Protein 5VLA (pdb70)

Organism: Homo sapiens (NCBI:txid9606)

Secondary structure (DSSP, 8-state):
--EEE--SSGGGEEEEEEEEEEPTT--HHHHHHHHHHHHHHHHHTT---EEEEEE-SSS-EEEEE--GGGHHHHHTSTTEEEEEEEEEEEE---SEEEEEES---TT-TTTTTTEEEEEEE--PPP---SHHHHHHHHHHH-TTT-S-TT-EEEEEE-S-TTSEEEHHHHHHHHHHHHHHHHHS--S-EEEEE-EEEE--HHHHHHHHHHHHTT-EEEEE--SSSSBGGGEETTT-TTSEEEEEE-TTS-BPEETTEE--BSTT--EEEE-SSEEEE-TTSTT-EEEE-SHHHHHHHHHHHHHHHHHH-TT--HHHHHHHHHHHSEES-S-GGGS-GGGTTTS--EE-----/--BSSHHHHHHH---HHHHHTT--

GO terms:
  GO:1990666 PCSK9-LDLR complex (C, IDA)
  GO:0050750 low-density lipoprotein particle receptor binding (F, IPI)
  GO:0001920 negative regulation of receptor recycling (P, IDA)
  GO:0010989 negative regulation of low-density lipoprotein particle clearance (P, IDA)
  GO:0050750 low-density lipoprotein particle receptor binding (F, IDA)
  GO:0005576 extracellular region (C, IDA)
  GO:0004252 serine-type endopeptidase activity (F, IDA)
  GO:0016540 protein autoprocessing (P, IDA)
  GO:0032802 low-density lipoprotein particle receptor catabolic process (P, IDA)
  GO:0042632 cholesterol homeostasis (P, IMP)
  GO:0043525 positive regulation of neuron apoptotic process (P, IMP)
  GO:0005737 cytoplasm (C, IDA)
  GO:0005764 lysosome (C, IDA)
  GO:0005769 early endosome (C, IDA)
  GO:0005770 late endosome (C, IDA)
  GO:0005783 endoplasmic reticulum (C, IDA)
  GO:0005794 Golgi apparatus (C, IDA)
  GO:0009986 cell surface (C, IDA)
  GO:0019871 sodium channel inhibitor activity (F, IDA)
  GO:0005515 protein binding (F, IPI)

InterPro domains:
  IPR000209 Peptidase S8/S53 domain [PF00082] (181-419)
  IPR010259 Peptidase S8 propeptide/proteinase inhibitor I9 [PF05922] (77-149)
  IPR015500 Peptidase S8, subtilisin-related [PR00723] (177-196)
  IPR015500 Peptidase S8, subtilisin-related [PR00723] (222-235)
  IPR015500 Peptidase S8, subtilisin-related [PR00723] (383-399)
  IPR034193 Proteinase K-like catalytic domain [cd04077] (156-421)
  IPR036852 Peptidase S8/S53 domain superfamily [G3DSA:3.40.50.200] (153-450)
  IPR036852 Peptidase S8/S53 domain superfamily [SSF52743] (152-421)
  IPR037045 Peptidase S8 propeptide/proteinase inhibitor I9 superfamily [G3DSA:3.30.70.80] (61-148)
  IPR041051 Proprotein convertase subtilisin/kexin type 9, C-terminal domain 3 [PF18463] (602-682)
  IPR041052 Proprotein convertase subtilisin/kexin type 9, C-terminal domain 2 [PF18464] (535-600)
  IPR041254 Proprotein convertase subtilisin/kexin type 9, C-terminal domain 1 [PF18459] (450-531)
  IPR050131 Subtilisin-like serine protease [PTHR43806] (18-536)

Nearest PDB structures (foldseek):
  5vla-assembly1_A  TM=1.003E+00  e=1.173E-86  Homo sapiens
  5vll-assembly1_A  TM=9.993E-01  e=4.180E-81  Homo sapiens
  6u3i-assembly1_A  TM=9.933E-01  e=1.807E-78  Homo sapiens
  6u2f-assembly1_A  TM=9.933E-01  e=1.732E-77  Homo sapiens
  6u38-assembly1_B  TM=9.871E-01  e=8.038E-51  Homo sapiens

Radius of gyration: 20.64 Å; Cα contacts (8 Å, |Δi|>4): 999; chains: 2; bounding box: 62×49×56 Å

Solvent-accessible surface area: 15704 Å² total; per-residue (Å²): 186,20,65,76,57,136,10,108,86,85,125,38,51,53,90,27,26,10,0,0,4,1,120,129,174,18,110,54,48,51,0,69,140,4,0,121,117,0,53,52,42,0,66,181,124,72,72,170,14,122,27,78,43,29,4,66,46,23,8,9,0,0,10,0,123,10,43,30,101,4,21,133,25,0,40,162,8,75,65,8,47,7,0,8,3,5,3,3,0,51,30,12,99,94,2,23,0,10,0,0,0,6,35,20,31,43,94,0,167,3,0,93,78,60,13,100,81,15,136,23,112,51,42,33,154,78,135,193,51,34,29,27,0,0,0,0,0,0,0,0,0,0,98,58,0,0,1,2,65,55,4,41,2,77,6,2,39,0,0,0,43,100,7,48,0,13,1,6,0,0,6,16,0,0,6,55,0,48,66,35,38,108,122,137,101,103,32,33,7,0,0,0,0,0,0,0,0,3,124,2,86,0,0,12,17,2,0,56,59,0,4,175,43,57,1,6,0,0,0,0,0,0,29,44,95,42,27,0,15,92,2,0,0,1,10,2,104,61,2,5,0,0,0,0,3,22,27,130,49,56,1,0,72,45,68,131,76,0,0,0,10,0,170,20,4,14,3,0,0,0,0,53,87,0,6,0,0,7,16,101,46,56,47,4,8,27,48,44,47,0,0,0,1,0,0,0,0,0,0,0,0,0,3,84,6,4,31,83,72,62,170,21,77,30,75,78,0,104,102,79,4,34,113,62,5,42,105,109,67,8,59,61,68,35,3,66,136,122,29,78,138,88,5,38,16,20,7,0,17,17,65,170,109,69,11,88,33,32,118,84,18,69,128,177,118,180,8,49,1,2,57,90,0,47,61,124

B-factor: mean 36.17, std 13.04, range [15.6, 117.83]

Structure (mmCIF, N/CA/C/O backbone):
data_5VLA
#
_entry.id   5VLA
#
_cell.length_a   70.267
_cell.length_b   70.267
_cell.length_c   157.254
_cell.angle_alpha   90.00
_cell.angle_beta   90.00
_cell.angle_gamma   120.00
#
_symmetry.space_group_name_H-M   'P 32 2 1'
#
loop_
_entity.id
_entity.type
_entity.pdbx_description
1 polymer 'Proprotein convertase subtilisin/kexin type 9'
2 polymer THR-VAL-PHE-THR-SER-TRP-GLU-GLU-TYR-LEU-ASP-TRP-VAL-MET-PRO-TRP-ASN-LEU-VAL-ARG-ILE-GLY-LEU-LEU
3 non-polymer 'CALCIUM ION'
4 water water
#
loop_
_atom_site.group_PDB
_atom_site.id
_atom_site.type_symbol
_atom_site.label_atom_id
_atom_site.label_alt_id
_atom_site.label_comp_id
_atom_site.label_asym_id
_atom_site.label_entity_id
_atom_site.label_seq_id
_atom_site.pdbx_PDB_ins_code
_atom_site.Cartn_x
_atom_site.Cartn_y
_atom_site.Cartn_z
_atom_site.occupancy
_atom_site.B_iso_or_equiv
_atom_site.auth_seq_id
_atom_site.auth_comp_id
_atom_site.auth_asym_id
_atom_site.auth_atom_id
_atom_site.pdbx_PDB_model_num
ATOM 1 N N . THR A 1 61 ? 32.703 -18.996 -18.413 1.00 49.72 61 THR A N 1
ATOM 2 C CA . THR A 1 61 ? 33.865 -19.452 -17.635 1.00 48.78 61 THR A CA 1
ATOM 3 C C . THR A 1 61 ? 33.611 -19.490 -16.115 1.00 47.48 61 THR A C 1
ATOM 4 O O . THR A 1 61 ? 32.682 -18.847 -15.621 1.00 46.29 61 THR A O 1
ATOM 8 N N . ALA A 1 62 ? 34.453 -20.253 -15.390 1.00 40.37 62 ALA A N 1
ATOM 9 C CA . ALA A 1 62 ? 34.394 -20.401 -13.940 1.00 38.63 62 ALA A CA 1
ATOM 10 C C . ALA A 1 62 ? 34.903 -19.123 -13.272 1.00 39.03 62 ALA A C 1
ATOM 11 O O . ALA A 1 62 ? 35.867 -18.521 -13.751 1.00 38.30 62 ALA A O 1
ATOM 13 N N . THR A 1 63 ? 34.245 -18.710 -12.176 1.00 33.45 63 THR A N 1
ATOM 14 C CA . THR A 1 63 ? 34.553 -17.482 -11.429 1.00 32.23 63 THR A CA 1
ATOM 15 C C . THR A 1 63 ? 35.003 -17.742 -9.982 1.00 33.83 63 THR A C 1
ATOM 16 O O . THR A 1 63 ? 34.687 -18.784 -9.431 1.00 33.22 63 THR A O 1
ATOM 20 N N . PHE A 1 64 ? 35.733 -16.783 -9.371 1.00 28.40 64 PHE A N 1
ATOM 21 C CA . PHE A 1 64 ? 36.191 -16.873 -7.990 1.00 26.61 64 PHE A CA 1
ATOM 22 C C . PHE A 1 64 ? 35.525 -15.797 -7.150 1.00 31.29 64 PHE A C 1
ATOM 23 O O . PHE A 1 64 ? 35.375 -14.651 -7.591 1.00 32.22 64 PHE A O 1
ATOM 31 N N . HIS A 1 65 ? 35.069 -16.185 -5.958 1.00 25.83 65 HIS A N 1
ATOM 32 C CA . HIS A 1 65 ? 34.380 -15.275 -5.061 1.00 24.16 65 HIS A CA 1
ATOM 33 C C . HIS A 1 65 ? 34.926 -15.429 -3.653 1.00 28.13 65 HIS A C 1
ATOM 34 O O . HIS A 1 65 ? 35.150 -16.538 -3.195 1.00 27.82 65 HIS A O 1
ATOM 41 N N . ARG A 1 66 ? 35.141 -14.314 -2.974 1.00 25.02 66 ARG A N 1
ATOM 42 C CA . ARG A 1 66 ? 35.564 -14.280 -1.584 1.00 24.20 66 ARG A CA 1
ATOM 43 C C . ARG A 1 66 ? 34.705 -13.220 -0.896 1.00 27.92 66 ARG A C 1
ATOM 44 O O . ARG A 1 66 ? 34.236 -12.296 -1.557 1.00 27.17 66 ARG A O 1
ATOM 52 N N . CYS A 1 67 ? 34.430 -13.401 0.402 1.00 24.83 67 CYS A N 1
ATOM 53 C CA . CYS A 1 67 ? 33.641 -12.476 1.210 1.00 24.06 67 CYS A CA 1
ATOM 54 C C . CYS A 1 67 ? 34.168 -11.025 1.099 1.00 28.23 67 CYS A C 1
ATOM 55 O O . CYS A 1 67 ? 35.360 -10.785 1.319 1.00 26.95 67 CYS A O 1
ATOM 58 N N . ALA A 1 68 ? 33.276 -10.085 0.731 1.00 25.34 68 ALA A N 1
ATOM 59 C CA . ALA A 1 68 ? 33.556 -8.647 0.633 1.00 25.74 68 ALA A CA 1
ATOM 60 C C . ALA A 1 68 ? 33.890 -8.056 2.033 1.00 31.75 68 ALA A C 1
ATOM 61 O O . ALA A 1 68 ? 34.683 -7.119 2.107 1.00 31.50 68 ALA A O 1
ATOM 63 N N . LYS A 1 69 ? 33.307 -8.622 3.129 1.00 28.90 69 LYS A N 1
ATOM 64 C CA . LYS A 1 69 ? 33.618 -8.220 4.511 1.00 29.30 69 LYS A CA 1
ATOM 65 C C . LYS A 1 69 ? 34.918 -8.950 4.852 1.00 35.97 69 LYS A C 1
ATOM 66 O O . LYS A 1 69 ? 34.896 -10.109 5.290 1.00 37.07 69 LYS A O 1
ATOM 72 N N . ASP A 1 70 ? 36.058 -8.287 4.562 1.00 31.05 70 ASP A N 1
ATOM 73 C CA . ASP A 1 70 ? 37.408 -8.822 4.745 1.00 29.88 70 ASP A CA 1
ATOM 74 C C . ASP A 1 70 ? 37.643 -9.503 6.138 1.00 32.33 70 ASP A C 1
ATOM 75 O O . ASP A 1 70 ? 38.169 -10.613 6.149 1.00 31.93 70 ASP A O 1
ATOM 80 N N . PRO A 1 71 ? 37.254 -8.922 7.300 1.00 27.38 71 PRO A N 1
ATOM 81 C CA . PRO A 1 71 ? 37.468 -9.644 8.580 1.00 27.80 71 PRO A CA 1
ATOM 82 C C . PRO A 1 71 ? 36.683 -10.972 8.699 1.00 31.69 71 PRO A C 1
ATOM 83 O O . PRO A 1 71 ? 37.054 -11.832 9.494 1.00 32.17 71 PRO A O 1
ATOM 87 N N . TRP A 1 72 ? 35.622 -11.153 7.908 1.00 26.30 72 TRP A N 1
ATOM 88 C CA . TRP A 1 72 ? 34.856 -12.400 7.940 1.00 25.64 72 TRP A CA 1
ATOM 89 C C . TRP A 1 72 ? 35.416 -13.499 7.032 1.00 30.79 72 TRP A C 1
ATOM 90 O O . TRP A 1 72 ? 34.914 -14.621 7.083 1.00 31.01 72 TRP A O 1
ATOM 101 N N . ARG A 1 73 ? 36.446 -13.188 6.207 1.00 26.33 73 ARG A N 1
ATOM 102 C CA . ARG A 1 73 ? 37.063 -14.153 5.298 1.00 25.82 73 ARG A CA 1
ATOM 103 C C . ARG A 1 73 ? 37.769 -15.272 6.052 1.00 31.22 73 ARG A C 1
ATOM 104 O O . ARG A 1 73 ? 38.307 -15.058 7.144 1.00 30.53 73 ARG A O 1
ATOM 112 N N . LEU A 1 74 ? 37.763 -16.475 5.465 1.00 29.05 74 LEU A N 1
ATOM 113 C CA . LEU A 1 74 ? 38.453 -17.631 6.036 1.00 28.47 74 LEU A CA 1
ATOM 114 C C . LEU A 1 74 ? 39.397 -18.202 4.976 1.00 32.52 74 LEU A C 1
ATOM 115 O O . LEU A 1 74 ? 39.049 -19.175 4.305 1.00 32.25 74 LEU A O 1
ATOM 120 N N . PRO A 1 75 ? 40.555 -17.543 4.737 1.00 29.72 75 PRO A N 1
ATOM 121 C CA . PRO A 1 75 ? 41.453 -17.996 3.658 1.00 29.81 75 PRO A CA 1
ATOM 122 C C . PRO A 1 75 ? 42.072 -19.359 3.930 1.00 35.02 75 PRO A C 1
ATOM 123 O O . PRO A 1 75 ? 42.231 -19.734 5.093 1.00 35.87 75 PRO A O 1
ATOM 127 N N . GLY A 1 76 ? 42.391 -20.083 2.859 1.00 31.36 76 GLY A N 1
ATOM 128 C CA . GLY A 1 76 ? 42.967 -21.424 2.928 1.00 30.47 76 GLY A CA 1
ATOM 129 C C . GLY A 1 76 ? 41.943 -22.533 2.763 1.00 34.58 76 GLY A C 1
ATOM 130 O O . GLY A 1 76 ? 42.329 -23.685 2.580 1.00 35.81 76 GLY A O 1
ATOM 131 N N . THR A 1 77 ? 40.631 -22.202 2.836 1.00 30.89 77 THR A N 1
ATOM 132 C CA . THR A 1 77 ? 39.517 -23.152 2.677 1.00 31.18 77 THR A CA 1
ATOM 133 C C . THR A 1 77 ? 38.582 -22.709 1.542 1.00 33.70 77 THR A C 1
ATOM 134 O O . THR A 1 77 ? 38.070 -21.586 1.550 1.00 33.29 77 THR A O 1
ATOM 138 N N . TYR A 1 78 ? 38.341 -23.609 0.586 1.00 28.51 78 TYR A N 1
ATOM 139 C CA . TYR A 1 78 ? 37.535 -23.282 -0.576 1.00 28.07 78 TYR A CA 1
ATOM 140 C C . TYR A 1 78 ? 36.394 -24.249 -0.883 1.00 30.17 78 TYR A C 1
ATOM 141 O O . TYR A 1 78 ? 36.589 -25.466 -0.918 1.00 29.87 78 TYR A O 1
ATOM 150 N N . VAL A 1 79 ? 35.217 -23.681 -1.180 1.00 24.79 79 VAL A N 1
ATOM 151 C CA . VAL A 1 79 ? 34.059 -24.426 -1.668 1.00 23.57 79 VAL A CA 1
ATOM 152 C C . VAL A 1 79 ? 34.160 -24.386 -3.185 1.00 29.55 79 VAL A C 1
ATOM 153 O O . VAL A 1 79 ? 34.028 -23.310 -3.783 1.00 28.98 79 VAL A O 1
ATOM 157 N N . VAL A 1 80 ? 34.412 -25.553 -3.804 1.00 26.82 80 VAL A N 1
ATOM 158 C CA . VAL A 1 80 ? 34.491 -25.674 -5.258 1.00 27.12 80 VAL A CA 1
ATOM 159 C C . VAL A 1 80 ? 33.139 -26.223 -5.724 1.00 32.73 80 VAL A C 1
ATOM 160 O O . VAL A 1 80 ? 32.775 -27.346 -5.371 1.00 32.19 80 VAL A O 1
ATOM 164 N N . VAL A 1 81 ? 32.376 -25.398 -6.444 1.00 30.24 81 VAL A N 1
ATOM 165 C CA . VAL A 1 81 ? 31.023 -25.726 -6.893 1.00 30.17 81 VAL A CA 1
ATOM 166 C C . VAL A 1 81 ? 31.024 -26.207 -8.323 1.00 33.80 81 VAL A C 1
ATOM 167 O O . VAL A 1 81 ? 31.539 -25.528 -9.217 1.00 32.88 81 VAL A O 1
ATOM 171 N N . LEU A 1 82 ? 30.444 -27.385 -8.542 1.00 30.09 82 LEU A N 1
ATOM 172 C CA . LEU A 1 82 ? 30.401 -27.921 -9.890 1.00 29.48 82 LEU A CA 1
ATOM 173 C C . LEU A 1 82 ? 29.063 -27.642 -10.519 1.00 34.01 82 LEU A C 1
ATOM 174 O O . LEU A 1 82 ? 28.107 -27.366 -9.802 1.00 32.73 82 LEU A O 1
ATOM 179 N N . LYS A 1 83 ? 29.004 -27.684 -11.853 1.00 33.94 83 LYS A N 1
ATOM 180 C CA . LYS A 1 83 ? 27.812 -27.501 -12.686 1.00 36.14 83 LYS A CA 1
ATOM 181 C C . LYS A 1 83 ? 26.658 -28.373 -12.189 1.00 44.87 83 LYS A C 1
ATOM 182 O O . LYS A 1 83 ? 26.884 -29.512 -11.766 1.00 44.01 83 LYS A O 1
ATOM 188 N N . GLU A 1 84 ? 25.440 -27.793 -12.200 1.00 44.53 84 GLU A N 1
ATOM 189 C CA . GLU A 1 84 ? 24.165 -28.310 -11.689 1.00 45.99 84 GLU A CA 1
ATOM 190 C C . GLU A 1 84 ? 23.933 -29.845 -11.760 1.00 50.67 84 GLU A C 1
ATOM 191 O O . GLU A 1 84 ? 23.438 -30.416 -10.779 1.00 51.38 84 GLU A O 1
ATOM 197 N N . GLU A 1 85 ? 24.228 -30.495 -12.897 1.00 46.28 85 GLU A N 1
ATOM 198 C CA . GLU A 1 85 ? 23.921 -31.924 -13.026 1.00 46.61 85 GLU A CA 1
ATOM 199 C C . GLU A 1 85 ? 25.125 -32.865 -12.813 1.00 49.93 85 GLU A C 1
ATOM 200 O O . GLU A 1 85 ? 25.030 -34.055 -13.150 1.00 49.73 85 GLU A O 1
ATOM 206 N N . THR A 1 86 ? 26.228 -32.355 -12.212 1.00 44.26 86 THR A N 1
ATOM 207 C CA . THR A 1 86 ? 27.424 -33.157 -11.942 1.00 42.43 86 THR A CA 1
ATOM 208 C C . THR A 1 86 ? 27.105 -34.248 -10.935 1.00 45.23 86 THR A C 1
ATOM 209 O O . THR A 1 86 ? 26.537 -33.984 -9.877 1.00 45.31 86 THR A O 1
ATOM 213 N N . HIS A 1 87 ? 27.450 -35.478 -11.295 1.00 39.91 87 HIS A N 1
ATOM 214 C CA . HIS A 1 87 ? 27.235 -36.649 -10.468 1.00 39.06 87 HIS A CA 1
ATOM 215 C C . HIS A 1 87 ? 28.271 -36.686 -9.319 1.00 37.67 87 HIS A C 1
ATOM 216 O O . HIS A 1 87 ? 29.315 -36.035 -9.419 1.00 36.54 87 HIS A O 1
ATOM 223 N N . LEU A 1 88 ? 27.983 -37.441 -8.232 1.00 30.65 88 LEU A N 1
ATOM 224 C CA . LEU A 1 88 ? 28.893 -37.575 -7.088 1.00 29.20 88 LEU A CA 1
ATOM 225 C C . LEU A 1 88 ? 30.258 -38.163 -7.507 1.00 35.29 88 LEU A C 1
ATOM 226 O O . LEU A 1 88 ? 31.307 -37.638 -7.102 1.00 36.29 88 LEU A O 1
ATOM 231 N N . SER A 1 89 ? 30.239 -39.216 -8.354 1.00 30.74 89 SER A N 1
ATOM 232 C CA . SER A 1 89 ? 31.433 -39.882 -8.886 1.00 29.72 89 SER A CA 1
ATOM 233 C C . SER A 1 89 ? 32.330 -38.914 -9.610 1.00 32.32 89 SER A C 1
ATOM 234 O O . SER A 1 89 ? 33.543 -39.039 -9.498 1.00 32.23 89 SER A O 1
ATOM 237 N N . GLN A 1 90 ? 31.739 -37.958 -10.362 1.00 28.50 90 GLN A N 1
ATOM 238 C CA . GLN A 1 90 ? 32.458 -36.926 -11.110 1.00 27.98 90 GLN A CA 1
ATOM 239 C C . GLN A 1 90 ? 33.060 -35.905 -10.138 1.00 31.03 90 GLN A C 1
ATOM 240 O O . GLN A 1 90 ? 34.201 -35.479 -10.327 1.00 31.52 90 GLN A O 1
ATOM 246 N N . SER A 1 91 ? 32.299 -35.543 -9.087 1.00 27.01 91 SER A N 1
ATOM 247 C CA A SER A 1 91 ? 32.765 -34.601 -8.076 0.50 25.78 91 SER A CA 1
ATOM 248 C CA B SER A 1 91 ? 32.741 -34.607 -8.051 0.50 27.42 91 SER A CA 1
ATOM 249 C C . SER A 1 91 ? 33.996 -35.149 -7.361 1.00 31.17 91 SER A C 1
ATOM 250 O O . SER A 1 91 ? 34.968 -34.405 -7.167 1.00 32.40 91 SER A O 1
ATOM 255 N N . GLU A 1 92 ? 34.002 -36.467 -7.057 1.00 25.91 92 GLU A N 1
ATOM 256 C CA . GLU A 1 92 ? 35.145 -37.129 -6.429 1.00 25.14 92 GLU A CA 1
ATO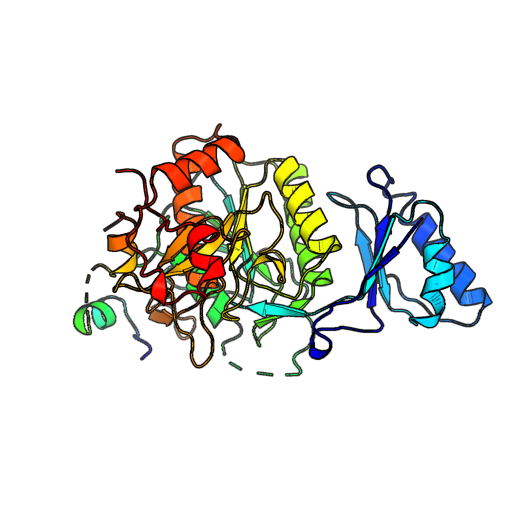M 257 C C . GLU A 1 92 ? 36.341 -37.174 -7.370 1.00 28.85 92 GLU A C 1
ATOM 258 O O . GLU A 1 92 ? 37.455 -36.933 -6.918 1.00 26.39 92 GLU A O 1
ATOM 264 N N . ARG A 1 93 ? 36.106 -37.461 -8.678 1.00 27.39 93 ARG A N 1
ATOM 265 C CA . ARG A 1 93 ? 37.154 -37.497 -9.712 1.00 27.57 93 ARG A CA 1
ATOM 266 C C . ARG A 1 93 ? 37.787 -36.121 -9.913 1.00 28.97 93 ARG A C 1
ATOM 267 O O . ARG A 1 93 ? 38.989 -36.051 -10.121 1.00 28.22 93 ARG A O 1
ATOM 275 N N . THR A 1 94 ? 36.984 -35.034 -9.859 1.00 26.02 94 THR A N 1
ATOM 276 C CA . THR A 1 94 ? 37.485 -33.655 -10.016 1.00 25.21 94 THR A CA 1
ATOM 277 C C . THR A 1 94 ? 38.348 -33.268 -8.784 1.00 29.81 94 THR A C 1
ATOM 278 O O . THR A 1 94 ? 39.382 -32.602 -8.948 1.00 28.62 94 THR A O 1
ATOM 282 N N . ALA A 1 95 ? 37.951 -33.743 -7.571 1.00 26.13 95 ALA A N 1
ATOM 283 C CA . ALA A 1 95 ? 38.694 -33.494 -6.340 1.00 26.14 95 ALA A CA 1
ATOM 284 C C . ALA A 1 95 ? 40.033 -34.184 -6.399 1.00 32.68 95 ALA A C 1
ATOM 285 O O . ALA A 1 95 ? 41.051 -33.551 -6.102 1.00 32.86 95 ALA A O 1
ATOM 287 N N . ARG A 1 96 ? 40.054 -35.445 -6.887 1.00 30.67 96 ARG A N 1
ATOM 288 C CA . ARG A 1 96 ? 41.276 -36.251 -7.021 1.00 29.52 96 ARG A CA 1
ATOM 289 C C . ARG A 1 96 ? 42.230 -35.641 -8.018 1.00 30.75 96 ARG A C 1
ATOM 290 O O . ARG A 1 96 ? 43.433 -35.631 -7.753 1.00 29.35 96 ARG A O 1
ATOM 298 N N . ARG A 1 97 ? 41.690 -35.114 -9.152 1.00 26.23 97 ARG A N 1
ATOM 299 C CA . ARG A 1 97 ? 42.447 -34.453 -10.231 1.00 26.24 97 ARG A CA 1
ATOM 300 C C . ARG A 1 97 ? 43.130 -33.194 -9.691 1.00 31.13 97 ARG A C 1
ATOM 301 O O . ARG A 1 97 ? 44.281 -32.927 -10.037 1.00 31.88 97 ARG A O 1
ATOM 309 N N . LEU A 1 98 ? 42.417 -32.441 -8.840 1.00 27.91 98 LEU A N 1
ATOM 310 C CA . LEU A 1 98 ? 42.923 -31.237 -8.210 1.00 28.03 98 LEU A CA 1
ATOM 311 C C . LEU A 1 98 ? 44.053 -31.624 -7.265 1.00 32.70 98 LEU A C 1
ATOM 312 O O . LEU A 1 98 ? 45.098 -31.006 -7.317 1.00 32.69 98 LEU A O 1
ATOM 317 N N . GLN A 1 99 ? 43.873 -32.679 -6.464 1.00 29.12 99 GLN A N 1
ATOM 318 C CA . GLN A 1 99 ? 44.911 -33.174 -5.556 1.00 28.15 99 GLN A CA 1
ATOM 319 C C . GLN A 1 99 ? 46.137 -33.610 -6.356 1.00 31.66 99 GLN A C 1
ATOM 320 O O . GLN A 1 99 ? 47.263 -33.225 -6.016 1.00 32.65 99 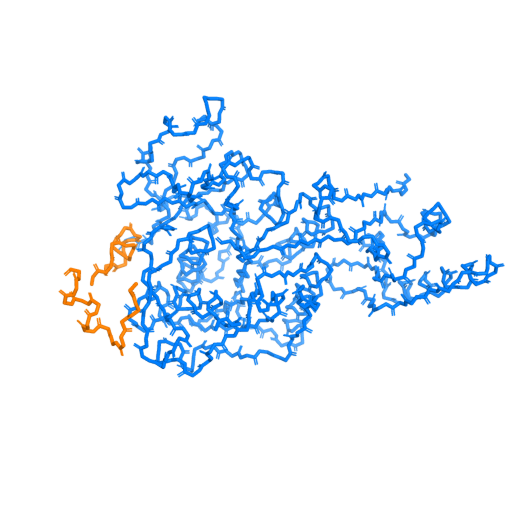GLN A O 1
ATOM 326 N N . ALA A 1 100 ? 45.911 -34.359 -7.446 1.00 26.09 100 ALA A N 1
ATOM 327 C CA . ALA A 1 100 ? 46.988 -34.879 -8.286 1.00 25.83 100 ALA A CA 1
ATOM 328 C C . ALA A 1 100 ? 47.753 -33.775 -9.000 1.00 30.74 100 ALA A C 1
ATOM 329 O O . ALA A 1 100 ? 48.979 -33.791 -8.930 1.00 32.16 100 ALA A O 1
ATOM 331 N N . GLN A 1 101 ? 47.044 -32.826 -9.677 1.00 25.34 101 GLN A N 1
ATOM 332 C CA . GLN A 1 101 ? 47.676 -31.699 -10.374 1.00 24.40 101 GLN A CA 1
ATOM 333 C C . GLN A 1 101 ? 48.387 -30.780 -9.370 1.00 26.52 101 GLN A C 1
ATOM 334 O O . GLN A 1 101 ? 49.478 -30.305 -9.653 1.00 24.39 101 GLN A O 1
ATOM 340 N N . ALA A 1 102 ? 47.776 -30.555 -8.198 1.00 24.34 102 ALA A N 1
ATOM 341 C CA . ALA A 1 102 ? 48.371 -29.762 -7.129 1.00 25.55 102 ALA A CA 1
ATOM 342 C C . ALA A 1 102 ? 49.675 -30.427 -6.621 1.00 33.30 102 ALA A C 1
ATOM 343 O O . ALA A 1 102 ? 50.654 -29.719 -6.376 1.00 32.40 102 ALA A O 1
ATOM 345 N N . ALA A 1 103 ? 49.691 -31.783 -6.514 1.00 33.11 103 ALA A N 1
ATOM 346 C CA . ALA A 1 103 ? 50.861 -32.561 -6.075 1.00 34.39 103 ALA A CA 1
ATOM 347 C C . ALA A 1 103 ? 52.047 -32.410 -7.039 1.00 41.27 103 ALA A C 1
ATOM 348 O O . ALA A 1 103 ? 53.189 -32.318 -6.585 1.00 41.38 103 ALA A O 1
ATOM 350 N N . ARG A 1 104 ? 51.770 -32.345 -8.353 1.00 38.72 104 ARG A N 1
ATOM 351 C CA . ARG A 1 104 ? 52.775 -32.157 -9.406 1.00 40.16 104 ARG A CA 1
ATOM 352 C C . ARG A 1 104 ? 53.500 -30.808 -9.233 1.00 44.23 104 ARG A C 1
ATOM 353 O O . ARG A 1 104 ? 54.682 -30.698 -9.557 1.00 43.46 104 ARG A O 1
ATOM 361 N N . ARG A 1 105 ? 52.790 -29.796 -8.706 1.00 41.05 105 ARG A N 1
ATOM 362 C CA . ARG A 1 105 ? 53.348 -28.461 -8.472 1.00 41.02 105 ARG A CA 1
ATOM 363 C C . ARG A 1 105 ? 53.904 -28.300 -7.036 1.00 43.89 105 ARG A C 1
ATOM 364 O O . ARG A 1 105 ? 54.267 -27.196 -6.635 1.00 42.99 105 ARG A O 1
ATOM 372 N N . GLY A 1 106 ? 53.987 -29.415 -6.302 1.00 39.64 106 GLY A N 1
ATOM 373 C CA . GLY A 1 106 ? 54.530 -29.484 -4.947 1.00 38.48 106 GLY A CA 1
ATOM 374 C C . GLY A 1 106 ? 53.630 -28.974 -3.841 1.00 40.12 106 GLY A C 1
ATOM 375 O O . GLY A 1 106 ? 54.115 -28.652 -2.748 1.00 41.29 106 GLY A O 1
ATOM 376 N N . TYR A 1 107 ? 52.323 -28.899 -4.102 1.00 32.76 107 TYR A N 1
ATOM 377 C CA . TYR A 1 107 ? 51.358 -28.415 -3.121 1.00 31.72 107 TYR A CA 1
ATOM 378 C C . TYR A 1 107 ? 50.579 -29.541 -2.485 1.00 36.32 107 TYR A C 1
ATOM 379 O O . TYR A 1 107 ? 50.061 -30.425 -3.170 1.00 35.29 107 TYR A O 1
ATOM 388 N N . LEU A 1 108 ? 50.426 -29.450 -1.175 1.00 33.83 108 LEU A N 1
ATOM 389 C CA . LEU A 1 108 ? 49.669 -30.395 -0.395 1.00 34.35 108 LEU A CA 1
ATOM 390 C C . LEU A 1 108 ? 48.251 -29.867 -0.240 1.00 38.19 108 LEU A C 1
ATOM 391 O O . LEU A 1 108 ? 48.066 -28.710 0.126 1.00 39.65 108 LEU A O 1
ATOM 396 N N . THR A 1 109 ? 47.254 -30.707 -0.538 1.00 33.27 109 THR A N 1
ATOM 397 C CA . THR A 1 109 ? 45.836 -30.365 -0.412 1.00 32.06 109 THR A CA 1
ATOM 398 C C . THR A 1 109 ? 45.075 -31.432 0.373 1.00 34.33 109 THR A C 1
ATOM 399 O O . THR A 1 109 ? 45.458 -32.608 0.357 1.00 34.10 109 THR A O 1
ATOM 403 N N . LYS A 1 110 ? 43.976 -31.017 1.025 1.00 29.69 110 LYS A N 1
ATOM 404 C CA A LYS A 1 110 ? 43.111 -31.925 1.768 0.50 29.01 110 LYS A CA 1
ATOM 405 C CA B LYS A 1 110 ? 43.109 -31.914 1.781 0.50 29.67 110 LYS A CA 1
ATOM 406 C C . LYS A 1 110 ? 41.666 -31.752 1.325 1.00 33.06 110 LYS A C 1
ATOM 407 O O . LYS A 1 110 ? 41.168 -30.629 1.283 1.00 32.63 110 LYS A O 1
ATOM 418 N N . ILE A 1 111 ? 40.991 -32.866 0.983 1.00 30.64 111 ILE A N 1
ATOM 419 C CA . ILE A 1 111 ? 39.575 -32.807 0.612 1.00 30.46 111 ILE A CA 1
ATOM 420 C C . ILE A 1 111 ? 38.855 -33.038 1.934 1.00 35.29 111 ILE A C 1
ATOM 421 O O . ILE A 1 111 ? 39.025 -34.090 2.544 1.00 36.51 111 ILE A O 1
ATOM 426 N N . LEU A 1 112 ? 38.173 -32.010 2.437 1.00 30.40 112 LEU A N 1
ATOM 427 C CA . LEU A 1 112 ? 37.511 -32.073 3.729 1.00 29.34 112 LEU A CA 1
ATOM 428 C C . LEU A 1 112 ? 36.118 -32.672 3.656 1.00 33.47 112 LEU A C 1
ATOM 429 O O . LEU A 1 112 ? 35.643 -33.210 4.663 1.00 34.05 112 LEU A O 1
ATOM 434 N N . HIS A 1 113 ? 35.441 -32.547 2.484 1.00 28.44 113 HIS A N 1
ATOM 435 C CA . HIS A 1 113 ? 34.050 -32.960 2.287 1.00 27.31 113 HIS A CA 1
ATOM 436 C C . HIS A 1 113 ? 33.688 -32.887 0.816 1.00 31.97 113 HIS A C 1
ATOM 437 O O . HIS A 1 113 ? 34.094 -31.952 0.129 1.00 31.69 113 HIS A O 1
ATOM 444 N N . VAL A 1 114 ? 32.882 -33.848 0.346 1.00 27.53 114 VAL A N 1
ATOM 445 C CA . VAL A 1 114 ? 32.381 -33.874 -1.020 1.00 26.93 114 VAL A CA 1
ATOM 446 C C . VAL A 1 114 ? 30.855 -33.678 -0.940 1.00 34.55 114 VAL A C 1
ATOM 447 O O . VAL A 1 114 ? 30.177 -34.381 -0.184 1.00 34.61 114 VAL A O 1
ATOM 451 N N . PHE A 1 115 ? 30.340 -32.668 -1.671 1.00 32.87 115 PHE A N 1
ATOM 452 C CA . PHE A 1 115 ? 28.926 -32.304 -1.724 1.00 33.11 115 PHE A CA 1
ATOM 453 C C . PHE A 1 115 ? 28.166 -33.049 -2.815 1.00 41.97 115 PHE A C 1
ATOM 454 O O . PHE A 1 115 ? 28.670 -33.238 -3.930 1.00 41.14 115 PHE A O 1
ATOM 462 N N . HIS A 1 116 ? 26.930 -33.443 -2.473 1.00 41.57 116 HIS A N 1
ATOM 463 C CA . HIS A 1 116 ? 25.948 -34.120 -3.319 1.00 42.60 116 HIS A CA 1
ATOM 464 C C . HIS A 1 116 ? 24.609 -34.098 -2.579 1.00 47.42 116 HIS A C 1
ATOM 465 O O . HIS A 1 116 ? 24.549 -34.455 -1.398 1.00 46.90 116 HIS A O 1
ATOM 472 N N . GLY A 1 117 ? 23.564 -33.655 -3.264 1.00 44.95 117 GLY A N 1
ATOM 473 C CA . GLY A 1 117 ? 22.234 -33.585 -2.672 1.00 45.90 117 GLY A CA 1
ATOM 474 C C . GLY A 1 117 ? 21.462 -32.366 -3.111 1.00 50.81 117 GLY A C 1
ATOM 475 O O . GLY A 1 117 ? 20.306 -32.479 -3.522 1.00 53.06 117 GLY A O 1
ATOM 476 N N . LEU A 1 118 ? 22.092 -31.198 -3.024 1.00 45.25 118 LEU A N 1
ATOM 477 C CA . LEU A 1 118 ? 21.497 -29.934 -3.460 1.00 43.99 118 LEU A CA 1
ATOM 478 C C . LEU A 1 118 ? 22.396 -29.348 -4.527 1.00 46.10 118 LEU A C 1
ATOM 479 O O . LEU A 1 118 ? 21.950 -28.904 -5.592 1.00 46.45 118 LEU A O 1
ATOM 484 N N . LEU A 1 119 ? 23.686 -29.341 -4.201 1.00 39.70 119 LEU A N 1
ATOM 485 C CA . LEU A 1 119 ? 24.753 -28.710 -4.932 1.00 37.67 119 LEU A CA 1
ATOM 486 C C . LEU A 1 119 ? 25.894 -29.704 -5.068 1.00 37.71 119 LEU A C 1
ATOM 487 O O . LEU A 1 119 ? 26.334 -30.236 -4.049 1.00 36.96 119 LEU A O 1
ATOM 492 N N . PRO A 1 120 ? 26.391 -29.995 -6.288 1.00 32.59 120 PRO A N 1
ATOM 493 C CA . PRO A 1 120 ? 27.563 -30.887 -6.393 1.00 32.24 120 PRO A CA 1
ATOM 494 C C . PRO A 1 120 ? 28.857 -30.074 -6.205 1.00 36.60 120 PRO A C 1
ATOM 495 O O . PRO A 1 120 ? 28.934 -28.908 -6.617 1.00 35.61 120 PRO A O 1
ATOM 499 N N . GLY A 1 121 ? 29.865 -30.690 -5.598 1.00 32.14 121 GLY A N 1
ATOM 500 C CA . GLY A 1 121 ? 31.137 -30.013 -5.394 1.00 30.96 121 GLY A CA 1
ATOM 501 C C . GLY A 1 121 ? 31.928 -30.564 -4.241 1.00 35.17 121 GLY A C 1
ATOM 502 O O . GLY A 1 121 ? 31.701 -31.703 -3.831 1.00 35.73 121 GLY A O 1
ATOM 503 N N . PHE A 1 122 ? 32.878 -29.764 -3.718 1.00 30.52 122 PHE A N 1
ATOM 504 C CA . PHE A 1 122 ? 33.736 -30.195 -2.609 1.00 28.65 122 PHE A CA 1
ATOM 505 C C . PHE A 1 122 ? 34.407 -29.053 -1.842 1.00 31.29 122 PHE A C 1
ATOM 506 O O . PHE A 1 122 ? 34.608 -27.957 -2.372 1.00 30.59 122 PHE A O 1
ATOM 514 N N . LEU A 1 123 ? 34.752 -29.338 -0.580 1.00 27.70 123 LEU A N 1
ATOM 515 C CA . LEU A 1 123 ? 35.433 -28.440 0.340 1.00 27.04 123 LEU A CA 1
ATOM 516 C C . LEU A 1 123 ? 36.887 -28.840 0.354 1.00 30.07 123 LEU A C 1
ATOM 517 O O . LEU A 1 123 ? 37.188 -29.988 0.670 1.00 30.26 123 LEU A O 1
ATOM 522 N N . VAL A 1 124 ? 37.784 -27.920 -0.019 1.00 25.47 124 VAL A N 1
ATOM 523 C CA . VAL A 1 124 ? 39.210 -28.212 -0.061 1.00 25.56 124 VAL A CA 1
ATOM 524 C C . VAL A 1 124 ? 40.030 -27.194 0.779 1.00 30.43 124 VAL A C 1
ATOM 525 O O . VAL A 1 124 ? 39.825 -25.982 0.696 1.00 28.98 124 VAL A O 1
ATOM 529 N N . LYS A 1 125 ? 40.933 -27.723 1.613 1.00 28.15 125 LYS A N 1
ATOM 530 C CA . LYS A 1 125 ? 41.911 -26.936 2.352 1.00 28.41 125 LYS A CA 1
ATOM 531 C C . LYS A 1 125 ? 43.138 -26.990 1.433 1.00 31.68 125 LYS A C 1
ATOM 532 O O . LYS A 1 125 ? 43.599 -28.082 1.083 1.00 30.97 125 LYS A O 1
ATOM 538 N N . MET A 1 126 ? 43.599 -25.819 0.974 1.00 27.81 126 MET A N 1
ATOM 539 C CA . MET A 1 126 ? 44.733 -25.696 0.048 1.00 27.41 126 MET A CA 1
ATOM 540 C C . MET A 1 126 ? 45.190 -24.253 -0.052 1.00 30.75 126 MET A C 1
ATOM 541 O O . MET A 1 126 ? 44.459 -23.327 0.327 1.00 29.05 126 MET A O 1
ATOM 546 N N . SER A 1 127 ? 46.341 -24.073 -0.705 1.00 28.11 127 SER A N 1
ATOM 547 C CA . SER A 1 127 ? 46.893 -22.763 -0.987 1.00 27.78 127 SER A CA 1
ATOM 548 C C . SER A 1 127 ? 46.094 -22.102 -2.109 1.00 29.81 127 SER A C 1
ATOM 549 O O . SER A 1 127 ? 45.783 -22.747 -3.124 1.00 27.54 127 SER A O 1
ATOM 552 N N . GLY A 1 128 ? 45.749 -20.829 -1.888 1.00 26.26 128 GLY A N 1
ATOM 553 C CA . GLY A 1 128 ? 45.058 -19.980 -2.856 1.00 25.74 128 GLY A CA 1
ATOM 554 C C . GLY A 1 128 ? 45.814 -19.872 -4.172 1.00 30.55 128 GLY A C 1
ATOM 555 O O . GLY A 1 128 ? 45.211 -19.583 -5.206 1.00 32.52 128 GLY A O 1
ATOM 556 N N . ASP A 1 129 ? 47.126 -20.176 -4.171 1.00 26.09 129 ASP A N 1
ATOM 557 C CA . ASP A 1 129 ? 47.951 -20.184 -5.393 1.00 26.38 129 ASP A CA 1
ATOM 558 C C . ASP A 1 129 ? 47.388 -21.136 -6.444 1.00 30.81 129 ASP A C 1
ATOM 559 O O . ASP A 1 129 ? 47.566 -20.917 -7.638 1.00 31.19 129 ASP A O 1
ATOM 564 N N . LEU A 1 130 ? 46.696 -22.182 -5.996 1.00 26.88 130 LEU A N 1
ATOM 565 C CA . LEU A 1 130 ? 46.142 -23.209 -6.872 1.00 26.28 130 LEU A CA 1
ATOM 566 C C . LEU A 1 130 ? 44.803 -22.872 -7.510 1.00 29.79 130 LEU A C 1
ATOM 567 O O . LEU A 1 130 ? 44.284 -23.702 -8.252 1.00 30.91 130 LEU A O 1
ATOM 572 N N . LEU A 1 131 ? 44.263 -21.666 -7.263 1.00 25.51 131 LEU A N 1
ATOM 573 C CA . LEU A 1 131 ? 42.960 -21.251 -7.770 1.00 25.53 131 LEU A CA 1
ATOM 574 C C . LEU A 1 131 ? 42.854 -21.173 -9.278 1.00 32.54 131 LEU A C 1
ATOM 575 O O . LEU A 1 131 ? 41.868 -21.694 -9.810 1.00 35.04 131 LEU A O 1
ATOM 580 N N . GLU A 1 132 ? 43.826 -20.565 -9.977 1.00 28.45 132 GLU A N 1
ATOM 581 C CA . GLU A 1 132 ? 43.782 -20.491 -11.447 1.00 28.43 132 GLU A CA 1
ATOM 582 C C . GLU A 1 132 ? 43.660 -21.895 -12.024 1.00 34.23 132 GLU A C 1
ATOM 583 O O . GLU A 1 132 ? 42.786 -22.129 -12.854 1.00 35.73 132 GLU A O 1
ATOM 589 N N . LEU A 1 133 ? 44.503 -22.839 -11.544 1.00 31.36 133 LEU A N 1
ATOM 590 C CA . LEU A 1 133 ? 44.500 -24.260 -11.930 1.00 31.10 133 LEU A CA 1
ATOM 591 C C . LEU A 1 133 ? 43.117 -24.866 -11.634 1.00 33.11 133 LEU A C 1
ATOM 592 O O . LEU A 1 133 ? 42.473 -25.387 -12.549 1.00 32.28 133 LEU A O 1
ATOM 597 N N . ALA A 1 134 ? 42.636 -24.718 -10.375 1.00 28.83 134 ALA A N 1
ATOM 598 C CA . ALA A 1 134 ? 41.325 -25.216 -9.930 1.00 29.04 134 ALA A CA 1
ATOM 599 C C . ALA A 1 134 ? 40.155 -24.688 -10.767 1.00 32.82 134 ALA A C 1
ATOM 600 O O . ALA A 1 134 ? 39.209 -25.429 -11.024 1.00 32.53 134 ALA A O 1
ATOM 602 N N . LEU A 1 135 ? 40.247 -23.431 -11.234 1.00 29.47 135 LEU A N 1
ATOM 603 C CA . LEU A 1 135 ? 39.197 -22.815 -12.042 1.00 29.46 135 LEU A CA 1
ATOM 604 C C . LEU A 1 135 ? 39.114 -23.409 -13.451 1.00 35.82 135 LEU A C 1
ATOM 605 O O . LEU A 1 135 ? 38.069 -23.308 -14.070 1.00 35.89 135 LEU A O 1
ATOM 610 N N . LYS A 1 136 ? 40.190 -24.076 -13.926 1.00 34.00 136 LYS A N 1
ATOM 611 C CA . LYS A 1 136 ? 40.271 -24.720 -15.246 1.00 34.01 136 LYS A CA 1
ATOM 612 C C . LYS A 1 136 ? 39.788 -26.180 -15.233 1.00 38.10 136 LYS A C 1
ATOM 613 O O . LYS A 1 136 ? 39.771 -26.832 -16.282 1.00 37.06 136 LYS A O 1
ATOM 619 N N . LEU A 1 137 ? 39.449 -26.706 -14.047 1.00 36.00 137 LEU A N 1
ATOM 620 C CA . LEU A 1 137 ? 38.948 -28.070 -13.903 1.00 36.52 137 LEU A CA 1
ATOM 621 C C . LEU A 1 137 ? 37.602 -28.213 -14.624 1.00 42.97 137 LEU A C 1
ATOM 622 O O . LEU A 1 137 ? 36.743 -27.333 -14.483 1.00 42.05 137 LEU A O 1
ATOM 627 N N . PRO A 1 138 ? 37.393 -29.302 -15.405 1.00 42.23 138 PRO A N 1
ATOM 628 C CA . PRO A 1 138 ? 36.085 -29.473 -16.064 1.00 42.78 138 PRO A CA 1
ATOM 629 C C . PRO A 1 138 ? 34.999 -29.702 -15.014 1.00 45.08 138 PRO A C 1
ATOM 630 O O . PRO A 1 138 ? 35.287 -30.213 -13.931 1.00 44.76 138 PRO A O 1
ATOM 634 N N . HIS A 1 139 ? 33.770 -29.271 -15.319 1.00 41.61 139 HIS A N 1
ATOM 635 C CA . HIS A 1 139 ? 32.578 -29.341 -14.458 1.00 41.41 139 HIS A CA 1
ATOM 636 C C . HIS A 1 139 ? 32.524 -28.192 -13.451 1.00 42.43 139 HIS A C 1
ATOM 637 O O . HIS A 1 139 ? 31.468 -27.977 -12.884 1.00 41.01 139 HIS A O 1
ATOM 644 N N . VAL A 1 140 ? 33.640 -27.452 -13.221 1.00 38.51 140 VAL A N 1
ATOM 645 C CA . VAL A 1 140 ? 33.657 -26.331 -12.270 1.00 37.42 140 VAL A CA 1
ATOM 646 C C . VAL A 1 140 ? 32.816 -25.145 -12.776 1.00 37.31 140 VAL A C 1
ATOM 647 O O . VAL A 1 140 ? 33.063 -24.605 -13.857 1.00 36.65 140 VAL A O 1
ATOM 651 N N . ASP A 1 141 ? 31.825 -24.758 -11.961 1.00 31.13 141 ASP A N 1
ATOM 652 C CA . ASP A 1 141 ? 30.932 -23.627 -12.174 1.00 29.64 141 ASP A CA 1
ATOM 653 C C . ASP A 1 141 ? 31.552 -22.362 -11.540 1.00 31.69 141 ASP A C 1
ATOM 654 O O . ASP A 1 141 ? 31.645 -21.325 -12.196 1.00 31.24 141 ASP A O 1
ATOM 659 N N . TYR A 1 142 ? 31.981 -22.460 -10.263 1.00 26.68 142 TYR A N 1
ATOM 660 C CA . TYR A 1 142 ? 32.648 -21.383 -9.510 1.00 24.72 142 TYR A CA 1
ATOM 661 C C . TYR A 1 142 ? 33.262 -21.918 -8.227 1.00 27.42 142 TYR A C 1
ATOM 662 O O . TYR A 1 142 ? 32.916 -23.015 -7.778 1.00 25.99 142 TYR A O 1
ATOM 671 N N . ILE A 1 143 ? 34.173 -21.130 -7.630 1.00 22.83 143 ILE A N 1
ATOM 672 C CA . ILE A 1 143 ? 34.839 -21.449 -6.373 1.00 21.27 143 ILE A CA 1
ATOM 673 C C . ILE A 1 143 ? 34.626 -20.271 -5.444 1.00 25.76 143 ILE A C 1
ATOM 674 O O . ILE A 1 143 ? 34.696 -19.121 -5.873 1.00 26.29 143 ILE A O 1
ATOM 679 N N . GLU A 1 144 ? 34.363 -20.560 -4.172 1.00 22.20 144 GLU A N 1
ATOM 680 C CA . GLU A 1 144 ? 34.152 -19.560 -3.150 1.00 21.22 144 GLU A CA 1
ATOM 681 C C . GLU A 1 144 ? 35.024 -19.864 -1.962 1.00 26.39 144 GLU A C 1
ATOM 682 O O . GLU A 1 144 ? 35.051 -20.992 -1.486 1.00 25.88 144 GLU A O 1
ATOM 688 N N . GLU A 1 145 ? 35.738 -18.850 -1.471 1.00 23.14 145 GLU A N 1
ATOM 689 C CA . GLU A 1 145 ? 36.555 -18.991 -0.286 1.00 22.76 145 GLU A CA 1
ATOM 690 C C . GLU A 1 145 ? 35.600 -19.022 0.914 1.00 25.72 145 GLU A C 1
ATOM 691 O O . GLU A 1 145 ? 34.633 -18.253 0.958 1.00 22.67 145 GLU A O 1
ATOM 697 N N . ASP A 1 146 ? 35.879 -19.898 1.890 1.00 24.21 146 ASP A N 1
ATOM 698 C CA . ASP A 1 146 ? 35.058 -20.010 3.094 1.00 24.44 146 ASP A CA 1
ATOM 699 C C . ASP A 1 146 ? 35.003 -18.693 3.855 1.00 29.02 146 ASP A C 1
ATOM 700 O O . ASP A 1 146 ? 35.918 -17.873 3.744 1.00 29.80 146 ASP A O 1
ATOM 705 N N . SER A 1 147 ? 33.913 -18.474 4.594 1.00 24.92 147 SER A N 1
ATOM 706 C CA . SER A 1 147 ? 33.729 -17.275 5.415 1.00 23.84 147 SER A CA 1
ATOM 707 C C . SER A 1 147 ? 32.867 -17.557 6.647 1.00 29.16 147 SER A C 1
ATOM 708 O O . SER A 1 147 ? 32.248 -18.632 6.751 1.00 28.63 147 SER A O 1
ATOM 711 N N . SER A 1 148 ? 32.860 -16.610 7.593 1.00 24.38 148 SER A N 1
ATOM 712 C CA . SER A 1 148 ? 32.133 -16.757 8.836 1.00 23.20 148 SER A CA 1
ATOM 713 C C . SER A 1 148 ? 30.704 -16.292 8.752 1.00 27.69 148 SER A C 1
ATOM 714 O O . SER A 1 148 ? 30.413 -15.317 8.062 1.00 27.91 148 SER A O 1
ATOM 717 N N . VAL A 1 149 ? 29.824 -16.962 9.530 1.00 23.18 149 VAL A N 1
ATOM 718 C CA . VAL A 1 149 ? 28.417 -16.619 9.783 1.00 21.94 149 VAL A CA 1
ATOM 719 C C . VAL A 1 149 ? 28.318 -16.465 11.306 1.00 25.93 149 VAL A C 1
ATOM 720 O O . VAL A 1 149 ? 29.140 -17.043 12.017 1.00 25.70 149 VAL A O 1
ATOM 724 N N . PHE A 1 150 ? 27.339 -15.693 11.800 1.00 22.97 150 PHE A N 1
ATOM 725 C CA . PHE A 1 150 ? 27.188 -15.404 13.227 1.00 22.75 150 PHE A CA 1
ATOM 726 C C . PHE A 1 150 ? 25.742 -15.424 13.661 1.00 27.96 150 PHE A C 1
ATOM 727 O O . PHE A 1 150 ? 24.866 -15.021 12.890 1.00 27.68 150 PHE A O 1
ATOM 735 N N . ALA A 1 151 ? 25.502 -15.812 14.939 1.00 25.57 151 ALA A N 1
ATOM 736 C CA . ALA A 1 151 ? 24.183 -15.793 15.593 1.00 25.43 151 ALA A CA 1
ATOM 737 C C . ALA A 1 151 ? 23.622 -14.370 15.518 1.00 28.89 151 ALA A C 1
ATOM 738 O O . ALA A 1 151 ? 24.349 -13.394 15.763 1.00 28.95 151 ALA A O 1
ATOM 740 N N . GLN A 1 152 ? 22.339 -14.251 15.194 1.00 23.80 152 GLN A N 1
ATOM 741 C CA . GLN A 1 152 ? 21.706 -12.944 15.066 1.00 23.14 152 GLN A CA 1
ATOM 742 C C . GLN A 1 152 ? 20.704 -12.683 16.183 1.00 26.04 152 GLN A C 1
ATOM 743 O O . GLN A 1 152 ? 19.724 -11.940 15.966 1.00 34.70 152 GLN A O 1
ATOM 749 N N . SER A 1 178 ? 2.446 -29.921 14.221 1.00 50.33 178 SER A N 1
ATOM 750 C CA . SER A 1 178 ? 2.690 -31.274 14.745 1.00 49.88 178 SER A CA 1
ATOM 751 C C . SER A 1 178 ? 3.022 -32.282 13.641 1.00 50.85 178 SER A C 1
ATOM 752 O O . SER A 1 178 ? 3.833 -33.190 13.865 1.00 51.13 178 SER A O 1
ATOM 755 N N . LEU A 1 179 ? 2.440 -32.092 12.437 1.00 44.01 179 LEU A N 1
ATOM 756 C CA . LEU A 1 179 ? 2.772 -32.902 11.259 1.00 41.86 179 LEU A CA 1
ATOM 757 C C . LEU A 1 179 ? 3.888 -32.184 10.442 1.00 39.41 179 LEU A C 1
ATOM 758 O O . LEU A 1 179 ? 4.319 -32.656 9.389 1.00 37.19 179 LEU A O 1
ATOM 763 N N . VAL A 1 180 ? 4.343 -31.039 10.969 1.00 33.21 180 VAL A N 1
ATOM 764 C CA . VAL A 1 180 ? 5.415 -30.211 10.424 1.00 31.57 180 VAL A CA 1
ATOM 765 C C . VAL A 1 180 ? 6.668 -30.434 11.295 1.00 35.30 180 VAL A C 1
ATOM 766 O O . VAL A 1 180 ? 6.574 -30.510 12.522 1.00 34.28 180 VAL A O 1
ATOM 770 N N . GLU A 1 181 ? 7.831 -30.555 10.650 1.00 32.64 181 GLU A N 1
ATOM 771 C CA . GLU A 1 181 ? 9.099 -30.701 11.341 1.00 32.67 181 GLU A CA 1
ATOM 772 C C . GLU A 1 181 ? 9.876 -29.379 11.182 1.00 36.23 181 GLU A C 1
ATOM 773 O O . GLU A 1 181 ? 10.036 -28.896 10.056 1.00 35.35 181 GLU A O 1
ATOM 779 N N . VAL A 1 182 ? 10.314 -28.774 12.307 1.00 32.24 182 VAL A N 1
ATOM 780 C CA . VAL A 1 182 ? 11.100 -27.540 12.274 1.00 32.06 182 VAL A CA 1
ATOM 781 C C . VAL A 1 182 ? 12.561 -27.869 12.559 1.00 36.18 182 VAL A C 1
ATOM 782 O O . VAL A 1 182 ? 12.898 -28.315 13.648 1.00 35.68 182 VAL A O 1
ATOM 786 N N . TYR A 1 183 ? 13.433 -27.611 11.595 1.00 33.45 183 TYR A N 1
ATOM 787 C CA . TYR A 1 183 ? 14.865 -27.798 11.767 1.00 33.06 183 TYR A CA 1
ATOM 788 C C . TYR A 1 183 ? 15.512 -26.491 12.252 1.00 36.23 183 TYR A C 1
ATOM 789 O O . TYR A 1 183 ? 15.161 -25.406 11.781 1.00 35.06 183 TYR A O 1
ATOM 798 N N . LEU A 1 184 ? 16.427 -26.602 13.222 1.00 33.31 184 LEU A N 1
ATOM 799 C CA . LEU A 1 184 ? 17.165 -25.470 13.775 1.00 32.42 184 LEU A CA 1
ATOM 800 C C . LEU A 1 184 ? 18.664 -25.661 13.573 1.00 34.97 184 LEU A C 1
ATOM 801 O O . LEU A 1 184 ? 19.216 -26.634 14.084 1.00 35.08 184 LEU A O 1
ATOM 806 N N . LEU A 1 185 ? 19.319 -24.752 12.812 1.00 30.45 185 LEU A N 1
ATOM 807 C CA . LEU A 1 185 ? 20.783 -24.766 12.586 1.00 29.83 185 LEU A CA 1
ATOM 808 C C . LEU A 1 185 ? 21.331 -23.617 13.408 1.00 31.74 185 LEU A C 1
ATOM 809 O O . LEU A 1 185 ? 21.169 -22.455 13.026 1.00 30.41 185 LEU A O 1
ATOM 814 N N . ASP A 1 186 ? 21.849 -23.928 14.601 1.00 28.16 186 ASP A N 1
ATOM 815 C CA . ASP A 1 186 ? 22.287 -22.897 15.553 1.00 27.69 186 ASP A CA 1
ATOM 816 C C . ASP A 1 186 ? 23.366 -23.443 16.477 1.00 28.66 186 ASP A C 1
ATOM 817 O O . ASP A 1 186 ? 24.104 -24.341 16.087 1.00 26.67 186 ASP A O 1
ATOM 822 N N . THR A 1 187 ? 23.462 -22.898 17.698 1.00 25.84 187 THR A N 1
ATOM 823 C CA . THR A 1 187 ? 24.409 -23.330 18.726 1.00 25.84 187 THR A CA 1
ATOM 824 C C . THR A 1 187 ? 23.925 -24.654 19.271 1.00 31.60 187 THR A C 1
ATOM 825 O O . THR A 1 187 ? 22.856 -25.153 18.874 1.00 31.00 187 THR A O 1
ATOM 829 N N . SER A 1 188 ? 24.652 -25.180 20.260 1.00 30.37 188 SER A N 1
ATOM 830 C CA . SER A 1 188 ? 24.208 -26.374 20.975 1.00 31.04 188 SER A CA 1
ATOM 831 C C . SER A 1 188 ? 22.930 -25.962 21.742 1.00 35.78 188 SER A C 1
ATOM 832 O O . SER A 1 188 ? 22.635 -24.764 21.876 1.00 34.34 188 SER A O 1
ATOM 835 N N . ILE A 1 189 ? 22.127 -26.930 22.155 1.00 34.46 189 ILE A N 1
ATOM 836 C CA . ILE A 1 189 ? 20.886 -26.604 22.853 1.00 34.97 189 ILE A CA 1
ATOM 837 C C . ILE A 1 189 ? 20.721 -27.447 24.122 1.00 39.37 189 ILE A C 1
ATOM 838 O O . ILE A 1 189 ? 21.163 -28.599 24.164 1.00 38.56 189 ILE A O 1
ATOM 843 N N . GLN A 1 190 ? 20.066 -26.882 25.144 1.00 36.89 190 GLN A N 1
ATOM 844 C CA . GLN A 1 190 ? 19.735 -27.619 26.357 1.00 36.75 190 GLN A CA 1
ATOM 845 C C . GLN A 1 190 ? 18.391 -28.323 26.094 1.00 39.63 190 GLN A C 1
ATOM 846 O O . GLN A 1 190 ? 17.325 -27.742 26.318 1.00 38.14 190 GLN A O 1
ATOM 852 N N . SER A 1 191 ? 18.457 -29.561 25.583 1.00 36.86 191 SER A N 1
ATOM 853 C CA . SER A 1 191 ? 17.274 -30.353 25.207 1.00 37.47 191 SER A CA 1
ATOM 854 C C . SER A 1 191 ? 16.357 -30.754 26.372 1.00 41.72 191 SER A C 1
ATOM 855 O O . SER A 1 191 ? 15.182 -31.055 26.129 1.00 42.05 191 SER A O 1
ATOM 858 N N . ASP A 1 192 ? 16.868 -30.741 27.614 1.00 38.16 192 ASP A N 1
ATOM 859 C CA . ASP A 1 192 ? 16.059 -31.121 28.772 1.00 38.34 192 ASP A CA 1
ATOM 860 C C . ASP A 1 192 ? 15.436 -29.916 29.492 1.00 40.91 192 ASP A C 1
ATOM 861 O O . ASP A 1 192 ? 14.807 -30.081 30.544 1.00 41.66 192 ASP A O 1
ATOM 866 N N . HIS A 1 193 ? 15.536 -28.723 28.894 1.00 35.04 193 HIS A N 1
ATOM 867 C CA . HIS A 1 193 ? 14.900 -27.543 29.462 1.00 33.49 193 HIS A CA 1
ATOM 868 C C . HIS A 1 193 ? 13.391 -27.797 29.511 1.00 38.06 193 HIS A C 1
ATOM 869 O O . HIS A 1 193 ? 12.842 -28.277 28.525 1.00 37.38 193 HIS A O 1
ATOM 876 N N . ARG A 1 194 ? 12.736 -27.524 30.662 1.00 36.35 194 ARG A N 1
ATOM 877 C CA . ARG A 1 194 ? 11.292 -27.768 30.879 1.00 36.99 194 ARG A CA 1
ATOM 878 C C . ARG A 1 194 ? 10.438 -27.289 29.702 1.00 41.17 194 ARG A C 1
ATOM 879 O O . ARG A 1 194 ? 9.513 -27.983 29.270 1.00 41.50 194 ARG A O 1
ATOM 887 N N . GLU A 1 195 ? 10.800 -26.121 29.174 1.00 36.30 195 GLU A N 1
ATOM 888 C CA . GLU A 1 195 ? 10.182 -25.442 28.055 1.00 34.52 195 GLU A CA 1
ATOM 889 C C . GLU A 1 195 ? 10.179 -26.251 26.747 1.00 36.38 195 GLU A C 1
ATOM 890 O O . GLU A 1 195 ? 9.186 -26.201 26.022 1.00 36.28 195 GLU A O 1
ATOM 896 N N . ILE A 1 196 ? 11.262 -26.984 26.442 1.00 32.37 196 ILE A N 1
ATOM 897 C CA . ILE A 1 196 ? 11.375 -27.713 25.166 1.00 32.89 196 ILE A CA 1
ATOM 898 C C . ILE A 1 196 ? 11.589 -29.229 25.297 1.00 40.84 196 ILE A C 1
ATOM 899 O O . ILE A 1 196 ? 11.643 -29.910 24.264 1.00 40.15 196 ILE A O 1
ATOM 904 N N . GLU A 1 197 ? 11.691 -29.754 26.539 1.00 40.00 197 GLU A N 1
ATOM 905 C CA . GLU A 1 197 ? 11.858 -31.181 26.829 1.00 40.96 197 GLU A CA 1
ATOM 906 C C . GLU A 1 197 ? 10.835 -32.017 26.030 1.00 46.23 197 GLU A C 1
ATOM 907 O O . GLU A 1 197 ? 9.642 -31.715 26.058 1.00 45.54 197 GLU A O 1
ATOM 913 N N . GLY A 1 198 ? 11.337 -32.984 25.263 1.00 44.64 198 GLY A N 1
ATOM 914 C CA . GLY A 1 198 ? 10.530 -33.884 24.438 1.00 45.79 198 GLY A CA 1
ATOM 915 C C . GLY A 1 198 ? 9.927 -33.318 23.159 1.00 52.14 198 GLY A C 1
ATOM 916 O O . GLY A 1 198 ? 9.095 -33.984 22.532 1.00 52.72 198 GLY A O 1
ATOM 917 N N . ARG A 1 199 ? 10.316 -32.087 22.772 1.00 48.61 199 ARG A N 1
ATOM 918 C CA . ARG A 1 199 ? 9.840 -31.413 21.553 1.00 48.27 199 ARG A CA 1
ATOM 919 C C . ARG A 1 199 ? 11.014 -31.171 20.623 1.00 51.42 199 ARG A C 1
ATOM 920 O O . ARG A 1 199 ? 10.819 -30.986 19.425 1.00 50.63 199 ARG A O 1
ATOM 928 N N . VAL A 1 200 ? 12.240 -31.205 21.171 1.00 47.93 200 VAL A N 1
ATOM 929 C CA . VAL A 1 200 ? 13.459 -31.023 20.388 1.00 47.01 200 VAL A CA 1
ATOM 930 C C . VAL A 1 200 ? 14.301 -32.288 20.391 1.00 48.06 200 VAL A C 1
ATOM 931 O O . VAL A 1 200 ? 14.647 -32.805 21.451 1.00 47.62 200 VAL A O 1
ATOM 935 N N . MET A 1 201 ? 14.647 -32.760 19.195 1.00 42.97 201 MET A N 1
ATOM 936 C CA . MET A 1 201 ? 15.494 -33.916 18.982 1.00 42.14 201 MET A CA 1
ATOM 937 C C . MET A 1 201 ? 16.874 -33.406 18.533 1.00 43.77 201 MET A C 1
ATOM 938 O O . MET A 1 201 ? 16.997 -32.691 17.531 1.00 43.68 201 MET A O 1
ATOM 943 N N . VAL A 1 202 ? 17.907 -33.752 19.302 1.00 37.43 202 VAL A N 1
ATOM 944 C CA . VAL A 1 202 ? 19.266 -33.347 18.984 1.00 35.37 202 VAL A CA 1
ATOM 945 C C . VAL A 1 202 ? 19.818 -34.350 17.984 1.00 38.91 202 VAL A C 1
ATOM 946 O O . VAL A 1 202 ? 19.936 -35.541 18.313 1.00 38.92 202 VAL A O 1
ATOM 950 N N . THR A 1 203 ? 20.126 -33.878 16.749 1.00 34.53 203 THR A N 1
ATOM 951 C CA . THR A 1 203 ? 20.736 -34.727 15.711 1.00 34.57 203 THR A CA 1
ATOM 952 C C . THR A 1 203 ? 22.216 -34.909 16.062 1.00 42.14 203 THR A C 1
ATOM 953 O O . THR A 1 203 ? 22.750 -34.184 16.917 1.00 42.46 203 THR A O 1
ATOM 957 N N . ASP A 1 204 ? 22.891 -35.840 15.389 1.00 41.18 204 ASP A N 1
ATOM 958 C CA . ASP A 1 204 ? 24.317 -36.056 15.626 1.00 42.77 204 ASP A CA 1
ATOM 959 C C . ASP A 1 204 ? 25.170 -35.069 14.787 1.00 45.58 204 ASP A C 1
ATOM 960 O O . ASP A 1 204 ? 26.405 -35.121 14.820 1.00 45.09 204 ASP A O 1
ATOM 965 N N . PHE A 1 205 ? 24.499 -34.154 14.053 1.00 40.75 205 PHE A N 1
ATOM 966 C CA . PHE A 1 205 ? 25.195 -33.191 13.221 1.00 39.23 205 PHE A CA 1
ATOM 967 C C . PHE A 1 205 ? 25.915 -32.102 14.005 1.00 43.06 205 PHE A C 1
ATOM 968 O O . PHE A 1 205 ? 25.309 -31.363 14.792 1.00 41.78 205 PHE A O 1
ATOM 976 N N . GLU A 1 206 ? 27.219 -31.980 13.722 1.00 39.85 206 GLU A N 1
ATOM 977 C CA . GLU A 1 206 ? 28.075 -30.967 14.306 1.00 39.38 206 GLU A CA 1
ATOM 978 C C . GLU A 1 206 ? 29.200 -30.567 13.364 1.00 41.13 206 GLU A C 1
ATOM 979 O O . GLU A 1 206 ? 30.052 -31.386 13.020 1.00 40.62 206 GLU A O 1
ATOM 985 N N . ASN A 1 207 ? 29.204 -29.297 12.960 1.00 36.84 207 ASN A N 1
ATOM 986 C CA . ASN A 1 207 ? 30.266 -28.714 12.134 1.00 35.97 207 ASN A CA 1
ATOM 987 C C . ASN A 1 207 ? 30.442 -27.263 12.558 1.00 40.02 207 ASN A C 1
ATOM 988 O O . ASN A 1 207 ? 29.643 -26.399 12.185 1.00 39.88 207 ASN A O 1
ATOM 993 N N . VAL A 1 208 ? 31.426 -27.024 13.435 1.00 36.55 208 VAL A N 1
ATOM 994 C CA . VAL A 1 208 ? 31.702 -25.703 14.019 1.00 36.78 208 VAL A CA 1
ATOM 995 C C . VAL A 1 208 ? 33.197 -25.351 13.980 1.00 41.51 208 VAL A C 1
ATOM 996 O O . VAL A 1 208 ? 34.021 -26.245 14.189 1.00 40.68 208 VAL A O 1
ATOM 1000 N N . PRO A 1 209 ? 33.579 -24.062 13.775 1.00 38.92 209 PRO A N 1
ATOM 1001 C CA . PRO A 1 209 ? 35.007 -23.720 13.863 1.00 39.43 209 PRO A CA 1
ATOM 1002 C C . PRO A 1 209 ? 35.431 -23.621 15.340 1.00 46.60 209 PRO A C 1
ATOM 1003 O O . PRO A 1 209 ? 34.583 -23.452 16.237 1.00 45.11 209 PRO A O 1
ATOM 1007 N N . GLU A 1 210 ? 36.743 -23.751 15.592 1.00 46.57 210 GLU A N 1
ATOM 1008 C CA . GLU A 1 210 ? 37.306 -23.655 16.939 1.00 47.68 210 GLU A CA 1
ATOM 1009 C C . GLU A 1 210 ? 37.071 -22.257 17.523 1.00 52.18 210 GLU A C 1
ATOM 1010 O O . GLU A 1 210 ? 36.926 -21.290 16.761 1.00 51.65 210 GLU A O 1
ATOM 1016 N N . GLU A 1 211 ? 36.972 -22.167 18.863 1.00 49.49 211 GLU A N 1
ATOM 1017 C CA . GLU A 1 211 ? 36.756 -20.892 19.554 1.00 50.13 211 GLU A CA 1
ATOM 1018 C C . GLU A 1 211 ? 38.047 -20.056 19.524 1.00 55.17 211 GLU A C 1
ATOM 1019 O O . GLU A 1 211 ? 39.143 -20.621 19.486 1.00 54.59 211 GLU A O 1
ATOM 1025 N N . ASP A 1 212 ? 37.906 -18.717 19.509 1.00 52.36 212 ASP A N 1
ATOM 1026 C CA . ASP A 1 212 ? 39.020 -17.765 19.451 1.00 90.58 212 ASP A CA 1
ATOM 1027 C C . ASP A 1 212 ? 39.605 -17.463 20.830 1.00 109.79 212 ASP A C 1
ATOM 1028 O O . ASP A 1 212 ? 38.902 -17.545 21.834 1.00 71.31 212 ASP A O 1
ATOM 1033 N N . LYS A 1 222 ? 26.047 -21.159 28.411 1.00 47.98 222 LYS A N 1
ATOM 1034 C CA . LYS A 1 222 ? 26.461 -20.088 27.501 1.00 47.99 222 LYS A CA 1
ATOM 1035 C C . LYS A 1 222 ? 26.778 -20.597 26.087 1.00 49.22 222 LYS A C 1
ATOM 1036 O O . LYS A 1 222 ? 26.580 -19.848 25.133 1.00 49.50 222 LYS A O 1
ATOM 1042 N N . CYS A 1 223 ? 27.225 -21.865 25.941 1.00 42.95 223 CYS A N 1
ATOM 1043 C CA . CYS A 1 223 ? 27.441 -22.487 24.622 1.00 41.33 223 CYS A CA 1
ATOM 1044 C C . CYS A 1 223 ? 26.073 -22.668 23.967 1.00 41.32 223 CYS A C 1
ATOM 1045 O O . CYS A 1 223 ? 25.964 -22.633 22.746 1.00 40.73 223 CYS A O 1
ATOM 1048 N N . ASP A 1 224 ? 25.051 -22.923 24.795 1.00 34.84 224 ASP A N 1
ATOM 1049 C CA . ASP A 1 224 ? 23.711 -23.234 24.352 1.00 34.61 224 ASP A CA 1
ATOM 1050 C C . ASP A 1 224 ? 22.678 -22.100 24.513 1.00 36.83 224 ASP A C 1
ATOM 1051 O O . ASP A 1 224 ? 21.542 -22.295 24.107 1.00 36.96 224 ASP A O 1
ATOM 1056 N N . SER A 1 225 ? 23.058 -20.927 25.031 1.00 32.71 225 SER A N 1
ATOM 1057 C CA . SER A 1 225 ? 22.137 -19.792 25.232 1.00 32.37 225 SER A CA 1
ATOM 1058 C C . SER A 1 225 ? 21.289 -19.393 24.000 1.00 34.78 225 SER A C 1
ATOM 1059 O O . SER A 1 225 ? 20.060 -19.318 24.102 1.00 32.76 225 SER A O 1
ATOM 1062 N N . HIS A 1 226 ? 21.953 -19.127 22.853 1.00 30.42 226 HIS A N 1
ATOM 1063 C CA . HIS A 1 226 ? 21.294 -18.666 21.639 1.00 29.43 226 HIS A CA 1
ATOM 1064 C C . HIS A 1 226 ? 20.271 -19.687 21.098 1.00 30.55 226 HIS A C 1
ATOM 1065 O O . HIS A 1 226 ? 19.100 -19.334 21.014 1.00 30.10 226 HIS A O 1
ATOM 1072 N N . GLY A 1 227 ? 20.684 -20.935 20.848 1.00 24.92 227 GLY A N 1
ATOM 1073 C CA . GLY A 1 227 ? 19.792 -21.996 20.374 1.00 24.82 227 GLY A CA 1
ATOM 1074 C C . GLY A 1 227 ? 18.603 -22.329 21.265 1.00 30.85 227 GLY A C 1
ATOM 1075 O O . GLY A 1 227 ? 17.471 -22.420 20.769 1.00 32.11 227 GLY A O 1
ATOM 1076 N N . THR A 1 228 ? 18.833 -22.490 22.590 1.00 26.79 228 THR A N 1
ATOM 1077 C CA . THR A 1 228 ? 17.787 -22.847 23.562 1.00 27.14 228 THR A CA 1
ATOM 1078 C C . THR A 1 228 ? 16.669 -21.811 23.561 1.00 32.54 228 THR A C 1
ATOM 1079 O O . THR A 1 228 ? 15.482 -22.161 23.476 1.00 33.78 228 THR A O 1
ATOM 1083 N N . HIS A 1 229 ? 17.053 -20.531 23.628 1.00 26.32 229 HIS A N 1
ATOM 1084 C CA . HIS A 1 229 ? 16.096 -19.436 23.616 1.00 24.02 229 HIS A CA 1
ATOM 1085 C C . HIS A 1 229 ? 15.244 -19.487 22.339 1.00 27.17 229 HIS A C 1
ATOM 1086 O O . HIS A 1 229 ? 14.027 -19.324 22.419 1.00 26.86 229 HIS A O 1
ATOM 1093 N N . LEU A 1 230 ? 15.882 -19.753 21.186 1.00 24.02 230 LEU A N 1
ATOM 1094 C CA . LEU A 1 230 ? 15.220 -19.813 19.880 1.00 24.55 230 LEU A CA 1
ATOM 1095 C C . LEU A 1 230 ? 14.296 -20.999 19.737 1.00 31.12 230 LEU A C 1
ATOM 1096 O O . LEU A 1 230 ? 13.170 -20.819 19.281 1.00 31.27 230 LEU A O 1
ATOM 1101 N N . ALA A 1 231 ? 14.732 -22.186 20.221 1.00 28.80 231 ALA A N 1
ATOM 1102 C CA . ALA A 1 231 ? 13.928 -23.404 20.262 1.00 28.39 231 ALA A CA 1
ATOM 1103 C C . ALA A 1 231 ? 12.683 -23.114 21.094 1.00 32.31 231 ALA A C 1
ATOM 1104 O O . ALA A 1 231 ? 11.572 -23.437 20.666 1.00 32.97 231 ALA A O 1
ATOM 1106 N N . GLY A 1 232 ? 12.874 -22.400 22.201 1.00 26.83 232 GLY A N 1
ATOM 1107 C CA . GLY A 1 232 ? 11.787 -21.997 23.086 1.00 26.77 232 GLY A CA 1
ATOM 1108 C C . GLY A 1 232 ? 10.800 -21.036 22.463 1.00 31.57 232 GLY A C 1
ATOM 1109 O O . GLY A 1 232 ? 9.602 -21.126 22.743 1.00 30.92 232 GLY A O 1
ATOM 1110 N N . VAL A 1 233 ? 11.293 -20.104 21.613 1.00 28.93 233 VAL A N 1
ATOM 1111 C CA . VAL A 1 233 ? 10.449 -19.129 20.909 1.00 29.15 233 VAL A CA 1
ATOM 1112 C C . VAL A 1 233 ? 9.570 -19.853 19.868 1.00 33.86 233 VAL A C 1
ATOM 1113 O O . VAL A 1 233 ? 8.397 -19.513 19.689 1.00 33.53 233 VAL A O 1
ATOM 1117 N N . VAL A 1 234 ? 10.125 -20.886 19.238 1.00 31.26 234 VAL A N 1
ATOM 1118 C CA . VAL A 1 234 ? 9.400 -21.674 18.247 1.00 31.92 234 VAL A CA 1
ATOM 1119 C C . VAL A 1 234 ? 8.365 -22.588 18.917 1.00 37.08 234 VAL A C 1
ATOM 1120 O O . VAL A 1 234 ? 7.208 -22.567 18.515 1.00 37.44 234 VAL A O 1
ATOM 1124 N N . SER A 1 235 ? 8.767 -23.377 19.930 1.00 33.41 235 SER A N 1
ATOM 1125 C CA . SER A 1 235 ? 7.888 -24.402 20.488 1.00 34.00 235 SER A CA 1
ATOM 1126 C C . SER A 1 235 ? 7.757 -24.529 22.013 1.00 38.77 235 SER A C 1
ATOM 1127 O O . SER A 1 235 ? 7.241 -25.545 22.477 1.00 37.95 235 SER A O 1
ATOM 1130 N N . GLY A 1 236 ? 8.205 -23.533 22.768 1.00 36.14 236 GLY A N 1
ATOM 1131 C CA . GLY A 1 236 ? 8.170 -23.571 24.225 1.00 35.17 236 GLY A CA 1
ATOM 1132 C C . GLY A 1 236 ? 6.787 -23.666 24.832 1.00 37.62 236 GLY A C 1
ATOM 1133 O O . GLY A 1 236 ? 5.862 -23.009 24.353 1.00 37.55 236 GLY A O 1
ATOM 1134 N N . ARG A 1 237 ? 6.645 -24.476 25.906 1.00 33.06 237 ARG A N 1
ATOM 1135 C CA . ARG A 1 237 ? 5.377 -24.704 26.605 1.00 32.96 237 ARG A CA 1
ATOM 1136 C C . ARG A 1 237 ? 4.716 -23.431 27.108 1.00 35.59 237 ARG A C 1
ATOM 1137 O O . ARG A 1 237 ? 3.501 -23.318 27.008 1.00 36.53 237 ARG A O 1
ATOM 1145 N N . ASP A 1 238 ? 5.490 -22.477 27.640 1.00 31.14 238 ASP A N 1
ATOM 1146 C CA . ASP A 1 238 ? 4.912 -21.248 28.183 1.00 30.80 238 ASP A CA 1
ATOM 1147 C C . ASP A 1 238 ? 5.055 -20.012 27.292 1.00 35.44 238 ASP A C 1
ATOM 1148 O O . ASP A 1 238 ? 4.135 -19.195 27.229 1.00 35.10 238 ASP A O 1
ATOM 1153 N N . ALA A 1 239 ? 6.213 -19.867 26.628 1.00 32.62 239 ALA A N 1
ATOM 1154 C CA . ALA A 1 239 ? 6.581 -18.699 25.831 1.00 31.96 239 ALA A CA 1
ATOM 1155 C C . ALA A 1 239 ? 6.700 -18.949 24.307 1.00 35.07 239 ALA A C 1
ATOM 1156 O O . ALA A 1 239 ? 7.067 -18.033 23.559 1.00 35.50 239 ALA A O 1
ATOM 1158 N N . GLY A 1 240 ? 6.358 -20.157 23.870 1.00 29.98 240 GLY A N 1
ATOM 1159 C CA . GLY A 1 240 ? 6.443 -20.560 22.472 1.00 29.49 240 GLY A CA 1
ATOM 1160 C C . GLY A 1 240 ? 5.272 -20.191 21.584 1.00 33.89 240 GLY A C 1
ATOM 1161 O O . GLY A 1 240 ? 4.123 -20.122 22.033 1.00 31.83 240 GLY A O 1
ATOM 1162 N N . VAL A 1 241 ? 5.588 -19.973 20.290 1.00 32.32 241 VAL A N 1
ATOM 1163 C CA . VAL A 1 241 ? 4.658 -19.622 19.216 1.00 32.26 241 VAL A CA 1
ATOM 1164 C C . VAL A 1 241 ? 3.867 -20.878 18.748 1.00 36.63 241 VAL A C 1
ATOM 1165 O O . VAL A 1 241 ? 2.639 -20.857 18.754 1.00 37.25 241 VAL A O 1
ATOM 1169 N N . ALA A 1 242 ? 4.570 -21.934 18.317 1.00 32.59 242 ALA A N 1
ATOM 1170 C CA . ALA A 1 242 ? 3.971 -23.198 17.874 1.00 32.90 242 ALA A CA 1
ATOM 1171 C C . ALA A 1 242 ? 4.253 -24.314 18.921 1.00 37.28 242 ALA A C 1
ATOM 1172 O O . ALA A 1 242 ? 5.138 -25.153 18.735 1.00 35.42 242 ALA A O 1
ATOM 1174 N N . LYS A 1 243 ? 3.492 -24.301 20.023 1.00 36.27 243 LYS A N 1
ATOM 1175 C CA . LYS A 1 243 ? 3.623 -25.274 21.120 1.00 37.59 243 LYS A CA 1
ATOM 1176 C C . LYS A 1 243 ? 3.619 -26.750 20.663 1.00 43.78 243 LYS A C 1
ATOM 1177 O O . LYS A 1 243 ? 4.376 -27.551 21.200 1.00 43.11 243 LYS A O 1
ATOM 1183 N N . GLY A 1 244 ? 2.822 -27.074 19.643 1.00 42.68 244 GLY A N 1
ATOM 1184 C CA . GLY A 1 244 ? 2.727 -28.430 19.105 1.00 43.52 244 GLY A CA 1
ATOM 1185 C C . GLY A 1 244 ? 3.776 -28.825 18.074 1.00 50.36 244 GLY A C 1
ATOM 1186 O O . GLY A 1 244 ? 3.733 -29.945 17.550 1.00 51.23 244 GLY A O 1
ATOM 1187 N N . ALA A 1 245 ? 4.731 -27.926 17.765 1.00 45.82 245 ALA A N 1
ATOM 1188 C CA . ALA A 1 245 ? 5.752 -28.231 16.772 1.00 44.40 245 ALA A CA 1
ATOM 1189 C C . ALA A 1 245 ? 6.908 -29.010 17.340 1.00 43.93 245 ALA A C 1
ATOM 1190 O O . ALA A 1 245 ? 7.397 -28.720 18.438 1.00 42.61 245 ALA A O 1
ATOM 1192 N N . SER A 1 246 ? 7.358 -29.989 16.563 1.00 38.57 246 SER A N 1
ATOM 1193 C CA . SER A 1 246 ? 8.514 -30.792 16.907 1.00 37.70 246 SER A CA 1
ATOM 1194 C C . SER A 1 246 ? 9.709 -30.190 16.159 1.00 40.76 246 SER A C 1
ATOM 1195 O O . SER A 1 246 ? 9.552 -29.660 15.055 1.00 41.28 246 SER A O 1
ATOM 1198 N N . MET A 1 247 ? 10.882 -30.219 16.789 1.00 35.02 247 MET A N 1
ATOM 1199 C CA . MET A 1 247 ? 12.103 -29.611 16.268 1.00 33.58 247 MET A CA 1
ATOM 1200 C C . MET A 1 247 ? 13.281 -30.567 16.207 1.00 35.11 247 MET A C 1
ATOM 1201 O O . MET A 1 247 ? 13.438 -31.397 17.091 1.00 35.08 247 MET A O 1
ATOM 1206 N N . ARG A 1 248 ? 14.108 -30.445 15.171 1.00 31.10 248 ARG A N 1
ATOM 1207 C CA . ARG A 1 248 ? 15.344 -31.222 15.018 1.00 31.45 248 ARG A CA 1
ATOM 1208 C C . ARG A 1 248 ? 16.480 -30.201 14.964 1.00 34.98 248 ARG A C 1
ATOM 1209 O O . ARG A 1 248 ? 16.414 -29.270 14.161 1.00 35.39 248 ARG A O 1
ATOM 1217 N N . SER A 1 249 ? 17.473 -30.309 15.853 1.00 29.98 249 SER A N 1
ATOM 1218 C CA . SER A 1 249 ? 18.524 -29.297 15.863 1.00 29.16 249 SER A CA 1
ATOM 1219 C C . SER A 1 249 ? 19.877 -29.806 15.397 1.00 31.13 249 SER A C 1
ATOM 1220 O O . SER A 1 249 ? 20.258 -30.931 15.699 1.00 28.96 249 SER A O 1
ATOM 1223 N N . LEU A 1 250 ? 20.591 -28.946 14.636 1.00 27.84 250 LEU A N 1
ATOM 1224 C CA . LEU A 1 250 ? 21.937 -29.182 14.109 1.00 27.83 250 LEU A CA 1
ATOM 1225 C C . LEU A 1 250 ? 22.834 -28.101 14.688 1.00 32.49 250 LEU A C 1
ATOM 1226 O O . LEU A 1 250 ? 22.399 -26.949 14.826 1.00 34.00 250 LEU A O 1
ATOM 1231 N N . ARG A 1 251 ? 24.078 -28.457 15.024 1.00 26.63 251 ARG A N 1
ATOM 1232 C CA . ARG A 1 251 ? 25.005 -27.477 15.564 1.00 24.99 251 ARG A CA 1
ATOM 1233 C C . ARG A 1 251 ? 25.928 -26.993 14.469 1.00 27.57 251 ARG A C 1
ATOM 1234 O O . ARG A 1 251 ? 26.747 -27.776 13.956 1.00 26.30 251 ARG A O 1
ATOM 1242 N N . VAL A 1 252 ? 25.763 -25.697 14.090 1.00 23.39 252 VAL A N 1
ATOM 1243 C CA . VAL A 1 252 ? 26.580 -25.018 13.078 1.00 23.50 252 VAL A CA 1
ATOM 1244 C C . VAL A 1 252 ? 27.268 -23.772 13.684 1.00 27.49 252 VAL A C 1
ATOM 1245 O O . VAL A 1 252 ? 28.158 -23.195 13.058 1.00 26.72 252 VAL A O 1
ATOM 1249 N N . LEU A 1 253 ? 26.848 -23.370 14.902 1.00 23.66 253 LEU A N 1
ATOM 1250 C CA . LEU A 1 253 ? 27.416 -22.232 15.624 1.00 23.35 253 LEU A CA 1
ATOM 1251 C C . LEU A 1 253 ? 28.158 -22.726 16.841 1.00 31.35 253 LEU A C 1
ATOM 1252 O O . LEU A 1 253 ? 27.634 -23.568 17.581 1.00 31.67 253 LEU A O 1
ATOM 1257 N N . ASN A 1 254 ? 29.378 -22.215 17.058 1.00 29.76 254 ASN A N 1
ATOM 1258 C CA . ASN A 1 254 ? 30.189 -22.625 18.209 1.00 30.43 254 ASN A CA 1
ATOM 1259 C C . ASN A 1 254 ? 29.770 -21.885 19.479 1.00 36.42 254 ASN A C 1
ATOM 1260 O O . ASN A 1 254 ? 28.840 -21.086 19.425 1.00 36.08 254 ASN A O 1
ATOM 1265 N N . CYS A 1 255 ? 30.477 -22.105 20.603 1.00 36.14 255 CYS A N 1
ATOM 1266 C CA . CYS A 1 255 ? 30.187 -21.482 21.903 1.00 37.48 255 CYS A CA 1
ATOM 1267 C C . CYS A 1 255 ? 30.166 -19.943 21.874 1.00 39.68 255 CYS A C 1
ATOM 1268 O O . CYS A 1 255 ? 29.581 -19.341 22.773 1.00 38.45 255 CYS A O 1
ATOM 1271 N N . GLN A 1 256 ? 30.729 -19.313 20.813 1.00 36.16 256 GLN A N 1
ATOM 1272 C CA . GLN A 1 256 ? 30.715 -17.854 20.643 1.00 35.52 256 GLN A CA 1
ATOM 1273 C C . GLN A 1 256 ? 29.646 -17.376 19.627 1.00 37.04 256 GLN A C 1
ATOM 1274 O O . GLN A 1 256 ? 29.471 -16.172 19.452 1.00 37.15 256 GLN A O 1
ATOM 1280 N N . GLY A 1 257 ? 28.908 -18.310 19.021 1.00 31.89 257 GLY A N 1
ATOM 1281 C CA . GLY A 1 257 ? 27.868 -18.004 18.032 1.00 30.67 257 GLY A CA 1
ATOM 1282 C C . GLY A 1 257 ? 28.447 -17.822 16.641 1.00 30.81 257 GLY A C 1
ATOM 1283 O O . GLY A 1 257 ? 27.858 -17.182 15.779 1.00 29.00 257 GLY A O 1
ATOM 1284 N N . LYS A 1 258 ? 29.607 -18.399 16.434 1.00 27.58 258 LYS A N 1
ATOM 1285 C CA . LYS A 1 258 ? 30.387 -18.309 15.224 1.00 27.93 258 LYS A CA 1
ATOM 1286 C C . LYS A 1 258 ? 30.359 -19.654 14.491 1.00 30.35 258 LYS A C 1
ATOM 1287 O O . LYS A 1 258 ? 30.638 -20.695 15.078 1.00 28.42 258 LYS A O 1
ATOM 1293 N N . GLY A 1 259 ? 30.017 -19.595 13.216 1.00 27.08 259 GLY A N 1
ATOM 1294 C CA . GLY A 1 259 ? 30.006 -20.742 12.331 1.00 27.26 259 GLY A CA 1
ATOM 1295 C C . GLY A 1 259 ? 30.705 -20.417 11.033 1.00 31.96 259 GLY A C 1
ATOM 1296 O O . GLY A 1 259 ? 31.248 -19.322 10.873 1.00 33.37 259 GLY A O 1
ATOM 1297 N N . THR A 1 260 ? 30.664 -21.345 10.079 1.00 27.58 260 THR A N 1
ATOM 1298 C CA . THR A 1 260 ? 31.255 -21.114 8.763 1.00 26.41 260 THR A CA 1
ATOM 1299 C C . THR A 1 260 ? 30.171 -21.288 7.705 1.00 30.30 260 THR A C 1
ATOM 1300 O O . THR A 1 260 ? 29.170 -21.964 7.955 1.00 29.89 260 THR A O 1
ATOM 1304 N N . VAL A 1 261 ? 30.396 -20.736 6.497 1.00 26.65 261 VAL A N 1
ATOM 1305 C CA . VAL A 1 261 ? 29.483 -20.924 5.365 1.00 25.65 261 VAL A CA 1
ATOM 1306 C C . VAL A 1 261 ? 29.575 -22.407 4.962 1.00 29.61 261 VAL A C 1
ATOM 1307 O O . VAL A 1 261 ? 28.550 -23.032 4.684 1.00 29.76 261 VAL A O 1
ATOM 1311 N N . SER A 1 262 ? 30.789 -22.974 4.999 1.00 24.65 262 SER A N 1
ATOM 1312 C CA . SER A 1 262 ? 30.999 -24.374 4.657 1.00 24.98 262 SER A CA 1
ATOM 1313 C C . SER A 1 262 ? 30.237 -25.293 5.639 1.00 31.40 262 SER A C 1
ATOM 1314 O O . SER A 1 262 ? 29.529 -26.205 5.202 1.00 32.12 262 SER A O 1
ATOM 1317 N N . GLY A 1 263 ? 30.318 -24.987 6.929 1.00 26.93 263 GLY A N 1
ATOM 1318 C CA . GLY A 1 263 ? 29.632 -25.755 7.968 1.00 27.04 263 GLY A CA 1
ATOM 1319 C C . GLY A 1 263 ? 28.132 -25.731 7.788 1.00 31.65 263 GLY A C 1
ATOM 1320 O O . GLY A 1 263 ? 27.468 -26.764 7.919 1.00 30.84 263 GLY A O 1
ATOM 1321 N N . THR A 1 264 ? 27.602 -24.539 7.440 1.00 28.54 264 THR A N 1
ATOM 1322 C CA . THR A 1 264 ? 26.183 -24.298 7.171 1.00 27.51 264 THR A CA 1
ATOM 1323 C C . THR A 1 264 ? 25.716 -25.076 5.930 1.00 30.07 264 THR A C 1
ATOM 1324 O O . THR A 1 264 ? 24.637 -25.658 5.984 1.00 29.39 264 THR A O 1
ATOM 1328 N N . LEU A 1 265 ? 26.534 -25.117 4.845 1.00 25.94 265 LEU A N 1
ATOM 1329 C CA . LEU A 1 265 ? 26.226 -25.850 3.613 1.00 25.91 265 LEU A CA 1
ATOM 1330 C C . LEU A 1 265 ? 26.087 -27.324 3.926 1.00 32.33 265 LEU A C 1
ATOM 1331 O O . LEU A 1 265 ? 25.165 -27.962 3.433 1.00 33.29 265 LEU A O 1
ATOM 1336 N N . ILE A 1 266 ? 27.021 -27.869 4.724 1.00 30.14 266 ILE A N 1
ATOM 1337 C CA . ILE A 1 266 ? 27.047 -29.276 5.130 1.00 29.94 266 ILE A CA 1
ATOM 1338 C C . ILE A 1 266 ? 25.790 -29.611 5.949 1.00 33.31 266 ILE A C 1
ATOM 1339 O O . ILE A 1 266 ? 25.178 -30.653 5.714 1.00 32.67 266 ILE A O 1
ATOM 1344 N N . GLY A 1 267 ? 25.390 -28.686 6.826 1.00 29.85 267 GLY A N 1
ATOM 1345 C CA . GLY A 1 267 ? 24.187 -28.794 7.649 1.00 28.89 267 GLY A CA 1
ATOM 1346 C C . GLY A 1 267 ? 22.922 -28.792 6.810 1.00 32.37 267 GLY A C 1
ATOM 1347 O O . GLY A 1 267 ? 21.994 -29.568 7.067 1.00 32.10 267 GLY A O 1
ATOM 1348 N N . LEU A 1 268 ? 22.881 -27.917 5.785 1.00 28.10 268 LEU A N 1
ATOM 1349 C CA . LEU A 1 268 ? 21.752 -27.822 4.868 1.00 27.17 268 LEU A CA 1
ATOM 1350 C C . LEU A 1 268 ? 21.663 -29.113 3.991 1.00 32.49 268 LEU A C 1
ATOM 1351 O O . LEU A 1 268 ? 20.555 -29.589 3.692 1.00 32.55 268 LEU A O 1
ATOM 1356 N N . GLU A 1 269 ? 22.833 -29.696 3.648 1.00 26.59 269 GLU A N 1
ATOM 1357 C CA . GLU A 1 269 ? 22.912 -30.936 2.892 1.00 26.20 269 GLU A CA 1
ATOM 1358 C C . GLU A 1 269 ? 22.430 -32.102 3.776 1.00 29.72 269 GLU A C 1
ATOM 1359 O O . GLU A 1 269 ? 21.691 -32.958 3.286 1.00 28.57 269 GLU A O 1
ATOM 1365 N N . PHE A 1 270 ? 22.797 -32.094 5.081 1.00 26.28 270 PHE A N 1
ATOM 1366 C CA . PHE A 1 270 ? 22.364 -33.100 6.066 1.00 25.62 270 PHE A CA 1
ATOM 1367 C C . PHE A 1 270 ? 20.841 -33.154 6.124 1.00 29.52 270 PHE A C 1
ATOM 1368 O O . PHE A 1 270 ? 20.303 -34.244 6.235 1.00 29.44 270 PHE A O 1
ATOM 1376 N N . ILE A 1 271 ? 20.157 -31.989 6.053 1.00 26.55 271 ILE A N 1
ATOM 1377 C CA . ILE A 1 271 ? 18.691 -31.921 6.116 1.00 26.69 271 ILE A CA 1
ATOM 1378 C C . ILE A 1 271 ? 18.081 -32.606 4.908 1.00 31.39 271 ILE A C 1
ATOM 1379 O O . ILE A 1 271 ? 17.210 -33.461 5.073 1.00 31.60 271 ILE A O 1
ATOM 1384 N N . ARG A 1 272 ? 18.551 -32.241 3.701 1.00 27.70 272 ARG A N 1
ATOM 1385 C CA . ARG A 1 272 ? 18.072 -32.827 2.455 1.00 27.02 272 ARG A CA 1
ATOM 1386 C C . ARG A 1 272 ? 18.246 -34.375 2.432 1.00 30.32 272 ARG A C 1
ATOM 1387 O O . ARG A 1 272 ? 17.325 -35.092 2.030 1.00 29.88 272 ARG A O 1
ATOM 1395 N N . LYS A 1 273 ? 19.404 -34.856 2.889 1.00 26.15 273 LYS A N 1
ATOM 1396 C CA . LYS A 1 273 ? 19.759 -36.267 2.951 1.00 26.16 273 LYS A CA 1
ATOM 1397 C C . LYS A 1 273 ? 18.828 -37.066 3.867 1.00 30.11 273 LYS A C 1
ATOM 1398 O O . LYS A 1 273 ? 18.350 -38.126 3.466 1.00 29.53 273 LYS A O 1
ATOM 1404 N N . SER A 1 274 ? 18.546 -36.529 5.071 1.00 26.99 274 SER A N 1
ATOM 1405 C CA . SER A 1 274 ? 17.688 -37.132 6.100 1.00 26.54 274 SER A CA 1
ATOM 1406 C C . SER A 1 274 ? 16.275 -37.318 5.572 1.00 28.38 274 SER A C 1
ATOM 1407 O O . SER A 1 274 ? 15.678 -38.367 5.780 1.00 28.81 274 SER A O 1
ATOM 1410 N N . GLN A 1 275 ? 15.790 -36.313 4.839 1.00 21.24 275 GLN A N 1
ATOM 1411 C CA . GLN A 1 275 ? 14.494 -36.251 4.205 1.00 20.48 275 GLN A CA 1
ATOM 1412 C C . GLN A 1 275 ? 14.349 -37.306 3.100 1.00 27.28 275 GLN A C 1
ATOM 1413 O O . GLN A 1 275 ? 13.284 -37.899 2.996 1.00 27.71 275 GLN A O 1
ATOM 1419 N N . LEU A 1 276 ? 15.388 -37.511 2.268 1.00 23.86 276 LEU A N 1
ATOM 1420 C CA . LEU A 1 276 ? 15.367 -38.505 1.195 1.00 24.42 276 LEU A CA 1
ATOM 1421 C C . LEU A 1 276 ? 15.399 -39.925 1.766 1.00 26.57 276 LEU A C 1
ATOM 1422 O O . LEU A 1 276 ? 14.733 -40.808 1.233 1.00 25.32 276 LEU A O 1
ATOM 1427 N N . VAL A 1 277 ? 16.188 -40.131 2.843 1.00 23.21 277 VAL A N 1
ATOM 1428 C CA . VAL A 1 277 ? 16.347 -41.389 3.564 1.00 23.42 277 VAL A CA 1
ATOM 1429 C C . VAL A 1 277 ? 15.013 -41.742 4.278 1.00 28.99 277 VAL A C 1
ATOM 1430 O O . VAL A 1 277 ? 14.574 -42.892 4.205 1.00 28.65 277 VAL A O 1
ATOM 1434 N N . GLN A 1 278 ? 14.372 -40.755 4.942 1.00 25.84 278 GLN A N 1
ATOM 1435 C CA . GLN A 1 278 ? 13.141 -40.978 5.698 1.00 26.44 278 GLN A CA 1
ATOM 1436 C C . GLN A 1 278 ? 12.174 -39.818 5.563 1.00 30.02 278 GLN A C 1
ATOM 1437 O O . GLN A 1 278 ? 12.049 -39.002 6.477 1.00 29.89 278 GLN A O 1
ATOM 1443 N N . PRO A 1 279 ? 11.414 -39.745 4.462 1.00 26.48 279 PRO A N 1
ATOM 1444 C CA . PRO A 1 279 ? 10.498 -38.602 4.311 1.00 26.26 279 PRO A CA 1
ATOM 1445 C C . PRO A 1 279 ? 9.395 -38.519 5.359 1.00 31.93 279 PRO A C 1
ATOM 1446 O O . PRO A 1 279 ? 8.894 -39.550 5.838 1.00 32.74 279 PRO A O 1
ATOM 1450 N N . VAL A 1 280 ? 9.046 -37.280 5.728 1.00 27.21 280 VAL A N 1
ATOM 1451 C CA . VAL A 1 280 ? 7.946 -36.957 6.632 1.00 26.96 280 VAL A CA 1
ATOM 1452 C C . VAL A 1 280 ? 7.054 -35.890 5.950 1.00 28.33 280 VAL A C 1
ATOM 1453 O O . VAL A 1 280 ? 6.881 -35.936 4.725 1.00 25.79 280 VAL A O 1
ATOM 1457 N N . GLY A 1 281 ? 6.461 -34.997 6.734 1.00 25.69 281 GLY A N 1
ATOM 1458 C CA . GLY A 1 281 ? 5.599 -33.943 6.221 1.00 25.92 281 GLY A CA 1
ATOM 1459 C C . GLY A 1 281 ? 6.388 -32.712 5.822 1.00 31.49 281 GLY A C 1
ATOM 1460 O O . GLY A 1 281 ? 7.607 -32.801 5.587 1.00 30.89 281 GLY A O 1
ATOM 1461 N N . PRO A 1 282 ? 5.706 -31.538 5.757 1.00 27.97 282 PRO A N 1
ATOM 1462 C CA . PRO A 1 282 ? 6.408 -30.292 5.388 1.00 27.74 282 PRO A CA 1
ATOM 1463 C C . PRO A 1 282 ? 7.553 -29.922 6.340 1.00 31.55 282 PRO A C 1
ATOM 1464 O O . PRO A 1 282 ? 7.402 -30.061 7.555 1.00 31.00 282 PRO A O 1
ATOM 1468 N N . LEU A 1 283 ? 8.703 -29.482 5.784 1.00 28.60 283 LEU A N 1
ATOM 1469 C CA . LEU A 1 283 ? 9.859 -29.041 6.572 1.00 28.75 283 LEU A CA 1
ATOM 1470 C C . LEU A 1 283 ? 9.992 -27.512 6.602 1.00 34.05 283 LEU A C 1
ATOM 1471 O O . LEU A 1 283 ? 9.872 -26.853 5.561 1.00 34.35 283 LEU A O 1
ATOM 1476 N N . VAL A 1 284 ? 10.304 -26.963 7.795 1.00 30.12 284 VAL A N 1
ATOM 1477 C CA . VAL A 1 284 ? 10.598 -25.545 8.015 1.00 29.05 284 VAL A CA 1
ATOM 1478 C C . VAL A 1 284 ? 12.048 -25.518 8.500 1.00 34.25 284 VAL A C 1
ATOM 1479 O O . VAL A 1 284 ? 12.371 -26.206 9.467 1.00 34.78 284 VAL A O 1
ATOM 1483 N N . VAL A 1 285 ? 12.934 -24.786 7.793 1.00 29.42 285 VAL A N 1
ATOM 1484 C CA . VAL A 1 285 ? 14.351 -24.689 8.140 1.00 27.76 285 VAL A CA 1
ATOM 1485 C C . VAL A 1 285 ? 14.676 -23.287 8.653 1.00 29.98 285 VAL A C 1
ATOM 1486 O O . VAL A 1 285 ? 14.664 -22.324 7.886 1.00 28.52 285 VAL A O 1
ATOM 1490 N N . LEU A 1 286 ? 14.952 -23.192 9.967 1.00 25.37 286 LEU A N 1
ATOM 1491 C CA . LEU A 1 286 ? 15.280 -21.951 10.653 1.00 23.45 286 LEU A CA 1
ATOM 1492 C C . LEU A 1 286 ? 16.811 -21.759 10.712 1.00 28.15 286 LEU A C 1
ATOM 1493 O O . LEU A 1 286 ? 17.536 -22.587 11.290 1.00 24.68 286 LEU A O 1
ATOM 1498 N N . LEU A 1 287 ? 17.280 -20.661 10.065 1.00 26.64 287 LEU A N 1
ATOM 1499 C CA . LEU A 1 287 ? 18.683 -20.226 9.954 1.00 25.88 287 LEU A CA 1
ATOM 1500 C C . LEU A 1 287 ? 18.818 -18.868 10.635 1.00 31.54 287 LEU A C 1
ATOM 1501 O O . LEU A 1 287 ? 18.666 -17.819 9.999 1.00 31.58 287 LEU A O 1
ATOM 1506 N N . PRO A 1 288 ? 19.028 -18.875 11.965 1.00 29.37 288 PRO A N 1
ATOM 1507 C CA . PRO A 1 288 ? 19.059 -17.608 12.710 1.00 29.24 288 PRO A CA 1
ATOM 1508 C C . PRO A 1 288 ? 20.486 -17.064 12.776 1.00 31.26 288 PRO A C 1
ATOM 1509 O O . PRO A 1 288 ? 21.012 -16.721 13.835 1.00 30.10 288 PRO A O 1
ATOM 1513 N N . LEU A 1 289 ? 21.123 -17.051 11.610 1.00 25.90 289 LEU A N 1
ATOM 1514 C CA . LEU A 1 289 ? 22.500 -16.660 11.451 1.00 24.94 289 LEU A CA 1
ATOM 1515 C C . LEU A 1 289 ? 22.679 -15.814 10.207 1.00 27.97 289 LEU A C 1
ATOM 1516 O O . LEU A 1 289 ? 21.751 -15.694 9.389 1.00 25.83 289 LEU A O 1
ATOM 1521 N N . ALA A 1 290 ? 23.876 -15.216 10.064 1.00 25.31 290 ALA A N 1
ATOM 1522 C CA . ALA A 1 290 ? 24.201 -14.374 8.906 1.00 24.62 290 ALA A CA 1
ATOM 1523 C C . ALA A 1 290 ? 25.666 -14.122 8.786 1.00 26.24 290 ALA A C 1
ATOM 1524 O O . ALA A 1 290 ? 26.360 -13.884 9.779 1.00 23.57 290 ALA A O 1
ATOM 1526 N N . GLY A 1 291 ? 26.099 -14.142 7.539 1.00 23.52 291 GLY A N 1
ATOM 1527 C CA . GLY A 1 291 ? 27.443 -13.819 7.085 1.00 22.22 291 GLY A CA 1
ATOM 1528 C C . GLY A 1 291 ? 27.289 -12.865 5.925 1.00 25.56 291 GLY A C 1
ATOM 1529 O O . GLY A 1 291 ? 26.166 -12.508 5.568 1.00 23.53 291 GLY A O 1
ATOM 1530 N N . GLY A 1 292 ? 28.395 -12.465 5.316 1.00 24.78 292 GLY A N 1
ATOM 1531 C CA . GLY A 1 292 ? 28.346 -11.582 4.158 1.00 25.54 292 GLY A CA 1
ATOM 1532 C C . GLY A 1 292 ? 27.673 -12.272 2.987 1.00 29.80 292 GLY A C 1
ATOM 1533 O O . GLY A 1 292 ? 27.454 -13.495 3.030 1.00 28.09 292 GLY A O 1
ATOM 1534 N N . TYR A 1 293 ? 27.326 -11.497 1.935 1.00 25.98 293 TYR A N 1
ATOM 1535 C CA . TYR A 1 293 ? 26.683 -12.068 0.754 1.00 24.52 293 TYR A CA 1
ATOM 1536 C C . TYR A 1 293 ? 27.493 -13.284 0.296 1.00 28.71 293 TYR A C 1
ATOM 1537 O O . TYR A 1 293 ? 28.726 -13.208 0.177 1.00 27.97 293 TYR A O 1
ATOM 1546 N N . SER A 1 294 ? 26.809 -14.416 0.102 1.00 25.75 294 SER A N 1
ATOM 1547 C CA . SER A 1 294 ? 27.469 -15.646 -0.316 1.00 25.50 294 SER A CA 1
ATOM 1548 C C . SER A 1 294 ? 26.713 -16.275 -1.472 1.00 28.46 294 SER A C 1
ATOM 1549 O O . SER A 1 294 ? 25.533 -16.569 -1.350 1.00 26.94 294 SER A O 1
ATOM 1552 N N . ARG A 1 295 ? 27.396 -16.440 -2.608 1.00 25.31 295 ARG A N 1
ATOM 1553 C CA . ARG A 1 295 ? 26.845 -17.045 -3.806 1.00 24.18 295 ARG A CA 1
ATOM 1554 C C . ARG A 1 295 ? 26.501 -18.543 -3.542 1.00 28.45 295 ARG A C 1
ATOM 1555 O O . ARG A 1 295 ? 25.388 -18.975 -3.854 1.00 27.18 295 ARG A O 1
ATOM 1563 N N . VAL A 1 296 ? 27.443 -19.310 -2.945 1.00 24.07 296 VAL A N 1
ATOM 1564 C CA . VAL A 1 296 ? 27.224 -20.725 -2.662 1.00 24.02 296 VAL A CA 1
ATOM 1565 C C . VAL A 1 296 ? 26.057 -20.929 -1.644 1.00 29.67 296 VAL A C 1
ATOM 1566 O O . VAL A 1 296 ? 25.169 -21.743 -1.918 1.00 30.55 296 VAL A O 1
ATOM 1570 N N . LEU A 1 297 ? 26.020 -20.140 -0.539 1.00 25.10 297 LEU A N 1
ATOM 1571 C CA . LEU A 1 297 ? 24.985 -20.253 0.487 1.00 25.35 297 LEU A CA 1
ATOM 1572 C C . LEU A 1 297 ? 23.601 -19.928 -0.030 1.00 30.79 297 LEU A C 1
ATOM 1573 O O . LEU A 1 297 ? 22.648 -20.593 0.370 1.00 29.96 297 LEU A O 1
ATOM 1578 N N . ASN A 1 298 ? 23.492 -18.900 -0.904 1.00 27.00 298 ASN A N 1
ATOM 1579 C CA . ASN A 1 298 ? 22.246 -18.486 -1.542 1.00 25.66 298 ASN A CA 1
ATOM 1580 C C . ASN A 1 298 ? 21.770 -19.534 -2.514 1.00 28.35 298 ASN A C 1
ATOM 1581 O O . ASN A 1 298 ? 20.579 -19.807 -2.543 1.00 27.31 298 ASN A O 1
ATOM 1586 N N . ALA A 1 299 ? 22.698 -20.153 -3.280 1.00 26.02 299 ALA A N 1
ATOM 1587 C CA . ALA A 1 299 ? 22.402 -21.239 -4.233 1.00 25.76 299 ALA A CA 1
ATOM 1588 C C . ALA A 1 299 ? 21.909 -22.482 -3.457 1.00 31.25 299 ALA A C 1
ATOM 1589 O O . ALA A 1 299 ? 20.926 -23.088 -3.875 1.00 33.02 299 ALA A O 1
ATOM 1591 N 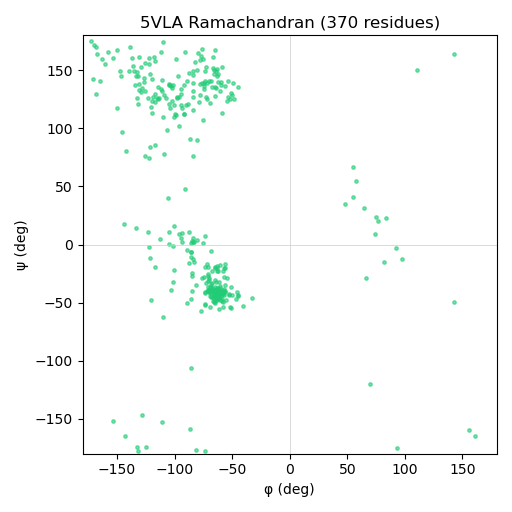N . ALA A 1 300 ? 22.564 -22.845 -2.322 1.00 25.61 300 ALA A N 1
ATOM 1592 C CA . ALA A 1 300 ? 22.121 -23.982 -1.509 1.00 25.23 300 ALA A CA 1
ATOM 1593 C C . ALA A 1 300 ? 20.690 -23.751 -0.969 1.00 29.94 300 ALA A C 1
ATOM 1594 O O . ALA A 1 300 ? 19.842 -24.648 -1.069 1.00 30.67 300 ALA A O 1
ATOM 1596 N N . CYS A 1 301 ? 20.417 -22.534 -0.446 1.00 24.79 301 CYS A N 1
ATOM 1597 C CA . CYS A 1 301 ? 19.098 -22.149 0.046 1.00 23.79 301 CYS A CA 1
ATOM 1598 C C . CYS A 1 301 ? 18.082 -22.204 -1.117 1.00 27.05 301 CYS A C 1
ATOM 1599 O O . CYS A 1 301 ? 16.969 -22.675 -0.913 1.00 27.03 301 CYS A O 1
ATOM 1602 N N . GLN A 1 302 ? 18.465 -21.731 -2.322 1.00 23.26 302 GLN A N 1
ATOM 1603 C CA . GLN A 1 302 ? 17.597 -21.706 -3.523 1.00 23.98 302 GLN A CA 1
ATOM 1604 C C . GLN A 1 302 ? 17.236 -23.123 -3.977 1.00 29.37 302 GLN A C 1
ATOM 1605 O O . GLN A 1 302 ? 16.098 -23.357 -4.368 1.00 28.36 302 GLN A O 1
ATOM 1611 N N . ARG A 1 303 ? 18.199 -24.063 -3.897 1.00 28.49 303 ARG A N 1
ATOM 1612 C CA . ARG A 1 303 ? 17.980 -25.462 -4.261 1.00 30.16 303 ARG A CA 1
ATOM 1613 C C . ARG A 1 303 ? 17.054 -26.152 -3.256 1.00 36.07 303 ARG A C 1
ATOM 1614 O O . ARG A 1 303 ? 16.086 -26.803 -3.659 1.00 35.53 303 ARG A O 1
ATOM 1622 N N . LEU A 1 304 ? 17.286 -25.917 -1.958 1.00 34.50 304 LEU A N 1
ATOM 1623 C CA . LEU A 1 304 ? 16.446 -26.450 -0.885 1.00 35.34 304 LEU A CA 1
ATOM 1624 C C . LEU A 1 304 ? 15.011 -25.935 -1.036 1.00 39.70 304 LEU A C 1
ATOM 1625 O O . LEU A 1 304 ? 14.078 -26.732 -0.934 1.00 39.99 304 LEU A O 1
ATOM 1630 N N . ALA A 1 305 ? 14.845 -24.638 -1.389 1.00 35.19 305 ALA A N 1
ATOM 1631 C CA . ALA A 1 305 ? 13.542 -24.001 -1.616 1.00 34.67 305 ALA A CA 1
ATOM 1632 C C . ALA A 1 305 ? 12.824 -24.576 -2.840 1.00 39.35 305 ALA A C 1
ATOM 1633 O O . ALA A 1 305 ? 11.646 -24.935 -2.732 1.00 39.25 305 ALA A O 1
ATOM 1635 N N . ARG A 1 306 ? 13.526 -24.686 -3.991 1.00 35.78 306 ARG A N 1
ATOM 1636 C CA . ARG A 1 306 ? 12.962 -25.282 -5.207 1.00 36.47 306 ARG A CA 1
ATOM 1637 C C . ARG A 1 306 ? 12.599 -26.778 -5.007 1.00 38.60 306 ARG A C 1
ATOM 1638 O O . ARG A 1 306 ? 11.744 -27.299 -5.715 1.00 37.39 306 ARG A O 1
ATOM 1646 N N . ALA A 1 307 ? 13.234 -27.439 -4.016 1.00 34.91 307 ALA A N 1
ATOM 1647 C CA . ALA A 1 307 ? 12.986 -28.829 -3.638 1.00 34.06 307 ALA A CA 1
ATOM 1648 C C . ALA A 1 307 ? 11.799 -28.951 -2.674 1.00 39.14 307 ALA A C 1
ATOM 1649 O O . ALA A 1 307 ? 11.514 -30.054 -2.233 1.00 40.49 307 ALA A O 1
ATOM 1651 N N . GLY A 1 308 ? 11.098 -27.841 -2.406 1.00 34.78 308 GLY A N 1
ATOM 1652 C CA . GLY A 1 308 ? 9.887 -27.805 -1.586 1.00 34.32 308 GLY A CA 1
ATOM 1653 C C . GLY A 1 308 ? 10.026 -27.519 -0.101 1.00 38.06 308 GLY A C 1
ATOM 1654 O O . GLY A 1 308 ? 9.014 -27.417 0.596 1.00 38.32 308 GLY A O 1
ATOM 1655 N N . VAL A 1 309 ? 11.262 -27.381 0.398 1.00 33.05 309 VAL A N 1
ATOM 1656 C CA . VAL A 1 309 ? 11.546 -27.096 1.804 1.00 31.93 309 VAL A CA 1
ATOM 1657 C C . VAL A 1 309 ? 11.460 -25.556 2.072 1.00 34.00 309 VAL A C 1
ATOM 1658 O O . VAL A 1 309 ? 11.996 -24.769 1.293 1.00 32.55 309 VAL A O 1
ATOM 1662 N N . VAL A 1 310 ? 10.735 -25.145 3.144 1.00 29.82 310 VAL A N 1
ATOM 1663 C CA . VAL A 1 310 ? 10.546 -23.744 3.562 1.00 28.86 310 VAL A CA 1
ATOM 1664 C C . VAL A 1 310 ? 11.731 -23.270 4.414 1.00 33.45 310 VAL A C 1
ATOM 1665 O O . VAL A 1 310 ? 12.072 -23.932 5.384 1.00 34.92 310 VAL A O 1
ATOM 1669 N N . LEU A 1 311 ? 12.364 -22.148 4.051 1.00 28.66 311 LEU A N 1
ATOM 1670 C CA . LEU A 1 311 ? 13.515 -21.612 4.801 1.00 27.39 311 LEU A CA 1
ATOM 1671 C C . LEU A 1 311 ? 13.192 -20.252 5.378 1.00 30.33 311 LEU A C 1
ATOM 1672 O O . LEU A 1 311 ? 12.666 -19.398 4.672 1.00 30.94 311 LEU A O 1
ATOM 1677 N N . VAL A 1 312 ? 13.449 -20.085 6.684 1.00 24.90 312 VAL A N 1
ATOM 1678 C CA . VAL A 1 312 ? 13.248 -18.855 7.443 1.00 22.98 312 VAL A CA 1
ATOM 1679 C C . VAL A 1 312 ? 14.601 -18.411 7.986 1.00 26.54 312 VAL A C 1
ATOM 1680 O O . VAL A 1 312 ? 15.323 -19.205 8.592 1.00 24.70 312 VAL A O 1
ATOM 1684 N N . THR A 1 313 ? 14.973 -17.147 7.709 1.00 24.45 313 THR A N 1
ATOM 1685 C CA . THR A 1 313 ? 16.255 -16.625 8.168 1.00 24.15 313 THR A CA 1
ATOM 1686 C C . THR A 1 313 ? 16.139 -15.264 8.857 1.00 25.57 313 THR A C 1
ATOM 1687 O O . THR A 1 313 ? 15.164 -14.529 8.692 1.00 22.82 313 THR A O 1
ATOM 1691 N N . ALA A 1 314 ? 17.185 -14.943 9.611 1.00 23.21 314 ALA A N 1
ATOM 1692 C CA . ALA A 1 314 ? 17.337 -13.665 10.286 1.00 23.32 314 ALA A CA 1
ATOM 1693 C C . ALA A 1 314 ? 17.743 -12.658 9.183 1.00 24.74 314 ALA A C 1
ATOM 1694 O O . ALA A 1 314 ? 18.529 -13.017 8.310 1.00 22.02 314 ALA A O 1
ATOM 1696 N N . ALA A 1 315 ? 17.187 -11.430 9.199 1.00 21.13 315 ALA A N 1
ATOM 1697 C CA . ALA A 1 315 ? 17.591 -10.413 8.231 1.00 21.22 315 ALA A CA 1
ATOM 1698 C C . ALA A 1 315 ? 19.001 -9.922 8.536 1.00 25.69 315 ALA A C 1
ATOM 1699 O O . ALA A 1 315 ? 19.710 -9.506 7.624 1.00 25.16 315 ALA A O 1
ATOM 1701 N N . GLY A 1 316 ? 19.397 -10.007 9.807 1.00 22.67 316 GLY A N 1
ATOM 1702 C CA . GLY A 1 316 ? 20.697 -9.546 10.274 1.00 22.67 316 GLY A CA 1
ATOM 1703 C C . GLY A 1 316 ? 20.559 -8.320 11.153 1.00 26.18 316 GLY A C 1
ATOM 1704 O O . GLY A 1 316 ? 19.631 -7.515 10.988 1.00 23.47 316 GLY A O 1
ATOM 1705 N N . ASN A 1 317 ? 21.489 -8.177 12.091 1.00 24.92 317 ASN A N 1
ATOM 1706 C CA . ASN A 1 317 ? 21.485 -7.090 13.067 1.00 25.45 317 ASN A CA 1
ATOM 1707 C C . ASN A 1 317 ? 22.561 -6.049 12.741 1.00 30.28 317 ASN A C 1
ATOM 1708 O O . ASN A 1 317 ? 23.226 -5.526 13.646 1.00 32.11 317 ASN A O 1
ATOM 1713 N N . PHE A 1 318 ? 22.735 -5.742 11.465 1.00 25.40 318 PHE A N 1
ATOM 1714 C CA . PHE A 1 318 ? 23.798 -4.812 11.094 1.00 25.42 318 PHE A CA 1
ATOM 1715 C C . PHE A 1 318 ? 23.278 -3.434 10.724 1.00 28.11 318 PHE A C 1
ATOM 1716 O O . PHE A 1 318 ? 24.060 -2.613 10.262 1.00 27.14 318 PHE A O 1
ATOM 1724 N N . ARG A 1 319 ? 21.979 -3.159 10.983 1.00 25.28 319 ARG A N 1
ATOM 1725 C CA . ARG A 1 319 ? 21.305 -1.901 10.650 1.00 26.05 319 ARG A CA 1
ATOM 1726 C C . ARG A 1 319 ? 21.616 -1.501 9.183 1.00 32.03 319 ARG A C 1
ATOM 1727 O O . ARG A 1 319 ? 21.744 -0.327 8.843 1.00 31.83 319 ARG A O 1
ATOM 1735 N N . ASP A 1 320 ? 21.739 -2.516 8.325 1.00 29.32 320 ASP A N 1
ATOM 1736 C CA . ASP A 1 320 ? 22.104 -2.365 6.932 1.00 28.61 320 ASP A CA 1
ATOM 1737 C C . ASP A 1 320 ? 21.060 -3.016 5.991 1.00 31.21 320 ASP A C 1
ATOM 1738 O O . ASP A 1 320 ? 19.983 -3.428 6.435 1.00 28.56 320 ASP A O 1
ATOM 1743 N N . ASP A 1 321 ? 21.359 -3.036 4.678 1.00 28.37 321 ASP A N 1
ATOM 1744 C CA . ASP A 1 321 ? 20.501 -3.625 3.663 1.00 27.31 321 ASP A CA 1
ATOM 1745 C C . ASP A 1 321 ? 20.712 -5.129 3.736 1.00 29.14 321 ASP A C 1
ATOM 1746 O O . ASP A 1 321 ? 21.857 -5.583 3.617 1.00 29.57 321 ASP A O 1
ATOM 1751 N N . ALA A 1 322 ? 19.619 -5.899 3.953 1.00 23.83 322 ALA A N 1
ATOM 1752 C CA . ALA A 1 322 ? 19.650 -7.374 4.085 1.00 22.73 322 ALA A CA 1
ATOM 1753 C C . ALA A 1 322 ? 20.231 -8.108 2.871 1.00 25.95 322 ALA A C 1
ATOM 1754 O O . ALA A 1 322 ? 20.708 -9.228 3.024 1.00 25.78 322 ALA A O 1
ATOM 1756 N N . CYS A 1 323 ? 20.217 -7.473 1.678 1.00 23.06 323 CYS A N 1
ATOM 1757 C CA . CYS A 1 323 ? 20.772 -8.023 0.434 1.00 23.62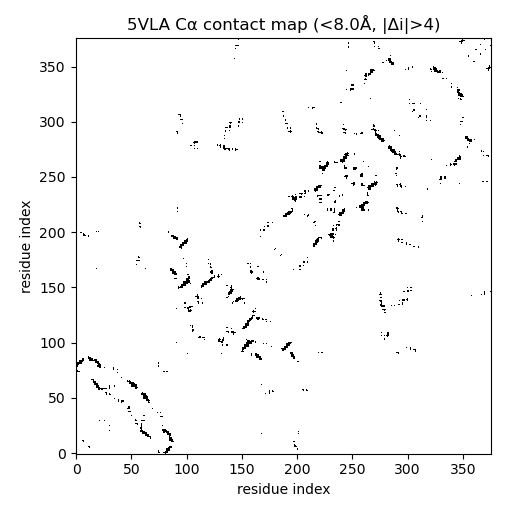 323 CYS A CA 1
ATOM 1758 C C . CYS A 1 323 ? 22.286 -8.251 0.474 1.00 26.04 323 CYS A C 1
ATOM 1759 O O . CYS A 1 323 ? 22.788 -8.960 -0.381 1.00 26.82 323 CYS A O 1
ATOM 1762 N N . LEU A 1 324 ? 23.021 -7.629 1.409 1.00 21.20 324 LEU A N 1
ATOM 1763 C CA . LEU A 1 324 ? 24.485 -7.767 1.429 1.00 21.55 324 LEU A CA 1
ATOM 1764 C C . LEU A 1 324 ? 24.940 -8.870 2.371 1.00 26.44 324 LEU A C 1
ATOM 1765 O O . LEU A 1 324 ? 26.133 -9.064 2.588 1.00 27.29 324 LEU A O 1
ATOM 1770 N N . TYR A 1 325 ? 23.979 -9.600 2.918 1.00 22.91 325 TYR A N 1
ATOM 1771 C CA . TYR A 1 325 ? 24.203 -10.675 3.877 1.00 21.95 325 TYR A CA 1
ATOM 1772 C C . TYR A 1 325 ? 23.540 -11.980 3.410 1.00 24.94 325 TYR A C 1
ATOM 1773 O O . TYR A 1 325 ? 22.605 -11.937 2.616 1.00 22.79 325 TYR A O 1
ATOM 1782 N N . SER A 1 326 ? 24.040 -13.130 3.888 1.00 21.61 326 SER A N 1
ATOM 1783 C CA . SER A 1 326 ? 23.503 -14.442 3.558 1.00 21.60 326 SER A CA 1
ATOM 1784 C C . SER A 1 326 ? 23.299 -15.302 4.800 1.00 28.29 326 SER A C 1
ATOM 1785 O O . SER A 1 326 ? 24.095 -15.196 5.742 1.00 28.79 326 SER A O 1
ATOM 1788 N N . PRO A 1 327 ? 22.243 -16.155 4.846 1.00 25.01 327 PRO A N 1
ATOM 1789 C CA . PRO A 1 327 ? 21.236 -16.435 3.800 1.00 24.20 327 PRO A CA 1
ATOM 1790 C C . PRO A 1 327 ? 20.165 -15.367 3.578 1.00 26.83 327 PRO A C 1
ATOM 1791 O O . PRO A 1 327 ? 19.314 -15.558 2.706 1.00 23.92 327 PRO A O 1
ATOM 1795 N N . ALA A 1 328 ? 20.215 -14.234 4.329 1.00 24.61 328 ALA A N 1
ATOM 1796 C CA . ALA A 1 328 ? 19.242 -13.139 4.218 1.00 23.61 328 ALA A CA 1
ATOM 1797 C C . ALA A 1 328 ? 18.917 -12.753 2.775 1.00 26.85 328 ALA A C 1
ATOM 1798 O O . ALA A 1 328 ? 17.748 -12.605 2.461 1.00 27.24 328 ALA A O 1
ATOM 1800 N N . SER A 1 329 ? 19.924 -12.635 1.898 1.00 23.18 329 SER A N 1
ATOM 1801 C CA . SER A 1 329 ? 19.738 -12.225 0.501 1.00 23.22 329 SER A CA 1
ATOM 1802 C C . SER A 1 329 ? 19.109 -13.284 -0.438 1.00 28.47 329 SER A C 1
ATOM 1803 O O . SER A 1 329 ? 18.642 -12.901 -1.515 1.00 27.74 329 SER A O 1
ATOM 1806 N N . ALA A 1 330 ? 19.129 -14.592 -0.068 1.00 26.25 330 ALA A N 1
ATOM 1807 C CA . ALA A 1 330 ? 18.572 -15.681 -0.910 1.00 26.59 330 ALA A CA 1
ATOM 1808 C C . ALA A 1 330 ? 17.079 -15.427 -1.187 1.00 30.68 330 ALA A C 1
ATOM 1809 O O . ALA A 1 330 ? 16.316 -15.346 -0.224 1.00 29.31 330 ALA A O 1
ATOM 1811 N N . PRO A 1 331 ? 16.687 -15.152 -2.471 1.00 28.76 331 PRO A N 1
ATOM 1812 C CA . PRO A 1 331 ? 15.287 -14.726 -2.773 1.00 27.74 331 PRO A CA 1
ATOM 1813 C C . PRO A 1 331 ? 14.130 -15.590 -2.239 1.00 30.34 331 PRO A C 1
ATOM 1814 O O . PRO A 1 331 ? 13.233 -15.047 -1.566 1.00 26.27 331 PRO A O 1
ATOM 1818 N N . GLU A 1 332 ? 14.143 -16.915 -2.535 1.00 28.22 332 GLU A N 1
ATOM 1819 C CA . GLU A 1 332 ? 13.084 -17.850 -2.133 1.00 28.34 332 GLU A CA 1
ATOM 1820 C C . GLU A 1 332 ? 13.024 -18.108 -0.605 1.00 31.55 332 GLU A C 1
ATOM 1821 O O . GLU A 1 332 ? 12.083 -18.734 -0.127 1.00 31.83 332 GLU A O 1
ATOM 1827 N N . VAL A 1 333 ? 13.980 -17.577 0.166 1.00 26.90 333 VAL A N 1
ATOM 1828 C CA . VAL A 1 333 ? 13.982 -17.726 1.633 1.00 25.62 333 VAL A CA 1
ATOM 1829 C C . VAL A 1 333 ? 13.048 -16.655 2.229 1.00 26.93 333 VAL A C 1
ATOM 1830 O O . VAL A 1 333 ? 12.761 -15.663 1.562 1.00 24.15 333 VAL A O 1
ATOM 1834 N N . ILE A 1 334 ? 12.530 -16.890 3.454 1.00 23.39 334 ILE A N 1
ATOM 1835 C CA . ILE A 1 334 ? 11.724 -15.919 4.188 1.00 22.58 334 ILE A CA 1
ATOM 1836 C C . ILE A 1 334 ? 12.697 -15.203 5.149 1.00 27.87 334 ILE A C 1
ATOM 1837 O O . ILE A 1 334 ? 13.126 -15.783 6.143 1.00 27.51 334 ILE A O 1
ATOM 1842 N N . THR A 1 335 ? 13.106 -13.978 4.776 1.00 25.43 335 THR A N 1
ATOM 1843 C CA . THR A 1 335 ? 14.049 -13.096 5.477 1.00 24.87 335 THR A CA 1
ATOM 1844 C C . THR A 1 335 ? 13.236 -12.220 6.428 1.00 28.46 335 THR A C 1
ATOM 1845 O O . THR A 1 335 ? 12.338 -11.498 5.973 1.00 27.94 335 THR A O 1
ATOM 1849 N N . VAL A 1 336 ? 13.524 -12.319 7.754 1.00 23.42 336 VAL A N 1
ATOM 1850 C CA . VAL A 1 336 ? 12.733 -11.623 8.774 1.00 22.50 336 VAL A CA 1
ATOM 1851 C C . VAL A 1 336 ? 13.500 -10.524 9.525 1.00 28.25 336 VAL A C 1
ATOM 1852 O O . VAL A 1 336 ? 14.574 -10.764 10.116 1.00 28.49 336 VAL A O 1
ATOM 1856 N N . GLY A 1 337 ? 12.916 -9.336 9.512 1.00 23.57 337 GLY A N 1
ATOM 1857 C CA . GLY A 1 337 ? 13.435 -8.210 10.268 1.00 23.25 337 GLY A CA 1
ATOM 1858 C C . GLY A 1 337 ? 12.804 -8.190 11.646 1.00 27.27 337 GLY A C 1
ATOM 1859 O O . GLY A 1 337 ? 11.787 -8.851 11.873 1.00 27.10 337 GLY A O 1
ATOM 1860 N N . ALA A 1 338 ? 13.372 -7.415 12.570 1.00 24.01 338 ALA A N 1
ATOM 1861 C CA . ALA A 1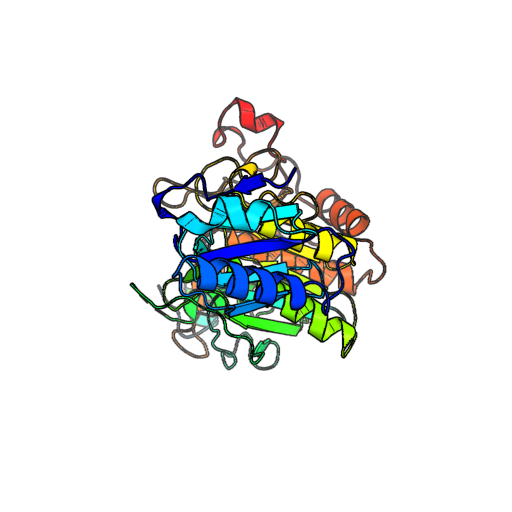 338 ? 12.866 -7.359 13.939 1.00 23.10 338 ALA A CA 1
ATOM 1862 C C . ALA A 1 338 ? 12.216 -6.037 14.312 1.00 26.13 338 ALA A C 1
ATOM 1863 O O . ALA A 1 338 ? 12.807 -4.966 14.104 1.00 25.25 338 ALA A O 1
ATOM 1865 N N . THR A 1 339 ? 11.022 -6.118 14.924 1.00 22.70 339 THR A N 1
ATOM 1866 C CA . THR A 1 339 ? 10.294 -4.958 15.443 1.00 23.39 339 THR A CA 1
ATOM 1867 C C . THR A 1 339 ? 10.105 -5.057 16.972 1.00 28.71 339 THR A C 1
ATOM 1868 O O . THR A 1 339 ? 10.233 -6.145 17.544 1.00 27.86 339 THR A O 1
ATOM 1872 N N . ASN A 1 340 ? 9.818 -3.928 17.628 1.00 26.97 340 ASN A N 1
ATOM 1873 C CA . ASN A 1 340 ? 9.580 -3.918 19.079 1.00 27.86 340 ASN A CA 1
ATOM 1874 C C . ASN A 1 340 ? 8.093 -3.643 19.422 1.00 33.01 340 ASN A C 1
ATOM 1875 O O . ASN A 1 340 ? 7.312 -3.316 18.529 1.00 33.13 340 ASN A O 1
ATOM 1880 N N . ALA A 1 341 ? 7.720 -3.733 20.713 1.00 30.93 341 ALA A N 1
ATOM 1881 C CA . ALA A 1 341 ? 6.355 -3.487 21.206 1.00 31.36 341 ALA A CA 1
ATOM 1882 C C . ALA A 1 341 ? 5.792 -2.113 20.806 1.00 36.80 341 ALA A C 1
ATOM 1883 O O . ALA A 1 341 ? 4.579 -1.962 20.666 1.00 37.18 341 ALA A O 1
ATOM 1885 N N . GLN A 1 342 ? 6.665 -1.125 20.620 1.00 33.27 342 GLN A N 1
ATOM 1886 C CA . GLN A 1 342 ? 6.273 0.242 20.250 1.00 33.76 342 GLN A CA 1
ATOM 1887 C C . GLN A 1 342 ? 6.155 0.401 18.705 1.00 37.55 342 GLN A C 1
ATOM 1888 O O . GLN A 1 342 ? 6.008 1.526 18.219 1.00 35.93 342 GLN A O 1
ATOM 1894 N N . ASP A 1 343 ? 6.198 -0.736 17.941 1.00 34.75 343 ASP A N 1
ATOM 1895 C CA . ASP A 1 343 ? 6.098 -0.767 16.469 1.00 34.75 343 ASP A CA 1
ATOM 1896 C C . ASP A 1 343 ? 7.307 -0.053 15.810 1.00 37.71 343 ASP A C 1
ATOM 1897 O O . ASP A 1 343 ? 7.220 0.507 14.718 1.00 37.58 343 ASP A O 1
ATOM 1902 N N . GLN A 1 344 ? 8.440 -0.120 16.485 1.00 32.92 344 GLN A N 1
ATOM 1903 C CA . GLN A 1 344 ? 9.685 0.479 16.076 1.00 31.89 344 GLN A CA 1
ATOM 1904 C C . GLN A 1 344 ? 10.607 -0.614 15.571 1.00 35.89 344 GLN A C 1
ATOM 1905 O O . GLN A 1 344 ? 10.720 -1.661 16.214 1.00 36.56 344 GLN A O 1
ATOM 1911 N N . PRO A 1 345 ? 11.326 -0.394 14.451 1.00 31.91 345 PRO A N 1
ATOM 1912 C CA . PRO A 1 345 ? 12.352 -1.369 14.061 1.00 31.10 345 PRO A CA 1
ATOM 1913 C C . PRO A 1 345 ? 13.356 -1.430 15.221 1.00 34.12 345 PRO A C 1
ATOM 1914 O O . PRO A 1 345 ? 13.615 -0.393 15.862 1.00 34.17 345 PRO A O 1
ATOM 1918 N N . VAL A 1 346 ? 13.845 -2.643 15.556 1.00 28.76 346 VAL A N 1
ATOM 1919 C CA . VAL A 1 346 ? 14.713 -2.841 16.717 1.00 28.08 346 VAL A CA 1
ATOM 1920 C C . VAL A 1 346 ? 16.086 -2.171 16.556 1.00 33.47 346 VAL A C 1
ATOM 1921 O O . VAL A 1 346 ? 16.723 -2.283 15.510 1.00 33.11 346 VAL A O 1
ATOM 1925 N N . THR A 1 347 ? 16.519 -1.495 17.625 1.00 30.58 347 THR A N 1
ATOM 1926 C CA . THR A 1 347 ? 17.826 -0.873 17.800 1.00 30.51 347 THR A CA 1
ATOM 1927 C C . THR A 1 347 ? 18.621 -1.824 18.714 1.00 36.15 347 THR A C 1
ATOM 1928 O O . THR A 1 347 ? 18.164 -2.189 19.799 1.00 34.93 347 THR A O 1
ATOM 1932 N N . LEU A 1 348 ? 19.776 -2.270 18.233 1.00 34.70 348 LEU A N 1
ATOM 1933 C CA . LEU A 1 348 ? 20.655 -3.163 18.966 1.00 34.85 348 LEU A CA 1
ATOM 1934 C C . LEU A 1 348 ? 21.980 -2.432 19.096 1.00 40.18 348 LEU A C 1
ATOM 1935 O O . LEU A 1 348 ? 22.863 -2.574 18.241 1.00 40.01 348 LEU A O 1
ATOM 1940 N N . GLY A 1 349 ? 22.052 -1.574 20.118 1.00 37.68 349 GLY A N 1
ATOM 1941 C CA . GLY A 1 349 ? 23.210 -0.729 20.398 1.00 37.30 349 GLY A CA 1
ATOM 1942 C C . GLY A 1 349 ? 23.357 0.348 19.342 1.00 40.03 349 GLY A C 1
ATOM 1943 O O . GLY A 1 349 ? 22.428 1.126 19.126 1.00 40.71 349 GLY A O 1
ATOM 1944 N N . THR A 1 350 ? 24.497 0.360 18.633 1.00 35.68 350 THR A N 1
ATOM 1945 C CA . THR A 1 350 ? 24.766 1.321 17.540 1.00 34.78 350 THR A CA 1
ATOM 1946 C C . THR A 1 350 ? 24.185 0.784 16.242 1.00 35.85 350 THR A C 1
ATOM 1947 O O . THR A 1 350 ? 24.142 1.491 15.231 1.00 36.41 350 THR A O 1
ATOM 1951 N N . LEU A 1 351 ? 23.763 -0.482 16.271 1.00 29.31 351 LEU A N 1
ATOM 1952 C CA . LEU A 1 351 ? 23.180 -1.141 15.123 1.00 27.51 351 LEU A CA 1
ATOM 1953 C C . LEU A 1 351 ? 21.688 -1.398 15.364 1.00 30.81 351 LEU A C 1
ATOM 1954 O O . LEU A 1 351 ? 21.029 -0.656 16.114 1.00 29.41 351 LEU A O 1
ATOM 1959 N N . GLY A 1 352 ? 21.164 -2.429 14.722 1.00 26.96 352 GLY A N 1
ATOM 1960 C CA . GLY A 1 352 ? 19.760 -2.775 14.820 1.00 25.59 352 GLY A CA 1
ATOM 1961 C C . GLY A 1 352 ? 19.373 -3.660 13.675 1.00 27.97 352 GLY A C 1
ATOM 1962 O O . GLY A 1 352 ? 20.246 -4.197 13.005 1.00 27.43 352 GLY A O 1
ATOM 1963 N N . THR A 1 353 ? 18.074 -3.821 13.442 1.00 25.42 353 THR A N 1
ATOM 1964 C CA . THR A 1 353 ? 17.592 -4.689 12.375 1.00 24.63 353 THR A CA 1
ATOM 1965 C C . THR A 1 353 ? 18.027 -4.241 10.991 1.00 25.96 353 THR A C 1
ATOM 1966 O O . THR A 1 353 ? 18.119 -3.044 10.705 1.00 24.11 353 THR A O 1
ATOM 1970 N N . ASN A 1 354 ? 18.252 -5.228 10.122 1.00 21.65 354 ASN A N 1
ATOM 1971 C CA . ASN A 1 354 ? 18.499 -4.970 8.720 1.00 21.63 354 ASN A CA 1
ATOM 1972 C C . ASN A 1 354 ? 17.138 -4.649 8.081 1.00 25.29 354 ASN A C 1
ATOM 1973 O O . ASN A 1 354 ? 16.097 -4.902 8.698 1.00 25.48 354 ASN A O 1
ATOM 1978 N N . PHE A 1 355 ? 17.148 -4.034 6.892 1.00 22.37 355 PHE A N 1
ATOM 1979 C CA . PHE A 1 355 ? 15.958 -3.566 6.158 1.00 21.93 355 PHE A CA 1
ATOM 1980 C C . PHE A 1 355 ? 16.171 -3.791 4.647 1.00 24.65 355 PHE A C 1
ATOM 1981 O O . PHE A 1 355 ? 17.089 -4.530 4.276 1.00 23.60 355 PHE A O 1
ATOM 1989 N N . GLY A 1 356 ? 15.345 -3.141 3.808 1.00 22.15 356 GLY A N 1
ATOM 1990 C CA . GLY A 1 356 ? 15.430 -3.189 2.346 1.00 21.79 356 GLY A CA 1
ATOM 1991 C C . GLY A 1 356 ? 14.586 -4.236 1.630 1.00 26.52 356 GLY A C 1
ATOM 1992 O O . GLY A 1 356 ? 13.829 -4.976 2.262 1.00 24.96 356 GLY A O 1
ATOM 1993 N N . ARG A 1 357 ? 14.770 -4.327 0.292 1.00 24.58 357 ARG A N 1
ATOM 1994 C CA . ARG A 1 357 ? 14.030 -5.191 -0.647 1.00 25.08 357 ARG A CA 1
ATOM 1995 C C . ARG A 1 357 ? 14.168 -6.695 -0.393 1.00 29.42 357 ARG A C 1
ATOM 1996 O O . ARG A 1 357 ? 13.311 -7.456 -0.834 1.00 29.80 357 ARG A O 1
ATOM 2004 N N . CYS A 1 358 ? 15.232 -7.122 0.284 1.00 26.48 358 CYS A N 1
ATOM 2005 C CA . CYS A 1 358 ? 15.453 -8.540 0.565 1.00 25.81 358 CYS A CA 1
ATOM 2006 C C . CYS A 1 358 ? 14.696 -9.040 1.797 1.00 28.50 358 CYS A C 1
ATOM 2007 O O . CYS A 1 358 ? 14.545 -10.257 1.934 1.00 28.73 358 CYS A O 1
ATOM 2010 N N . VAL A 1 359 ? 14.185 -8.113 2.648 1.00 21.85 359 VAL A N 1
ATOM 2011 C CA . VAL A 1 359 ? 13.375 -8.419 3.825 1.00 21.66 359 VAL A CA 1
ATOM 2012 C C . VAL A 1 359 ? 11.974 -8.724 3.312 1.00 26.59 359 VAL A C 1
ATOM 2013 O O . VAL A 1 359 ? 11.413 -7.939 2.543 1.00 27.75 359 VAL A O 1
ATOM 2017 N N . ASP A 1 360 ? 11.419 -9.866 3.727 1.00 21.53 360 ASP A N 1
ATOM 2018 C CA . ASP A 1 360 ? 10.089 -10.279 3.311 1.00 21.24 360 ASP A CA 1
ATOM 2019 C C . ASP A 1 360 ? 9.024 -9.650 4.194 1.00 23.76 360 ASP A C 1
ATOM 2020 O O . ASP A 1 360 ? 7.973 -9.252 3.697 1.00 20.90 360 ASP A O 1
ATOM 2025 N N . LEU A 1 361 ? 9.299 -9.582 5.510 1.00 21.42 361 LEU A N 1
ATOM 2026 C CA . LEU A 1 361 ? 8.390 -9.071 6.530 1.00 22.44 361 LEU A CA 1
ATOM 2027 C C . LEU A 1 361 ? 9.14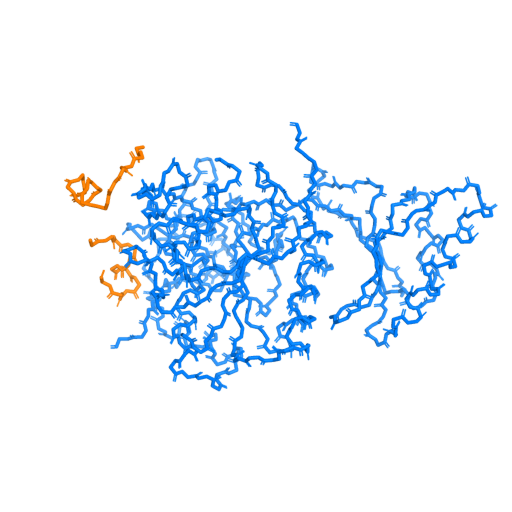4 -8.934 7.861 1.00 27.59 361 LEU A C 1
ATOM 2028 O O . LEU A 1 361 ? 10.253 -9.452 7.989 1.00 27.66 361 LEU A O 1
ATOM 2033 N N . PHE A 1 362 ? 8.506 -8.318 8.865 1.00 23.81 362 PHE A N 1
ATOM 2034 C CA . PHE A 1 362 ? 9.101 -8.171 10.196 1.00 23.77 362 PHE A CA 1
ATOM 2035 C C . PHE A 1 362 ? 8.321 -9.018 11.190 1.00 27.00 362 PHE A C 1
ATOM 2036 O O . PHE A 1 362 ? 7.221 -9.462 10.871 1.00 25.68 362 PHE A O 1
ATOM 2044 N N . ALA A 1 363 ? 8.889 -9.239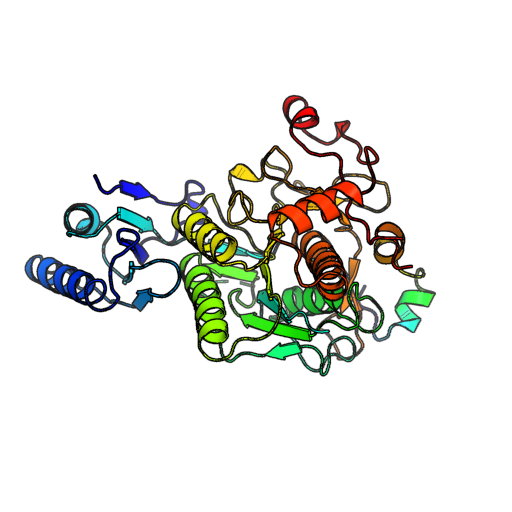 12.389 1.00 23.74 363 ALA A N 1
ATOM 2045 C CA . ALA A 1 363 ? 8.231 -9.956 13.487 1.00 24.32 363 ALA A CA 1
ATOM 2046 C C . ALA A 1 363 ? 8.820 -9.485 14.835 1.00 29.23 363 ALA A C 1
ATOM 2047 O O . ALA A 1 363 ? 9.942 -8.979 14.840 1.00 28.50 363 ALA A O 1
ATOM 2049 N N . PRO A 1 364 ? 8.133 -9.689 15.985 1.00 26.01 364 PRO A N 1
ATOM 2050 C CA . PRO A 1 364 ? 8.713 -9.257 17.273 1.00 25.55 364 PRO A CA 1
ATOM 2051 C C . PRO A 1 364 ? 10.113 -9.806 17.505 1.00 29.72 364 PRO A C 1
ATOM 2052 O O . PRO A 1 364 ? 10.335 -11.006 17.357 1.00 30.23 364 PRO A O 1
ATOM 2056 N N . GLY A 1 365 ? 11.057 -8.919 17.804 1.00 25.61 365 GLY A N 1
ATOM 2057 C CA . GLY A 1 365 ? 12.448 -9.316 17.979 1.00 25.39 365 GLY A CA 1
ATOM 2058 C C . GLY A 1 365 ? 13.204 -8.560 19.048 1.00 30.43 365 GLY A C 1
ATOM 2059 O O . GLY A 1 365 ? 14.434 -8.556 19.044 1.00 29.36 365 GLY A O 1
ATOM 2060 N N . GLU A 1 366 ? 12.475 -7.888 19.946 1.00 27.63 366 GLU A N 1
ATOM 2061 C CA . GLU A 1 366 ? 13.041 -7.163 21.075 1.00 27.47 366 GLU A CA 1
ATOM 2062 C C . GLU A 1 366 ? 12.310 -7.555 22.322 1.00 30.33 366 GLU A C 1
ATOM 2063 O O . GLU A 1 366 ? 11.079 -7.575 22.332 1.00 29.87 366 GLU A O 1
ATOM 2069 N N . ASP A 1 367 ? 13.061 -7.755 23.403 1.00 27.38 367 ASP A N 1
ATOM 2070 C CA . ASP A 1 367 ? 12.509 -8.060 24.717 1.00 28.27 367 ASP A CA 1
ATOM 2071 C C . ASP A 1 367 ? 11.637 -9.325 24.625 1.00 31.63 367 ASP A C 1
ATOM 2072 O O . ASP A 1 367 ? 10.449 -9.324 24.956 1.00 30.67 367 ASP A O 1
ATOM 2077 N N . ILE A 1 368 ? 12.252 -10.394 24.102 1.00 28.84 368 ILE A N 1
ATOM 2078 C CA . ILE A 1 368 ? 11.586 -11.665 23.886 1.00 28.58 368 ILE A CA 1
ATOM 2079 C C . ILE A 1 368 ? 11.937 -12.634 24.992 1.00 30.86 368 ILE A C 1
ATOM 2080 O O . ILE A 1 368 ? 13.059 -13.132 25.038 1.00 27.83 368 ILE A O 1
ATOM 2085 N N . ILE A 1 369 ? 10.953 -12.928 25.856 1.00 28.82 369 ILE A N 1
ATOM 2086 C CA . ILE A 1 369 ? 11.109 -13.908 26.927 1.00 28.47 369 ILE A CA 1
ATOM 2087 C C . ILE A 1 369 ? 11.132 -15.306 26.314 1.00 32.75 369 ILE A C 1
ATOM 2088 O O . ILE A 1 369 ? 10.385 -15.606 25.385 1.00 32.08 369 ILE A O 1
ATOM 2093 N N . GLY A 1 370 ? 12.012 -16.135 26.822 1.00 30.37 370 GLY A N 1
ATOM 2094 C CA . GLY A 1 370 ? 12.147 -17.495 26.332 1.00 29.96 370 GLY A CA 1
ATOM 2095 C C . GLY A 1 370 ? 13.095 -18.261 27.200 1.00 34.83 370 GLY A C 1
ATOM 2096 O O . GLY A 1 370 ? 13.700 -17.691 28.117 1.00 35.68 370 GLY A O 1
ATOM 2097 N N . ALA A 1 371 ? 13.232 -19.551 26.907 1.00 31.13 371 ALA A N 1
ATOM 2098 C CA . ALA A 1 371 ? 14.063 -20.457 27.671 1.00 30.82 371 ALA A CA 1
ATOM 2099 C C . ALA A 1 371 ? 15.502 -19.980 27.815 1.00 35.45 371 ALA A C 1
ATOM 2100 O O . ALA A 1 371 ? 16.174 -19.705 26.812 1.00 33.53 371 ALA A O 1
ATOM 2102 N N . SER A 1 372 ? 15.948 -19.847 29.087 1.00 32.59 372 SER A N 1
ATOM 2103 C CA . SER A 1 372 ? 17.326 -19.540 29.446 1.00 32.26 372 SER A CA 1
ATOM 2104 C C . SER A 1 372 ? 17.972 -20.883 29.749 1.00 39.00 372 SER A C 1
ATOM 2105 O O . SER A 1 372 ? 17.447 -21.647 30.568 1.00 39.73 372 SER A O 1
ATOM 2108 N N . SER A 1 373 ? 19.109 -21.169 29.099 1.00 34.88 373 SER A N 1
ATOM 2109 C CA . SER A 1 373 ? 19.873 -22.387 29.310 1.00 34.57 373 SER A CA 1
ATOM 2110 C C . SER A 1 373 ? 20.649 -22.379 30.667 1.00 38.36 373 SER A C 1
ATOM 2111 O O . SER A 1 373 ? 21.473 -23.268 30.881 1.00 36.87 373 SER A O 1
ATOM 2114 N N . ASP A 1 374 ? 20.428 -21.362 31.543 1.00 36.02 374 ASP A N 1
ATOM 2115 C CA . ASP A 1 374 ? 21.097 -21.263 32.852 1.00 36.97 374 ASP A CA 1
ATOM 2116 C C . ASP A 1 374 ? 20.620 -22.319 33.843 1.00 43.27 374 ASP A C 1
ATOM 2117 O O . ASP A 1 374 ? 21.394 -22.727 34.700 1.00 44.34 374 ASP A O 1
ATOM 2122 N N . CYS A 1 375 ? 19.351 -22.744 33.731 1.00 39.77 375 CYS A N 1
ATOM 2123 C CA . CYS A 1 375 ? 18.739 -23.807 34.528 1.00 39.61 375 CYS A CA 1
ATOM 2124 C C . CYS A 1 375 ? 17.534 -24.341 33.763 1.00 42.54 375 CYS A C 1
ATOM 2125 O O . CYS A 1 375 ? 17.112 -23.715 32.785 1.00 42.69 375 CYS A O 1
ATOM 2128 N N . SER A 1 376 ? 17.004 -25.501 34.175 1.00 36.53 376 SER A N 1
ATOM 2129 C CA . SER A 1 376 ? 15.907 -26.191 33.496 1.00 34.84 376 SER A CA 1
ATOM 2130 C C . SER A 1 376 ? 14.565 -25.442 33.493 1.00 34.82 376 SER A C 1
ATOM 2131 O O . SER A 1 376 ? 13.704 -25.752 32.671 1.00 33.08 376 SER A O 1
ATOM 2134 N N . THR A 1 377 ? 14.378 -24.473 34.390 1.00 30.35 377 THR A N 1
ATOM 2135 C CA . THR A 1 377 ? 13.117 -23.728 34.465 1.00 30.27 377 THR A CA 1
ATOM 2136 C C . THR A 1 377 ? 13.378 -22.237 34.305 1.00 34.90 377 THR A C 1
ATOM 2137 O O . THR A 1 377 ? 12.483 -21.407 34.508 1.00 32.72 377 THR A O 1
ATOM 2141 N N . CYS A 1 378 ? 14.611 -21.901 33.920 1.00 34.59 378 CYS A N 1
ATOM 2142 C CA . CYS A 1 378 ? 15.028 -20.520 33.756 1.00 35.93 378 CYS A CA 1
ATOM 2143 C C . CYS A 1 378 ? 14.541 -19.873 32.460 1.00 36.90 378 CYS A C 1
ATOM 2144 O O . CYS A 1 378 ? 14.559 -20.493 31.395 1.00 34.96 378 CYS A O 1
ATOM 2147 N N . PHE A 1 379 ? 14.095 -18.612 32.583 1.00 32.38 379 PHE A N 1
ATOM 2148 C CA . PHE A 1 379 ? 13.659 -17.750 31.493 1.00 31.98 379 PHE A CA 1
ATOM 2149 C C . PHE A 1 379 ? 14.494 -16.476 31.471 1.00 36.90 379 PHE A C 1
ATOM 2150 O O . PHE A 1 379 ? 14.950 -16.014 32.529 1.00 36.77 379 PHE A O 1
ATOM 2158 N N . VAL A 1 380 ? 14.727 -15.939 30.252 1.00 32.75 380 VAL A N 1
ATOM 2159 C CA . VAL A 1 380 ? 15.494 -14.714 29.994 1.00 31.56 380 VAL A CA 1
ATOM 2160 C C . VAL A 1 380 ? 14.921 -13.988 28.757 1.00 35.14 380 VAL A C 1
ATOM 2161 O O . VAL A 1 380 ? 14.377 -14.628 27.854 1.00 35.79 380 VAL A O 1
ATOM 2165 N N . SER A 1 381 ? 15.033 -12.664 28.738 1.00 30.88 381 SER A N 1
ATOM 2166 C CA . SER A 1 381 ? 14.605 -11.823 27.628 1.00 31.05 381 SER A CA 1
ATOM 2167 C C . SER A 1 381 ? 15.811 -11.555 26.704 1.00 35.27 381 SER A C 1
ATOM 2168 O O . SER A 1 381 ? 16.931 -11.352 27.183 1.00 36.23 381 SER A O 1
ATOM 2171 N N . GLN A 1 382 ? 15.601 -11.700 25.390 1.00 30.62 382 GLN A N 1
ATOM 2172 C CA . GLN A 1 382 ? 16.636 -11.553 24.357 1.00 29.67 382 GLN A CA 1
ATOM 2173 C C . GLN A 1 382 ? 16.117 -10.761 23.159 1.00 31.86 382 GLN A C 1
ATOM 2174 O O . GLN A 1 382 ? 14.908 -10.648 22.955 1.00 29.99 382 GLN A O 1
ATOM 2180 N N . SER A 1 383 ? 17.037 -10.222 22.362 1.00 28.57 383 SER A N 1
ATOM 2181 C CA . SER A 1 383 ? 16.681 -9.411 21.205 1.00 27.58 383 SER A CA 1
ATOM 2182 C C . SER A 1 383 ? 17.533 -9.777 19.987 1.00 32.46 383 SER A C 1
ATOM 2183 O O . SER A 1 383 ? 18.648 -10.295 20.154 1.00 32.84 383 SER A O 1
ATOM 2186 N N . GLY A 1 384 ? 16.987 -9.543 18.785 1.00 28.22 384 GLY A N 1
ATOM 2187 C CA . GLY A 1 384 ? 17.660 -9.840 17.523 1.00 27.78 384 GLY A CA 1
ATOM 2188 C C . GLY A 1 384 ? 16.780 -10.352 16.398 1.00 30.41 384 GLY A C 1
ATOM 2189 O O . GLY A 1 384 ? 15.652 -10.804 16.632 1.00 31.13 384 GLY A O 1
ATOM 2190 N N . THR A 1 385 ? 17.300 -10.319 15.158 1.00 24.40 385 THR A N 1
ATOM 2191 C CA . THR A 1 385 ? 16.533 -10.833 14.023 1.00 24.28 385 THR A CA 1
ATOM 2192 C C . THR A 1 385 ? 16.367 -12.362 14.140 1.00 27.31 385 THR A C 1
ATOM 2193 O O . THR A 1 385 ? 15.409 -12.891 13.595 1.00 27.00 385 THR A O 1
ATOM 2197 N N . SER A 1 386 ? 17.259 -13.055 14.891 1.00 24.45 386 SER A N 1
ATOM 2198 C CA . SER A 1 386 ? 17.157 -14.494 15.179 1.00 24.89 386 SER A CA 1
ATOM 2199 C C . SER A 1 386 ? 15.817 -14.787 15.865 1.00 27.86 386 SER A C 1
ATOM 2200 O O . SER A 1 386 ? 15.124 -15.705 15.436 1.00 27.92 386 SER A O 1
ATOM 2203 N N . GLN A 1 387 ? 15.472 -14.001 16.925 1.00 22.30 387 GLN A N 1
ATOM 2204 C CA . GLN A 1 387 ? 14.231 -14.078 17.699 1.00 22.59 387 GLN A CA 1
ATOM 2205 C C . GLN A 1 387 ? 13.013 -13.814 16.806 1.00 29.26 387 GLN A C 1
ATOM 2206 O O . GLN A 1 387 ? 12.015 -14.526 16.914 1.00 29.87 387 GLN A O 1
ATOM 2212 N N . ALA A 1 388 ? 13.116 -12.804 15.909 1.00 25.38 388 ALA A N 1
ATOM 2213 C CA . ALA A 1 388 ? 12.083 -12.412 14.951 1.00 24.44 388 ALA A CA 1
ATOM 2214 C C . ALA A 1 388 ? 11.816 -13.534 13.967 1.00 27.50 388 ALA A C 1
ATOM 2215 O O . ALA A 1 388 ? 10.656 -13.894 13.759 1.00 26.90 388 ALA A O 1
ATOM 2217 N N . ALA A 1 389 ? 12.893 -14.118 13.397 1.00 24.04 389 ALA A N 1
ATOM 2218 C CA . ALA A 1 389 ? 12.811 -15.235 12.465 1.00 23.47 389 ALA A CA 1
ATOM 2219 C C . ALA A 1 389 ? 12.159 -16.440 13.124 1.00 28.17 389 ALA A C 1
ATOM 2220 O O . ALA A 1 389 ? 11.335 -17.094 12.480 1.00 28.93 389 ALA A O 1
ATOM 2222 N N . ALA A 1 390 ? 12.495 -16.717 14.411 1.00 25.37 390 ALA A N 1
ATOM 2223 C CA . ALA A 1 390 ? 11.948 -17.845 15.184 1.00 25.40 390 ALA A CA 1
ATOM 2224 C C . ALA A 1 390 ? 10.420 -17.755 15.328 1.00 30.41 390 ALA A C 1
ATOM 2225 O O . ALA A 1 390 ? 9.759 -18.786 15.232 1.00 30.33 390 ALA A O 1
ATOM 2227 N N . HIS A 1 391 ? 9.855 -16.512 15.509 1.00 26.02 391 HIS A N 1
ATOM 2228 C CA . HIS A 1 391 ? 8.413 -16.254 15.564 1.00 24.83 391 HIS A CA 1
ATOM 2229 C C . HIS A 1 391 ? 7.781 -16.644 14.226 1.00 28.38 391 HIS A C 1
ATOM 2230 O O . HIS A 1 391 ? 6.681 -17.187 14.216 1.00 28.78 391 HIS A O 1
ATOM 2237 N N . VAL A 1 392 ? 8.454 -16.303 13.104 1.00 24.00 392 VAL A N 1
ATOM 2238 C CA . VAL A 1 392 ? 7.962 -16.561 11.747 1.00 24.04 392 VAL A CA 1
ATOM 2239 C C . VAL A 1 392 ? 8.024 -18.051 11.440 1.00 26.45 392 VAL A C 1
ATOM 2240 O O . VAL A 1 392 ? 7.093 -18.568 10.828 1.00 24.54 392 VAL A O 1
ATOM 2244 N N . ALA A 1 393 ? 9.066 -18.750 11.926 1.00 23.78 393 ALA A N 1
ATOM 2245 C CA . ALA A 1 393 ? 9.174 -20.199 11.756 1.00 23.49 393 ALA A CA 1
ATOM 2246 C C . ALA A 1 393 ? 8.019 -20.920 12.511 1.00 28.63 393 ALA A C 1
ATOM 2247 O O . ALA A 1 393 ? 7.496 -21.920 12.012 1.00 27.60 393 ALA A O 1
ATOM 2249 N N . GLY A 1 394 ? 7.583 -20.343 13.635 1.00 25.42 394 GLY A N 1
ATOM 2250 C CA . GLY A 1 394 ? 6.469 -20.850 14.435 1.00 25.22 394 GLY A CA 1
ATOM 2251 C C . GLY A 1 394 ? 5.113 -20.600 13.796 1.00 29.67 394 GLY A C 1
ATOM 2252 O O . GLY A 1 394 ? 4.226 -21.462 13.845 1.00 28.56 394 GLY A O 1
ATOM 2253 N N . ILE A 1 395 ? 4.932 -19.394 13.207 1.00 26.48 395 ILE A N 1
ATOM 2254 C CA . ILE A 1 395 ? 3.704 -18.998 12.506 1.00 25.44 395 ILE A CA 1
ATOM 2255 C C . ILE A 1 395 ? 3.543 -19.882 11.266 1.00 30.07 395 ILE A C 1
ATOM 2256 O O . ILE A 1 395 ? 2.463 -20.414 11.044 1.00 31.61 395 ILE A O 1
ATOM 2261 N N . ALA A 1 396 ? 4.624 -20.056 10.490 1.00 26.26 396 ALA A N 1
ATOM 2262 C CA . ALA A 1 396 ? 4.687 -20.868 9.280 1.00 26.17 396 ALA A CA 1
ATOM 2263 C C . ALA A 1 396 ? 4.435 -22.332 9.605 1.00 30.28 396 ALA A C 1
ATOM 2264 O O . ALA A 1 396 ? 3.663 -22.966 8.887 1.00 29.01 396 ALA A O 1
ATOM 2266 N N . ALA A 1 397 ? 5.012 -22.851 10.729 1.00 28.40 397 ALA A N 1
ATOM 2267 C CA . ALA A 1 397 ? 4.781 -24.243 11.180 1.00 28.41 397 ALA A CA 1
ATOM 2268 C C . ALA A 1 397 ? 3.302 -24.482 11.430 1.00 34.60 397 ALA A C 1
ATOM 2269 O O . ALA A 1 397 ? 2.800 -25.524 11.022 1.00 35.88 397 ALA A O 1
ATOM 2271 N N . MET A 1 398 ? 2.600 -23.520 12.070 1.00 31.33 398 MET A N 1
ATOM 2272 C CA . MET A 1 398 ? 1.160 -23.632 12.346 1.00 32.09 398 MET A CA 1
ATOM 2273 C C . MET A 1 398 ? 0.308 -23.469 11.082 1.00 35.55 398 MET A C 1
ATOM 2274 O O . MET A 1 398 ? -0.751 -24.079 10.985 1.00 35.14 398 MET A O 1
ATOM 2279 N N . MET A 1 399 ? 0.759 -22.637 10.131 1.00 31.62 399 MET A N 1
ATOM 2280 C CA . MET A 1 399 ? 0.049 -22.421 8.873 1.00 31.26 399 MET A CA 1
ATOM 2281 C C . MET A 1 399 ? 0.135 -23.664 7.984 1.00 35.24 399 MET A C 1
ATOM 2282 O O . MET A 1 399 ? -0.840 -24.033 7.323 1.00 33.30 399 MET A O 1
ATOM 2287 N N . LEU A 1 400 ? 1.315 -24.295 7.976 1.00 32.01 400 LEU A N 1
ATOM 2288 C CA . LEU A 1 400 ? 1.572 -25.490 7.205 1.00 31.85 400 LEU A CA 1
ATOM 2289 C C . LEU A 1 400 ? 0.898 -26.687 7.844 1.00 36.26 400 LEU A C 1
ATOM 2290 O O . LEU A 1 400 ? 0.529 -27.613 7.138 1.00 36.48 400 LEU A O 1
ATOM 2295 N N . SER A 1 401 ? 0.703 -26.665 9.160 1.00 33.25 401 SER A N 1
ATOM 2296 C CA . SER A 1 401 ? 0.017 -27.754 9.847 1.00 33.81 401 SER A CA 1
ATOM 2297 C C . SER A 1 401 ? -1.465 -27.725 9.498 1.00 36.74 401 SER A C 1
ATOM 2298 O O . SER A 1 401 ? -2.059 -28.782 9.275 1.00 37.41 401 SER A O 1
ATOM 2301 N N . ALA A 1 402 ? -2.047 -26.518 9.404 1.00 31.08 402 ALA A N 1
ATOM 2302 C CA . ALA A 1 402 ? -3.447 -26.325 9.026 1.00 29.89 402 ALA A CA 1
ATOM 2303 C C . ALA A 1 402 ? -3.655 -26.573 7.505 1.00 31.64 402 ALA A C 1
ATOM 2304 O O . ALA A 1 402 ? -4.618 -27.237 7.122 1.00 31.03 402 ALA A O 1
ATOM 2306 N N . GLU A 1 403 ? -2.732 -26.088 6.656 1.00 26.55 403 GLU A N 1
ATOM 2307 C CA . GLU A 1 403 ? -2.798 -26.258 5.190 1.00 25.64 403 GLU A CA 1
ATOM 2308 C C . GLU A 1 403 ? -1.535 -26.965 4.670 1.00 30.55 403 GLU A C 1
ATOM 2309 O O . GLU A 1 403 ? -0.684 -26.328 4.057 1.00 30.96 403 GLU A O 1
ATOM 2315 N N . PRO A 1 404 ? -1.400 -28.298 4.890 1.00 27.33 404 PRO A N 1
ATOM 2316 C CA . PRO A 1 404 ? -0.155 -28.991 4.502 1.00 27.20 404 PRO A CA 1
ATOM 2317 C C . PRO A 1 404 ? 0.220 -28.973 3.025 1.00 30.47 404 PRO A C 1
ATOM 2318 O O . PRO A 1 404 ? 1.383 -29.235 2.728 1.00 29.18 404 PRO A O 1
ATOM 2322 N N . GLU A 1 405 ? -0.723 -28.676 2.117 1.00 28.53 405 GLU A N 1
ATOM 2323 C CA . GLU A 1 405 ? -0.447 -28.641 0.665 1.00 28.97 405 GLU A CA 1
ATOM 2324 C C . GLU A 1 405 ? 0.102 -27.298 0.157 1.00 33.63 405 GLU A C 1
ATOM 2325 O O . GLU A 1 405 ? 0.441 -27.213 -1.030 1.00 34.06 405 GLU A O 1
ATOM 2331 N N . LEU A 1 406 ? 0.164 -26.251 1.024 1.00 29.29 406 LEU A N 1
ATOM 2332 C CA . LEU A 1 406 ? 0.631 -24.919 0.616 1.00 29.16 406 LEU A CA 1
ATOM 2333 C C . LEU A 1 406 ? 1.956 -24.990 -0.088 1.00 32.18 406 LEU A C 1
ATOM 2334 O O . LEU A 1 406 ? 2.881 -25.607 0.452 1.00 31.28 406 LEU A O 1
ATOM 2339 N N . THR A 1 407 ? 2.077 -24.336 -1.265 1.00 27.68 407 THR A N 1
ATOM 2340 C CA . THR A 1 407 ? 3.383 -24.280 -1.920 1.00 27.83 407 THR A CA 1
ATOM 2341 C C . THR A 1 407 ? 4.150 -23.189 -1.193 1.00 32.75 407 THR A C 1
ATOM 2342 O O . THR A 1 407 ? 3.537 -22.384 -0.486 1.00 31.24 407 THR A O 1
ATOM 2346 N N . LEU A 1 408 ? 5.476 -23.143 -1.377 1.00 32.81 408 LEU A N 1
ATOM 2347 C CA . LEU A 1 408 ? 6.361 -22.118 -0.796 1.00 33.64 408 LEU A CA 1
ATOM 2348 C C . LEU A 1 408 ? 5.785 -20.711 -1.088 1.00 36.10 408 LEU A C 1
ATOM 2349 O O . LEU A 1 408 ? 5.672 -19.893 -0.175 1.00 35.87 408 LEU A O 1
ATOM 2354 N N . ALA A 1 409 ? 5.323 -20.493 -2.331 1.00 32.25 409 ALA A N 1
ATOM 2355 C CA . ALA A 1 409 ? 4.701 -19.254 -2.802 1.00 32.25 409 ALA A CA 1
ATOM 2356 C C . ALA A 1 409 ? 3.346 -18.987 -2.137 1.00 36.54 409 ALA A C 1
ATOM 2357 O O . ALA A 1 409 ? 3.045 -17.838 -1.805 1.00 37.25 409 ALA A O 1
ATOM 2359 N N . GLU A 1 410 ? 2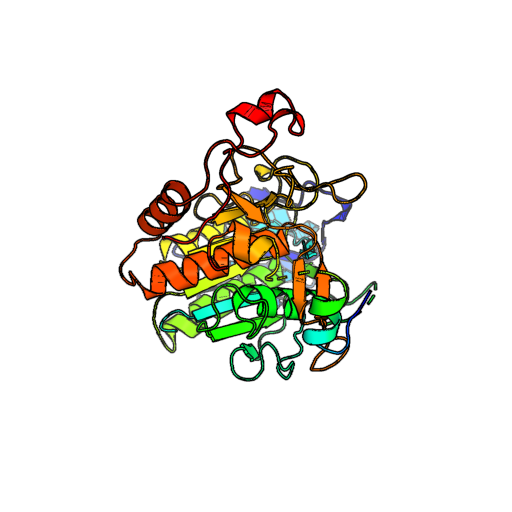.537 -20.034 -1.922 1.00 33.02 410 GLU A N 1
ATOM 2360 C CA . GLU A 1 410 ? 1.234 -19.864 -1.257 1.00 32.19 410 GLU A CA 1
ATOM 2361 C C . GLU A 1 410 ? 1.453 -19.527 0.220 1.00 31.42 410 GLU A C 1
ATOM 2362 O O . GLU A 1 410 ? 0.783 -18.645 0.754 1.00 30.11 410 GLU A O 1
ATOM 2368 N N . LEU A 1 411 ? 2.417 -20.195 0.862 1.00 28.31 411 LEU A N 1
ATOM 2369 C CA . LEU A 1 411 ? 2.775 -19.925 2.265 1.00 29.11 411 LEU A CA 1
ATOM 2370 C C . LEU A 1 411 ? 3.254 -18.470 2.430 1.00 30.57 411 LEU A C 1
ATOM 2371 O O . LEU A 1 411 ? 2.849 -17.799 3.390 1.00 28.24 411 LEU A O 1
ATOM 2376 N N . ARG A 1 412 ? 4.061 -17.979 1.449 1.00 27.31 412 ARG A N 1
ATOM 2377 C CA . ARG A 1 412 ? 4.535 -16.593 1.406 1.00 27.00 412 ARG A CA 1
ATOM 2378 C C . ARG A 1 412 ? 3.339 -15.659 1.329 1.00 30.48 412 ARG A C 1
ATOM 2379 O O . ARG A 1 412 ? 3.268 -14.718 2.123 1.00 29.82 412 ARG A O 1
ATOM 2387 N N . GLN A 1 413 ? 2.371 -15.939 0.423 1.00 28.48 413 GLN A N 1
ATOM 2388 C CA . GLN A 1 413 ? 1.193 -15.072 0.289 1.00 29.28 413 GLN A CA 1
ATOM 2389 C C . GLN A 1 413 ? 0.354 -15.032 1.558 1.00 33.69 413 GLN A C 1
ATOM 2390 O O . GLN A 1 413 ? -0.109 -13.955 1.917 1.00 34.72 413 GLN A O 1
ATOM 2396 N N . ARG A 1 414 ? 0.219 -16.169 2.262 1.00 30.51 414 ARG A N 1
ATOM 2397 C CA . ARG A 1 414 ? -0.491 -16.276 3.544 1.00 30.45 414 ARG A CA 1
ATOM 2398 C C . ARG A 1 414 ? 0.219 -15.441 4.632 1.00 33.16 414 ARG A C 1
ATOM 2399 O O . ARG A 1 414 ? -0.444 -14.719 5.377 1.00 32.28 414 ARG A O 1
ATOM 2407 N N . LEU A 1 415 ? 1.561 -15.531 4.718 1.00 29.08 415 LEU A N 1
ATOM 2408 C CA . LEU A 1 415 ? 2.322 -14.732 5.691 1.00 28.62 415 LEU A CA 1
ATOM 2409 C C . LEU A 1 415 ? 2.142 -13.224 5.484 1.00 33.75 415 LEU A C 1
ATOM 2410 O O . LEU A 1 415 ? 1.958 -12.515 6.465 1.00 33.69 415 LEU A O 1
ATOM 2415 N N . ILE A 1 416 ? 2.120 -12.749 4.213 1.00 31.64 416 ILE A N 1
ATOM 2416 C CA . ILE A 1 416 ? 1.920 -11.334 3.873 1.00 31.25 416 ILE A CA 1
ATOM 2417 C C . ILE A 1 416 ? 0.502 -10.947 4.188 1.00 35.99 416 ILE A C 1
ATOM 2418 O O . ILE A 1 416 ? 0.294 -9.985 4.926 1.00 34.44 416 ILE A O 1
ATOM 2423 N N . HIS A 1 417 ? -0.473 -11.701 3.640 1.00 34.70 417 HIS A N 1
ATOM 2424 C CA . HIS A 1 417 ? -1.894 -11.438 3.841 1.00 36.04 417 HIS A CA 1
ATOM 2425 C C . HIS A 1 417 ? -2.274 -11.323 5.323 1.00 38.13 417 HIS A C 1
ATOM 2426 O O . HIS A 1 417 ? -3.017 -10.412 5.693 1.00 37.60 417 HIS A O 1
ATOM 2433 N N . PHE A 1 418 ? -1.744 -12.211 6.174 1.00 34.45 418 PHE A N 1
ATOM 2434 C CA . PHE A 1 418 ? -2.111 -12.180 7.587 1.00 34.73 418 PHE A CA 1
ATOM 2435 C C . PHE A 1 418 ? -1.300 -11.175 8.447 1.00 38.21 418 PHE A C 1
ATOM 2436 O O . PHE A 1 418 ? -1.717 -10.850 9.571 1.00 36.37 418 PHE A O 1
ATOM 2444 N N . SER A 1 419 ? -0.194 -10.640 7.899 1.00 34.92 419 SER A N 1
ATOM 2445 C CA . SER A 1 419 ? 0.640 -9.649 8.584 1.00 34.77 419 SER A CA 1
ATOM 2446 C C . SER A 1 419 ? -0.087 -8.342 8.843 1.00 37.69 419 SER A C 1
ATOM 2447 O O . SER A 1 419 ? -0.947 -7.956 8.053 1.00 37.56 419 SER A O 1
ATOM 2450 N N . ALA A 1 420 ? 0.278 -7.644 9.936 1.00 33.48 420 ALA A N 1
ATOM 2451 C CA . ALA A 1 420 ? -0.279 -6.331 10.250 1.00 32.88 420 ALA A CA 1
ATOM 2452 C C . ALA A 1 420 ? 0.370 -5.351 9.267 1.00 38.06 420 ALA A C 1
ATOM 2453 O O . ALA A 1 420 ? 1.563 -5.452 8.965 1.00 37.43 420 ALA A O 1
ATOM 2455 N N . LYS A 1 421 ? -0.439 -4.462 8.718 1.00 35.85 421 LYS A N 1
ATOM 2456 C CA . LYS A 1 421 ? -0.006 -3.518 7.700 1.00 36.21 421 LYS A CA 1
ATOM 2457 C C . LYS A 1 421 ? 0.235 -2.105 8.223 1.00 39.84 421 LYS A C 1
ATOM 2458 O O . LYS A 1 421 ? -0.586 -1.543 8.959 1.00 39.47 421 LYS A O 1
ATOM 2464 N N . ASP A 1 422 ? 1.362 -1.532 7.791 1.00 35.69 422 ASP A N 1
ATOM 2465 C CA . ASP A 1 422 ? 1.774 -0.148 7.994 1.00 34.94 422 ASP A CA 1
ATOM 2466 C C . ASP A 1 422 ? 1.808 0.327 9.451 1.00 37.21 422 ASP A C 1
ATOM 2467 O O . ASP A 1 422 ? 1.455 1.471 9.716 1.00 37.41 422 ASP A O 1
ATOM 2472 N N . VAL A 1 423 ? 2.290 -0.513 10.381 1.00 32.01 423 VAL A N 1
ATOM 2473 C CA . VAL A 1 423 ? 2.374 -0.118 11.796 1.00 31.07 423 VAL A CA 1
ATOM 2474 C C . VAL A 1 423 ? 3.800 0.306 12.159 1.00 33.19 423 VAL A C 1
ATOM 2475 O O . VAL A 1 423 ? 4.011 1.011 13.156 1.00 32.81 423 VAL A O 1
ATOM 2479 N N . ILE A 1 424 ? 4.776 -0.160 11.370 1.00 28.03 424 ILE A N 1
ATOM 2480 C CA . ILE A 1 424 ? 6.175 0.152 11.622 1.00 26.73 424 ILE A CA 1
ATOM 2481 C C . ILE A 1 424 ? 6.463 1.619 11.320 1.00 30.49 424 ILE A C 1
ATOM 2482 O O . ILE A 1 424 ? 5.926 2.165 10.351 1.00 28.28 424 ILE A O 1
ATOM 2487 N N . ASN A 1 425 ? 7.304 2.251 12.164 1.00 28.59 425 ASN A N 1
ATOM 2488 C CA . ASN A 1 425 ? 7.764 3.625 11.945 1.00 28.75 425 ASN A CA 1
ATOM 2489 C C . ASN A 1 425 ? 8.812 3.567 10.835 1.00 30.59 425 ASN A C 1
ATOM 2490 O O . ASN A 1 425 ? 9.918 3.100 11.069 1.00 28.95 425 ASN A O 1
ATOM 2495 N N . GLU A 1 426 ? 8.462 4.041 9.645 1.00 29.16 426 GLU A N 1
ATOM 2496 C CA . GLU A 1 426 ? 9.369 4.034 8.500 1.00 29.62 426 GLU A CA 1
ATOM 2497 C C . GLU A 1 426 ? 10.507 5.020 8.648 1.00 31.84 426 GLU A C 1
ATOM 2498 O O . GLU A 1 426 ? 11.585 4.752 8.130 1.00 32.29 426 GLU A O 1
ATOM 2504 N N . ALA A 1 427 ? 10.293 6.129 9.385 1.00 27.16 427 ALA A N 1
ATOM 2505 C CA . ALA A 1 427 ? 11.289 7.205 9.606 1.00 26.77 427 ALA A CA 1
ATOM 2506 C C . ALA A 1 427 ? 12.615 6.723 10.216 1.00 30.00 427 ALA A C 1
ATOM 2507 O O . ALA A 1 427 ? 13.622 7.399 10.070 1.00 30.89 427 ALA A O 1
ATOM 2509 N N . TRP A 1 428 ? 12.617 5.550 10.865 1.00 26.60 428 TRP A N 1
ATOM 2510 C CA . TRP A 1 428 ? 13.812 4.907 11.441 1.00 26.55 428 TRP A CA 1
ATOM 2511 C C . TRP A 1 428 ? 14.726 4.375 10.315 1.00 32.00 428 TRP A C 1
ATOM 2512 O O . TRP A 1 428 ? 15.948 4.299 10.494 1.00 32.83 428 TRP A O 1
ATOM 2523 N N . PHE A 1 429 ? 14.126 3.970 9.177 1.00 27.44 429 PHE A N 1
ATOM 2524 C CA . PHE A 1 429 ? 14.867 3.451 8.036 1.00 26.65 429 PHE A CA 1
ATOM 2525 C C . PHE A 1 429 ? 15.452 4.585 7.198 1.00 31.86 429 PHE A C 1
ATOM 2526 O O . PHE A 1 429 ? 14.802 5.639 7.072 1.00 30.50 429 PHE A O 1
ATOM 2534 N N . PRO A 1 430 ? 16.614 4.352 6.521 1.00 29.41 430 PRO A N 1
ATOM 2535 C CA . PRO A 1 430 ? 17.132 5.355 5.576 1.00 29.48 430 PRO A CA 1
ATOM 2536 C C . PRO A 1 430 ? 16.059 5.719 4.551 1.00 34.40 430 PRO A C 1
ATOM 2537 O O . PRO A 1 430 ? 15.270 4.849 4.164 1.00 35.00 430 PRO A O 1
ATOM 2541 N N . GLU A 1 431 ? 15.971 7.010 4.193 1.00 30.87 431 GLU A N 1
ATOM 2542 C CA . GLU A 1 431 ? 14.966 7.589 3.292 1.00 31.91 431 GLU A CA 1
ATOM 2543 C C . GLU A 1 431 ? 14.611 6.748 2.072 1.00 37.13 431 GLU A C 1
ATOM 2544 O O . GLU A 1 431 ? 13.435 6.489 1.844 1.00 38.11 431 GLU A O 1
ATOM 2550 N N . ASP A 1 432 ? 15.618 6.328 1.293 1.00 33.48 432 ASP A N 1
ATOM 2551 C CA . ASP A 1 432 ? 15.416 5.578 0.060 1.00 33.97 432 ASP A CA 1
ATOM 2552 C C . ASP A 1 432 ? 14.953 4.160 0.290 1.00 37.97 432 ASP A C 1
ATOM 2553 O O . ASP A 1 432 ? 14.450 3.536 -0.640 1.00 37.41 432 ASP A O 1
ATOM 2558 N N . GLN A 1 433 ? 15.109 3.659 1.531 1.00 33.43 433 GLN A N 1
ATOM 2559 C CA . GLN A 1 433 ? 14.738 2.306 1.914 1.00 32.26 433 GLN A CA 1
ATOM 2560 C C . GLN A 1 433 ? 13.306 2.156 2.354 1.00 34.65 433 GLN A C 1
ATOM 2561 O O . GLN A 1 433 ? 12.841 1.032 2.424 1.00 34.63 433 GLN A O 1
ATOM 2567 N N . ARG A 1 434 ? 12.615 3.257 2.674 1.00 30.83 434 ARG A N 1
ATOM 2568 C CA . ARG A 1 434 ? 11.222 3.260 3.152 1.00 30.87 434 ARG A CA 1
ATOM 2569 C C . ARG A 1 434 ? 10.218 2.667 2.180 1.00 36.43 434 ARG A C 1
ATOM 2570 O O . ARG A 1 434 ? 9.238 2.054 2.609 1.00 37.98 434 ARG A O 1
ATOM 2578 N N . VAL A 1 435 ? 10.431 2.878 0.891 1.00 32.47 435 VAL A N 1
ATOM 2579 C CA . VAL A 1 435 ? 9.524 2.374 -0.128 1.00 33.33 435 VAL A CA 1
ATOM 2580 C C . VAL A 1 435 ? 9.826 0.883 -0.412 1.00 37.28 435 VAL A C 1
ATOM 2581 O O . VAL A 1 435 ? 8.916 0.074 -0.602 1.00 37.85 435 VAL A O 1
ATOM 2585 N N . LEU A 1 436 ? 11.107 0.529 -0.333 1.00 32.82 436 LEU A N 1
ATOM 2586 C CA . LEU A 1 436 ? 11.655 -0.794 -0.595 1.00 31.29 436 LEU A CA 1
ATOM 2587 C C . LEU A 1 436 ? 11.424 -1.802 0.511 1.00 32.67 436 LEU A C 1
ATOM 2588 O O . LEU A 1 436 ? 11.376 -3.001 0.235 1.00 33.91 436 LEU A O 1
ATOM 2593 N N . THR A 1 437 ? 11.312 -1.325 1.755 1.00 26.16 437 THR A N 1
ATOM 2594 C CA . THR A 1 437 ? 11.146 -2.149 2.941 1.00 25.02 437 THR A CA 1
ATOM 2595 C C . THR A 1 437 ? 9.674 -2.409 3.186 1.00 29.16 437 THR A C 1
ATOM 2596 O O . THR A 1 437 ? 8.914 -1.464 3.352 1.00 28.25 437 THR A O 1
ATOM 2600 N N . PRO A 1 438 ? 9.234 -3.683 3.202 1.00 27.53 438 PRO A N 1
ATOM 2601 C CA . PRO A 1 438 ? 7.804 -3.937 3.423 1.00 26.75 438 PRO A CA 1
ATOM 2602 C C . PRO A 1 438 ? 7.423 -3.676 4.871 1.00 29.67 438 PRO A C 1
ATOM 2603 O O . PRO A 1 438 ? 8.065 -4.167 5.802 1.00 28.44 438 PRO A O 1
ATOM 2607 N N . ASN A 1 439 ? 6.405 -2.838 5.046 1.00 26.51 439 ASN A N 1
ATOM 2608 C CA . ASN A 1 439 ? 5.879 -2.492 6.347 1.00 25.57 439 ASN A CA 1
ATOM 2609 C C . ASN A 1 439 ? 4.898 -3.581 6.719 1.00 28.10 439 ASN A C 1
ATOM 2610 O O . ASN A 1 439 ? 3.689 -3.403 6.629 1.00 26.54 439 ASN A O 1
ATOM 2615 N N . LEU A 1 440 ? 5.438 -4.737 7.113 1.00 25.53 440 LEU A N 1
ATOM 2616 C CA . LEU A 1 440 ? 4.638 -5.894 7.491 1.00 24.99 440 LEU A CA 1
ATOM 2617 C C . LEU A 1 440 ? 5.111 -6.450 8.813 1.00 28.86 440 LEU A C 1
ATOM 2618 O O . LEU A 1 440 ? 6.308 -6.603 8.995 1.00 28.72 440 LEU A O 1
ATOM 2623 N N . VAL A 1 441 ? 4.187 -6.737 9.739 1.00 26.62 441 VAL A N 1
ATOM 2624 C CA . VAL A 1 441 ? 4.512 -7.375 11.026 1.00 27.07 441 VAL A CA 1
ATOM 2625 C C . VAL A 1 441 ? 3.741 -8.703 11.081 1.00 33.68 441 VAL A C 1
ATOM 2626 O O . VAL A 1 441 ? 2.507 -8.701 11.123 1.00 33.35 441 VAL A O 1
ATOM 2630 N N . ALA A 1 442 ? 4.480 -9.822 11.062 1.00 31.33 442 ALA A N 1
ATOM 2631 C CA . ALA A 1 442 ? 3.949 -11.191 11.064 1.00 31.73 442 ALA A CA 1
ATOM 2632 C C . ALA A 1 442 ? 2.831 -11.399 12.076 1.00 34.94 442 ALA A C 1
ATOM 2633 O O . ALA A 1 442 ? 2.911 -10.882 13.192 1.00 32.77 442 ALA A O 1
ATOM 2635 N N . ALA A 1 443 ? 1.757 -12.080 11.645 1.00 32.72 443 ALA A N 1
ATOM 2636 C CA . ALA A 1 443 ? 0.624 -12.427 12.509 1.00 34.36 443 ALA A CA 1
ATOM 2637 C C . ALA A 1 443 ? -0.006 -13.758 12.124 1.00 42.50 443 ALA A C 1
ATOM 2638 O O . ALA A 1 443 ? -0.026 -14.127 10.945 1.00 41.04 443 ALA A O 1
ATOM 2640 N N . LEU A 1 444 ? -0.475 -14.494 13.143 1.00 42.63 444 LEU A N 1
ATOM 2641 C CA . LEU A 1 444 ? -1.143 -15.774 12.967 1.00 44.71 444 LEU A CA 1
ATOM 2642 C C . LEU A 1 444 ? -2.544 -15.527 12.387 1.00 51.40 444 LEU A C 1
ATOM 2643 O O . LEU A 1 444 ? -3.083 -14.431 12.587 1.00 49.81 444 LEU A O 1
ATOM 2648 N N . PRO A 1 445 ? -3.145 -16.486 11.631 1.00 51.60 445 PRO A N 1
ATOM 2649 C CA . PRO A 1 445 ? -4.504 -16.244 11.114 1.00 52.43 445 PRO A CA 1
ATOM 2650 C C . PRO A 1 445 ? -5.524 -16.222 12.263 1.00 59.27 445 PRO A C 1
ATOM 2651 O O . PRO A 1 445 ? -5.360 -16.991 13.217 1.00 58.77 445 PRO A O 1
ATOM 2655 N N . PRO A 1 446 ? -6.535 -15.319 12.244 1.00 58.33 446 PRO A N 1
ATOM 2656 C CA . PRO A 1 446 ? -7.487 -15.265 13.362 1.00 65.23 446 PRO A CA 1
ATOM 2657 C C . PRO A 1 446 ? -8.685 -16.190 13.189 1.00 99.57 446 PRO A C 1
ATOM 2658 O O . PRO A 1 446 ? -9.211 -16.688 14.181 1.00 69.77 446 PRO A O 1
ATOM 2662 N N . THR B 2 1 ? 18.475 -9.788 33.745 1.00 42.74 1 THR Z N 1
ATOM 2663 C CA . THR B 2 1 ? 17.627 -10.462 34.722 1.00 42.39 1 THR Z CA 1
ATOM 2664 C C . THR B 2 1 ? 17.226 -11.866 34.255 1.00 46.47 1 THR Z C 1
ATOM 2665 O O . THR B 2 1 ? 16.375 -12.004 33.370 1.00 46.76 1 THR Z O 1
ATOM 2669 N N . VAL B 2 2 ? 17.818 -12.904 34.859 1.00 41.99 2 VAL Z N 1
ATOM 2670 C CA . VAL B 2 2 ? 17.448 -14.289 34.552 1.00 41.31 2 VAL Z CA 1
ATOM 2671 C C . VAL B 2 2 ? 16.457 -14.739 35.654 1.00 43.50 2 VAL Z C 1
ATOM 2672 O O . VAL B 2 2 ? 16.758 -14.583 36.841 1.00 43.03 2 VAL Z O 1
ATOM 2676 N N . PHE B 2 3 ? 15.276 -15.248 35.261 1.00 38.40 3 PHE Z N 1
ATOM 2677 C CA . PHE B 2 3 ? 14.241 -15.719 36.203 1.00 37.42 3 PHE Z CA 1
ATOM 2678 C C . PHE B 2 3 ? 14.287 -17.231 36.284 1.00 40.83 3 PHE Z C 1
ATOM 2679 O O . PHE B 2 3 ? 14.446 -17.877 35.254 1.00 40.07 3 PHE Z O 1
ATOM 2687 N N . THR B 2 4 ? 14.176 -17.790 37.504 1.00 37.25 4 THR Z N 1
ATOM 2688 C CA . THR B 2 4 ? 14.276 -19.231 37.777 1.00 36.99 4 THR Z CA 1
ATOM 2689 C C . THR B 2 4 ? 12.955 -19.999 37.609 1.00 38.56 4 THR Z C 1
ATOM 2690 O O . THR B 2 4 ? 12.936 -21.202 37.837 1.00 38.45 4 THR Z O 1
ATOM 2694 N N . SER B 2 5 ? 11.867 -19.313 37.215 1.00 33.92 5 SER Z N 1
ATOM 2695 C CA . SER B 2 5 ? 10.537 -19.893 36.997 1.00 33.23 5 SER Z CA 1
ATOM 2696 C C . SER B 2 5 ? 9.700 -18.928 36.181 1.00 37.34 5 SER Z C 1
ATOM 2697 O O . SER B 2 5 ? 9.973 -17.728 36.205 1.00 38.19 5 SER Z O 1
ATOM 2700 N N . TRP B 2 6 ? 8.637 -19.445 35.530 1.00 33.61 6 TRP Z N 1
ATOM 2701 C CA . TRP B 2 6 ? 7.693 -18.704 34.703 1.00 33.67 6 TRP Z CA 1
ATOM 2702 C C . TRP B 2 6 ? 6.918 -17.656 35.501 1.00 37.33 6 TRP Z C 1
ATOM 2703 O O . TRP B 2 6 ? 6.829 -16.500 35.073 1.00 36.98 6 TRP Z O 1
ATOM 2714 N N . GLU B 2 7 ? 6.392 -18.064 36.683 1.00 33.38 7 GLU Z N 1
ATOM 2715 C CA . GLU B 2 7 ? 5.629 -17.262 37.654 1.00 32.47 7 GLU Z CA 1
ATOM 2716 C C . GLU B 2 7 ? 6.410 -16.028 38.103 1.00 36.35 7 GLU Z C 1
ATOM 2717 O O . GLU B 2 7 ? 5.822 -14.950 38.245 1.00 36.46 7 GLU Z O 1
ATOM 2723 N N . GLU B 2 8 ? 7.734 -16.196 38.330 1.00 32.19 8 GLU Z N 1
ATOM 2724 C CA . GLU B 2 8 ? 8.641 -15.129 38.730 1.00 32.78 8 GLU Z CA 1
ATOM 2725 C C . GLU B 2 8 ? 8.741 -14.054 37.634 1.00 38.86 8 GLU Z C 1
ATOM 2726 O O . GLU B 2 8 ? 8.767 -12.870 37.954 1.00 39.03 8 GLU Z O 1
ATOM 2732 N N . TYR B 2 9 ? 8.761 -14.466 36.350 1.00 36.64 9 TYR Z N 1
ATOM 2733 C CA . TYR B 2 9 ? 8.774 -13.542 35.217 1.00 36.68 9 TYR Z CA 1
ATOM 2734 C C . TYR B 2 9 ? 7.412 -12.818 35.156 1.00 42.58 9 TYR Z C 1
ATOM 2735 O O . TYR B 2 9 ? 7.372 -11.598 34.965 1.00 41.80 9 TYR Z O 1
ATOM 2744 N N . LEU B 2 10 ? 6.305 -13.582 35.314 1.00 41.24 10 LEU Z N 1
ATOM 2745 C CA . LEU B 2 10 ? 4.926 -13.066 35.301 1.00 41.73 10 LEU Z CA 1
ATOM 2746 C C . LEU B 2 10 ? 4.699 -11.993 36.370 1.00 46.25 10 LEU Z C 1
ATOM 2747 O O . LEU B 2 10 ? 4.078 -10.971 36.076 1.00 45.90 10 LEU Z O 1
ATOM 2752 N N . ASP B 2 11 ? 5.243 -12.206 37.588 1.00 43.62 11 ASP Z N 1
ATOM 2753 C CA . ASP B 2 11 ? 5.163 -11.250 38.700 1.00 43.64 11 ASP Z CA 1
ATOM 2754 C C . ASP B 2 11 ? 5.980 -9.978 38.409 1.00 46.61 11 ASP Z C 1
ATOM 2755 O O . ASP B 2 11 ? 5.557 -8.878 38.780 1.00 48.22 11 ASP Z O 1
ATOM 2760 N N . TRP B 2 12 ? 7.147 -10.145 37.760 1.00 39.98 12 TRP Z N 1
ATOM 2761 C CA . TRP B 2 12 ? 8.082 -9.093 37.385 1.00 38.23 12 TRP Z CA 1
ATOM 2762 C C . TRP B 2 12 ? 7.470 -8.133 36.338 1.00 42.98 12 TRP Z C 1
ATOM 2763 O O . TRP B 2 12 ? 7.655 -6.912 36.425 1.00 43.02 12 TRP Z O 1
ATOM 2774 N N . VAL B 2 13 ? 6.740 -8.692 35.368 1.00 39.34 13 VAL Z N 1
ATOM 2775 C CA . VAL B 2 13 ? 6.104 -7.963 34.274 1.00 53.49 13 VAL Z CA 1
ATOM 2776 C C . VAL B 2 13 ? 4.709 -7.417 34.664 1.00 72.17 13 VAL Z C 1
ATOM 2777 O O . VAL B 2 13 ? 4.124 -7.813 35.676 1.00 41.83 13 VAL Z O 1
ATOM 2781 N N . MET B 2 19 ? 1.476 -13.483 29.905 1.00 58.08 19 MET Z N 1
ATOM 2782 C CA . MET B 2 19 ? 0.928 -12.820 28.714 1.00 57.70 19 MET Z CA 1
ATOM 2783 C C . MET B 2 19 ? 2.019 -11.961 28.006 1.00 54.79 19 MET Z C 1
ATOM 2784 O O . MET B 2 19 ? 1.917 -10.721 28.020 1.00 55.03 19 MET Z O 1
ATOM 2789 N N . PRO B 2 20 ? 3.084 -12.593 27.412 1.00 44.62 20 PRO Z N 1
ATOM 2790 C CA . PRO B 2 20 ? 4.156 -11.800 26.765 1.00 41.95 20 PRO Z CA 1
ATOM 2791 C C . PRO B 2 20 ? 3.686 -11.013 25.547 1.00 40.49 20 PRO Z C 1
ATOM 2792 O O . PRO B 2 20 ? 2.946 -11.547 24.710 1.00 38.55 20 PRO Z O 1
ATOM 2796 N N . TRP B 2 21 ? 4.117 -9.731 25.461 1.00 34.69 21 TRP Z N 1
ATOM 2797 C CA . TRP B 2 21 ? 3.744 -8.776 24.395 1.00 32.84 21 TRP Z CA 1
ATOM 2798 C C . TRP B 2 21 ? 3.806 -9.361 22.991 1.00 34.01 21 TRP Z C 1
ATOM 2799 O O . TRP B 2 21 ? 2.905 -9.113 22.199 1.00 33.34 21 TRP Z O 1
ATOM 2810 N N . ASN B 2 22 ? 4.877 -10.118 22.695 1.00 29.81 22 ASN Z N 1
ATOM 2811 C CA . ASN B 2 22 ? 5.165 -10.708 21.390 1.00 29.53 22 ASN Z CA 1
ATOM 2812 C C . ASN B 2 22 ? 4.155 -11.761 20.952 1.00 33.48 22 ASN Z C 1
ATOM 2813 O O . ASN B 2 22 ? 3.752 -11.768 19.783 1.00 31.89 22 ASN Z O 1
ATOM 2818 N N . LEU B 2 23 ? 3.722 -12.631 21.889 1.00 31.00 23 LEU Z N 1
ATOM 2819 C CA . LEU B 2 23 ? 2.708 -13.645 21.599 1.00 30.67 23 LEU Z CA 1
ATOM 2820 C C . LEU B 2 23 ? 1.335 -12.971 21.415 1.00 36.06 23 LEU Z C 1
ATOM 2821 O O . LEU B 2 23 ? 0.506 -13.462 20.652 1.00 36.16 23 LEU Z O 1
ATOM 2826 N N . VAL B 2 24 ? 1.144 -11.784 22.032 1.00 33.37 24 VAL Z N 1
ATOM 2827 C CA . VAL B 2 24 ? -0.060 -10.959 21.885 1.00 33.15 24 VAL Z CA 1
ATOM 2828 C C . VAL B 2 24 ? -0.022 -10.315 20.484 1.00 37.00 24 VAL Z C 1
ATOM 2829 O O . VAL B 2 24 ? -0.984 -10.443 19.713 1.00 35.66 24 VAL Z O 1
ATOM 2833 N N . ARG B 2 25 ? 1.119 -9.659 20.153 1.00 33.29 25 ARG Z N 1
ATOM 2834 C CA . ARG B 2 25 ? 1.359 -8.998 18.871 1.00 32.50 25 ARG Z CA 1
ATOM 2835 C C . ARG B 2 25 ? 1.107 -9.916 17.639 1.00 35.53 25 ARG Z C 1
ATOM 2836 O O . ARG B 2 25 ? 0.458 -9.478 16.682 1.00 33.85 25 ARG Z O 1
ATOM 2844 N N . ILE B 2 26 ? 1.569 -11.185 17.684 1.00 32.58 26 ILE Z N 1
ATOM 2845 C CA . ILE B 2 26 ? 1.325 -12.138 16.583 1.00 33.03 26 ILE Z CA 1
ATOM 2846 C C . ILE B 2 26 ? -0.095 -12.790 16.640 1.00 40.83 26 ILE Z C 1
ATOM 2847 O O . ILE B 2 26 ? -0.412 -13.645 15.811 1.00 40.05 26 ILE Z O 1
ATOM 2852 N N . GLY B 2 27 ? -0.918 -12.368 17.601 1.00 40.50 27 GLY Z N 1
ATOM 2853 C CA . GLY B 2 27 ? -2.293 -12.833 17.757 1.00 40.91 27 GLY Z CA 1
ATOM 2854 C C . GLY B 2 27 ? -2.479 -14.224 18.325 1.00 45.57 27 GLY Z C 1
ATOM 2855 O O . GLY B 2 27 ? -3.518 -14.847 18.087 1.00 45.81 27 GLY Z O 1
ATOM 2856 N N . LEU B 2 28 ? -1.488 -14.721 19.074 1.00 42.52 28 LEU Z N 1
ATOM 2857 C CA . LEU B 2 28 ? -1.557 -16.019 19.736 1.00 42.65 28 LEU Z CA 1
ATOM 2858 C C . LEU B 2 28 ? -2.263 -15.808 21.083 1.00 48.67 28 LEU Z C 1
ATOM 2859 O O . LEU B 2 28 ? -3.221 -16.523 21.397 1.00 48.04 28 LEU Z O 1
ATOM 2864 N N . LEU B 2 29 ? -1.825 -14.749 21.825 1.00 46.81 29 LEU Z N 1
ATOM 2865 C CA . LEU B 2 29 ? -2.271 -14.277 23.148 1.00 71.88 29 LEU Z CA 1
ATOM 2866 C C . LEU B 2 29 ? -1.686 -15.118 24.287 1.00 98.40 29 LEU Z C 1
ATOM 2867 O O . LEU B 2 29 ? -0.578 -14.836 24.753 1.00 54.45 29 LEU Z O 1
#

Foldseek 3Di:
DAEEAEFPPVVFFDPQKKWFFFADPDDQVNQVVLVVVLQVVCVVVVWHKDFPDADDQQTGHTMMRTHPVSVVVSRPGPRTRYMYGKGKKFFLALEEEEAAWFDADCLQQFRPPQEAEDPADAFDDPCCSHFRVHQLSNCQATPPQHLQVNYHYYYHYQAGNRRMGMLVSVLVVLSVVSVVCVVPNTFAYEYEASMKDFDDPSQLSSVVSCQVVQHAYFYQLGFAQEASCGMPPLVNQLHAYEFAAAPQLEQADDDVTGTHFFQSHLAYEHFFQRWGDGPPDSHDIDGHGGSSSGSSSVSNLLSVVCVVVVVQGSVNSSVVQQVQWDADSHDLVSRPPVRSVGGGSTYGDHHD/DDDPDPVRVVVVDVDPVCVVVPND

Sequence (376 aa):
TATFHRCAKDPWRLPGTYVVVLKEETHLSQSSERTARRLQAQAARRGYLTKKILHVFHGLLPGFLVKMSGDLLELALKLPHVDYIEEDSSVFAQSLVEVYLLDTSIQSDHREIEGRVMVTDFENVPEEDKCDSHGTHLAGVVSGRDAGVAKGASMRSLRVLNCQGKGTVSGTLIGLEFIRKSQLVQPVGPLVVLLPLAGGYSRVLNAACQRLARAGVVLVTAAGNFRDDACLYSPASAPEVITVGATNAQDQPVTLGTLGTNFGRCVDLFAPGEDIIGASSDCSTCFVSQSGTSQAAAHVAGIAAMMLSAEPELTLAELRQRLIHFSAKDVINEAWFPEDQRVLTPNLVAALPPTVFTSWEEYLDWVMPWNLVRIGLL